Protein AF-I4YEX6-F1 (afdb_monomer_lite)

Secondary structure (DSSP, 8-state):
--------HHHHHHHHHHHHHHHHHHHHHH-HHHHHHHH---EE-TTS-EE---S--HHHHHHHHHHHHHHHHHHHHHHHHHHHHHHS----------HHHHHHHHHHHHHHHHHHHS-HHHHHHHHHHHHHHHHHHHHHHHHHHHH---HHHHHHH-HHHHHHHHHHTT--TTS--TTPPPPEEEE--TT-S-TTSSEEEEEEETTEEEEEEEEEEEEPPBTTB-S-EEEEEEE--TTT-TT--SSSPPHHHHHHHHHHHHHHHHHT-B-GGGGEEETTTEEEEEEEEEEEEE-SS-HHHHHHHHHHHHHHT-EEEEEEEETTTTEEEEEEEEEEE--B---EEEEEEEEETTEEEES--HHHHHH-SEEEEEEEETTS-EEEEEEEES-S-SSHHHHHHHHHHHHHHHHHHHHHHHHHH-

pLDDT: mean 77.18, std 16.85, range [27.73, 95.69]

Structure (mmCIF, N/CA/C/O backbone):
data_AF-I4YEX6-F1
#
_entry.id   AF-I4YEX6-F1
#
loop_
_atom_site.group_PDB
_atom_site.id
_atom_site.type_symbol
_atom_site.label_atom_id
_atom_site.label_alt_id
_atom_site.label_comp_id
_atom_site.label_asym_id
_atom_site.label_entity_id
_atom_site.label_seq_id
_atom_site.pdbx_PDB_ins_code
_atom_site.Cartn_x
_atom_site.Cartn_y
_atom_site.Cartn_z
_atom_site.occupancy
_atom_site.B_iso_or_equiv
_atom_site.auth_seq_id
_atom_site.auth_comp_id
_atom_site.auth_asym_id
_atom_site.auth_atom_id
_atom_site.pdbx_PDB_model_num
ATOM 1 N N . MET A 1 1 ? -0.589 -10.801 -42.942 1.00 29.77 1 MET A N 1
ATOM 2 C CA . MET A 1 1 ? 0.269 -9.849 -43.678 1.00 29.77 1 MET A CA 1
ATOM 3 C C . MET A 1 1 ? 1.442 -9.585 -42.771 1.00 29.77 1 MET A C 1
ATOM 5 O O . MET A 1 1 ? 1.214 -9.269 -41.617 1.00 29.77 1 MET A O 1
ATOM 9 N N . SER A 1 2 ? 2.631 -9.921 -43.256 1.00 27.73 2 SER A N 1
ATOM 10 C CA . SER A 1 2 ? 3.882 -10.053 -42.509 1.00 27.73 2 SER A CA 1
ATOM 11 C C . SER A 1 2 ? 4.182 -8.859 -41.609 1.00 27.73 2 SER A C 1
ATOM 13 O O . SER A 1 2 ? 4.122 -7.726 -42.087 1.00 27.73 2 SER A O 1
ATOM 15 N N . ASP A 1 3 ? 4.561 -9.162 -40.366 1.00 29.62 3 ASP A N 1
ATOM 16 C CA . ASP A 1 3 ? 5.216 -8.272 -39.411 1.00 29.62 3 ASP A CA 1
ATOM 17 C C . ASP A 1 3 ? 6.421 -7.600 -40.074 1.00 29.62 3 ASP A C 1
ATOM 19 O O . ASP A 1 3 ? 7.534 -8.128 -40.109 1.00 29.62 3 ASP A O 1
ATOM 23 N N . VAL A 1 4 ? 6.192 -6.427 -40.655 1.00 32.47 4 VAL A N 1
ATOM 24 C CA . VAL A 1 4 ? 7.270 -5.494 -40.943 1.00 32.47 4 VAL A CA 1
ATOM 25 C C . VAL A 1 4 ? 7.544 -4.838 -39.605 1.00 32.47 4 VAL A C 1
ATOM 27 O O . VAL A 1 4 ? 6.845 -3.906 -39.221 1.00 32.47 4 VAL A O 1
ATOM 30 N N . ALA A 1 5 ? 8.508 -5.383 -38.860 1.00 39.31 5 ALA A N 1
ATOM 31 C CA . ALA A 1 5 ? 9.099 -4.671 -37.741 1.00 39.31 5 ALA A CA 1
ATOM 32 C C . ALA A 1 5 ? 9.457 -3.272 -38.256 1.00 39.31 5 ALA A C 1
ATOM 34 O O . ALA A 1 5 ? 10.274 -3.146 -39.172 1.00 39.31 5 ALA A O 1
ATOM 35 N N . GLU A 1 6 ? 8.782 -2.237 -37.757 1.00 37.62 6 GLU A N 1
ATOM 36 C CA . GLU A 1 6 ? 9.155 -0.858 -38.040 1.00 37.62 6 GLU A CA 1
ATOM 37 C C . GLU A 1 6 ? 10.560 -0.671 -37.468 1.00 37.62 6 GLU A C 1
ATOM 39 O O . GLU A 1 6 ? 10.735 -0.464 -36.268 1.00 37.62 6 GLU A O 1
ATOM 44 N N . LEU A 1 7 ? 11.581 -0.837 -38.318 1.00 42.50 7 LEU A N 1
ATOM 45 C CA . LEU A 1 7 ? 12.952 -0.526 -37.948 1.00 42.50 7 LEU A CA 1
ATOM 46 C C . LEU A 1 7 ? 12.954 0.915 -37.452 1.00 42.50 7 LEU A C 1
ATOM 48 O O . LEU A 1 7 ? 12.459 1.818 -38.136 1.00 42.50 7 LEU A O 1
ATOM 52 N N . SER A 1 8 ? 13.522 1.129 -36.267 1.00 56.34 8 SER A N 1
ATOM 53 C CA . SER A 1 8 ? 13.704 2.482 -35.771 1.00 56.34 8 SER A CA 1
ATOM 54 C C . SER A 1 8 ? 14.519 3.275 -36.801 1.00 56.34 8 SER A C 1
ATOM 56 O O . SER A 1 8 ? 15.338 2.719 -37.543 1.00 56.34 8 SER A O 1
ATOM 58 N N . SER A 1 9 ? 14.316 4.591 -36.875 1.00 51.00 9 SER A N 1
ATOM 59 C CA . SER A 1 9 ? 15.078 5.452 -37.795 1.00 51.00 9 SER A CA 1
ATOM 60 C C . SER A 1 9 ? 16.598 5.293 -37.628 1.00 51.00 9 SER A C 1
ATOM 62 O O . SER A 1 9 ? 17.351 5.464 -38.588 1.00 51.00 9 SER A O 1
ATOM 64 N N . VAL A 1 10 ? 17.034 4.910 -36.423 1.00 54.47 10 VAL A N 1
ATOM 65 C CA . VAL A 1 10 ? 18.423 4.616 -36.064 1.00 54.47 10 VAL A CA 1
ATOM 66 C C . VAL A 1 10 ? 18.919 3.333 -36.736 1.00 54.47 10 VAL A C 1
ATOM 68 O O . VAL A 1 10 ? 20.016 3.339 -37.298 1.00 54.47 10 VAL A O 1
ATOM 71 N N . ASP A 1 11 ? 18.110 2.272 -36.759 1.00 53.75 11 ASP A N 1
ATOM 72 C CA . ASP A 1 11 ? 18.476 0.990 -37.373 1.00 53.75 11 ASP A CA 1
ATOM 73 C C . ASP A 1 11 ? 18.588 1.121 -38.893 1.00 53.75 11 ASP A C 1
ATOM 75 O O . ASP A 1 11 ? 19.589 0.713 -39.483 1.00 53.75 11 ASP A O 1
ATOM 79 N N . TYR A 1 12 ? 17.607 1.762 -39.537 1.00 53.72 12 TYR A N 1
ATOM 80 C CA . TYR A 1 12 ? 17.625 1.980 -40.989 1.00 53.72 12 TYR A CA 1
ATOM 81 C C . TYR A 1 12 ? 18.873 2.758 -41.428 1.00 53.72 12 TYR A C 1
ATOM 83 O O . TYR A 1 12 ? 19.533 2.419 -42.416 1.00 53.72 12 TYR A O 1
ATOM 91 N N . PHE A 1 13 ? 19.241 3.780 -40.652 1.00 57.97 13 PHE A N 1
ATOM 92 C CA . PHE A 1 13 ? 20.437 4.559 -40.918 1.00 57.97 13 PHE A CA 1
ATOM 93 C C . PHE A 1 13 ? 21.719 3.742 -40.686 1.00 57.97 13 PHE A C 1
ATOM 95 O O . PHE A 1 13 ? 22.594 3.752 -41.553 1.00 57.97 13 PHE A O 1
ATOM 102 N N . ALA A 1 14 ? 21.824 2.980 -39.592 1.00 62.06 14 ALA A N 1
ATOM 103 C CA . ALA A 1 14 ? 22.978 2.120 -39.313 1.00 62.06 14 ALA A CA 1
ATOM 104 C C . ALA A 1 14 ? 23.215 1.079 -40.424 1.00 62.06 14 ALA A C 1
ATOM 106 O O . ALA A 1 14 ? 24.342 0.944 -40.908 1.00 62.06 14 ALA A O 1
ATOM 107 N N . TYR A 1 15 ? 22.156 0.420 -40.907 1.00 58.72 15 TYR A N 1
ATOM 108 C CA . TYR A 1 15 ? 22.242 -0.499 -42.047 1.00 58.72 15 TYR A CA 1
ATOM 109 C C . TYR A 1 15 ? 22.675 0.216 -43.329 1.00 58.72 15 TYR A C 1
ATOM 111 O O . TYR A 1 15 ? 23.534 -0.290 -44.056 1.00 58.72 15 TYR A O 1
ATOM 119 N N . SER A 1 16 ? 22.145 1.412 -43.601 1.00 60.62 16 SER A N 1
ATOM 120 C CA . SER A 1 16 ? 22.545 2.184 -44.781 1.00 60.62 16 SER A CA 1
ATOM 121 C C . SER A 1 16 ? 24.024 2.588 -44.738 1.00 60.62 16 SER A C 1
ATOM 123 O O . SER A 1 16 ? 24.733 2.405 -45.726 1.00 60.62 16 SER A O 1
ATOM 125 N N . VAL A 1 17 ? 24.533 3.045 -43.588 1.00 66.62 17 VAL A N 1
ATOM 126 C CA . VAL A 1 17 ? 25.939 3.445 -43.424 1.00 66.62 17 VAL A CA 1
ATOM 127 C C . VAL A 1 17 ? 26.870 2.242 -43.484 1.00 66.62 17 VAL A C 1
ATOM 129 O O . VAL A 1 17 ? 27.908 2.318 -44.137 1.00 66.62 17 VAL A O 1
ATOM 132 N N . ALA A 1 18 ? 26.496 1.111 -42.882 1.00 67.00 18 ALA A N 1
ATOM 133 C CA . ALA A 1 18 ? 27.249 -0.132 -43.024 1.00 67.00 18 ALA A CA 1
ATOM 134 C C . ALA A 1 18 ? 27.307 -0.586 -44.495 1.00 67.00 18 ALA A C 1
ATOM 136 O O . ALA A 1 18 ? 28.361 -1.001 -44.980 1.00 67.00 18 ALA A O 1
ATOM 137 N N . THR A 1 19 ? 26.210 -0.430 -45.241 1.00 64.19 19 THR A N 1
ATOM 138 C CA . THR A 1 19 ? 26.151 -0.749 -46.677 1.00 64.19 19 THR A CA 1
ATOM 139 C C . THR A 1 19 ? 27.045 0.188 -47.496 1.00 64.19 19 THR A C 1
ATOM 141 O O . THR A 1 19 ? 27.831 -0.263 -48.322 1.00 64.19 19 THR A O 1
ATOM 144 N N . TRP A 1 20 ? 27.020 1.494 -47.231 1.00 63.84 20 TRP A N 1
ATOM 145 C CA . TRP A 1 20 ? 27.904 2.449 -47.910 1.00 63.84 20 TRP A CA 1
ATOM 146 C C . TRP A 1 20 ? 29.383 2.251 -47.550 1.00 63.84 20 TRP A C 1
ATOM 148 O O . TRP A 1 20 ? 30.244 2.303 -48.430 1.00 63.84 20 TRP A O 1
ATOM 158 N N . SER A 1 21 ? 29.695 1.970 -46.283 1.00 69.50 21 SER A N 1
ATOM 159 C CA . SER A 1 21 ? 31.057 1.675 -45.815 1.00 69.50 21 SER A CA 1
ATOM 160 C C . SER A 1 21 ? 31.609 0.385 -46.434 1.00 69.50 21 SER A C 1
ATOM 162 O O . SER A 1 21 ? 32.767 0.326 -46.837 1.00 69.50 21 SER A O 1
ATOM 164 N N . THR A 1 22 ? 30.775 -0.647 -46.590 1.00 67.38 22 THR A N 1
ATOM 165 C CA . THR A 1 22 ? 31.179 -1.896 -47.259 1.00 67.38 22 THR A CA 1
ATOM 166 C C . THR A 1 22 ? 31.351 -1.713 -48.764 1.00 67.38 22 THR A C 1
ATOM 168 O O . THR A 1 22 ? 32.362 -2.152 -49.305 1.00 67.38 22 THR A O 1
ATOM 171 N N . VAL A 1 23 ? 30.439 -1.007 -49.442 1.00 66.06 23 VAL A N 1
ATOM 172 C CA . VAL A 1 23 ? 30.564 -0.700 -50.880 1.00 66.06 23 VAL A CA 1
ATOM 173 C C . VAL A 1 23 ? 31.833 0.109 -51.163 1.00 66.06 23 VAL A C 1
ATOM 175 O O . VAL A 1 23 ? 32.575 -0.205 -52.095 1.00 66.06 23 VAL A O 1
ATOM 178 N N . THR A 1 24 ? 32.132 1.111 -50.335 1.00 67.19 24 THR A N 1
ATOM 179 C CA . THR A 1 24 ? 33.351 1.923 -50.478 1.00 67.19 24 THR A CA 1
ATOM 180 C C . THR A 1 24 ? 34.622 1.124 -50.178 1.00 67.19 24 THR A C 1
ATOM 182 O O . THR A 1 24 ? 35.568 1.192 -50.962 1.00 67.19 24 THR A O 1
ATOM 185 N N . ALA A 1 25 ? 34.639 0.302 -49.122 1.00 69.00 25 ALA A N 1
ATOM 186 C CA . ALA A 1 25 ? 35.775 -0.566 -48.801 1.00 69.00 25 ALA A CA 1
ATOM 187 C C . ALA A 1 25 ? 36.062 -1.598 -49.907 1.00 69.00 25 ALA A C 1
ATOM 189 O O . ALA A 1 25 ? 37.217 -1.819 -50.273 1.00 69.00 25 ALA A O 1
ATOM 190 N N . VAL A 1 26 ? 35.019 -2.205 -50.484 1.00 66.56 26 VAL A N 1
ATOM 191 C CA . VAL A 1 26 ? 35.152 -3.170 -51.587 1.00 66.56 26 VAL A CA 1
ATOM 192 C C . VAL A 1 26 ? 35.654 -2.486 -52.861 1.00 66.56 26 VAL A C 1
ATOM 194 O O . VAL A 1 26 ? 36.506 -3.044 -53.552 1.00 66.56 26 VAL A O 1
ATOM 197 N N . GLY A 1 27 ? 35.198 -1.263 -53.152 1.00 65.00 27 GLY A N 1
ATOM 198 C CA . GLY A 1 27 ? 35.708 -0.467 -54.273 1.00 65.00 27 GLY A CA 1
ATOM 199 C C . GLY A 1 27 ? 37.201 -0.140 -54.144 1.00 65.00 27 GLY A C 1
ATOM 200 O O . GLY A 1 27 ? 37.949 -0.286 -55.113 1.00 65.00 27 GLY A O 1
ATOM 201 N N . LEU A 1 28 ? 37.643 0.228 -52.936 1.00 66.75 28 LEU A N 1
ATOM 202 C CA . LEU A 1 28 ? 39.046 0.525 -52.625 1.00 66.75 28 LEU A CA 1
ATOM 203 C C . LEU A 1 28 ? 39.954 -0.720 -52.709 1.00 66.75 28 LEU A C 1
ATOM 205 O O . LEU A 1 28 ? 41.085 -0.616 -53.184 1.00 66.75 28 LEU A O 1
ATOM 209 N N . LEU A 1 29 ? 39.460 -1.898 -52.306 1.00 66.06 29 LEU A N 1
ATOM 210 C CA . LEU A 1 29 ? 40.190 -3.173 -52.389 1.00 66.06 29 LEU A CA 1
ATOM 211 C C . LEU A 1 29 ? 40.227 -3.764 -53.807 1.00 66.06 29 LEU A C 1
ATOM 213 O O . LEU A 1 29 ? 41.258 -4.288 -54.227 1.00 66.06 29 LEU A O 1
ATOM 217 N N . GLY A 1 30 ? 39.105 -3.713 -54.531 1.00 60.69 30 GLY A N 1
ATOM 218 C CA . GLY A 1 30 ? 38.927 -4.412 -55.806 1.00 60.69 30 GLY A CA 1
ATOM 219 C C . GLY A 1 30 ? 39.463 -3.660 -57.023 1.00 60.69 30 GLY A C 1
ATOM 220 O O . GLY A 1 30 ? 39.984 -4.285 -57.947 1.00 60.69 30 GLY A O 1
ATOM 221 N N . PHE A 1 31 ? 39.376 -2.325 -57.031 1.00 63.22 31 PHE A N 1
ATOM 222 C CA . PHE A 1 31 ? 39.721 -1.512 -58.205 1.00 63.22 31 PHE A CA 1
ATOM 223 C C . PHE A 1 31 ? 40.603 -0.296 -57.869 1.00 63.22 31 PHE A C 1
ATOM 225 O O . PHE A 1 31 ? 40.268 0.832 -58.238 1.00 63.22 31 PHE A O 1
ATOM 232 N N . PRO A 1 32 ? 41.788 -0.486 -57.257 1.00 57.69 32 PRO A N 1
ATOM 233 C CA . PRO A 1 32 ? 42.681 0.626 -56.919 1.00 57.69 32 PRO A CA 1
ATOM 234 C C . PRO A 1 32 ? 43.133 1.428 -58.156 1.00 57.69 32 PRO A C 1
ATOM 236 O O . PRO A 1 32 ? 43.393 2.623 -58.062 1.00 57.69 32 PRO A O 1
ATOM 239 N N . ARG A 1 33 ? 43.150 0.799 -59.342 1.00 53.16 33 ARG A N 1
ATOM 240 C CA . ARG A 1 33 ? 43.470 1.439 -60.633 1.00 53.16 33 ARG A CA 1
ATOM 241 C C . ARG A 1 33 ? 42.372 2.360 -61.174 1.00 53.16 33 ARG A C 1
ATOM 243 O O . ARG A 1 33 ? 42.672 3.274 -61.928 1.00 53.16 33 ARG A O 1
ATOM 250 N N . LEU A 1 34 ? 41.110 2.134 -60.809 1.00 57.25 34 LEU A N 1
ATOM 251 C CA . LEU A 1 34 ? 39.998 2.994 -61.236 1.00 57.25 34 LEU A CA 1
ATOM 252 C C . LEU A 1 34 ? 40.041 4.344 -60.496 1.00 57.25 34 LEU A C 1
ATOM 254 O O . LEU A 1 34 ? 39.706 5.392 -61.046 1.00 57.25 34 LEU A O 1
ATOM 258 N N . ILE A 1 35 ? 40.538 4.314 -59.260 1.00 55.81 35 ILE A N 1
ATOM 259 C CA . ILE A 1 35 ? 40.729 5.475 -58.389 1.00 55.81 35 ILE A CA 1
ATOM 260 C C . ILE A 1 35 ? 41.859 6.366 -58.916 1.00 55.81 35 ILE A C 1
ATOM 262 O O . ILE A 1 35 ? 41.669 7.577 -58.998 1.00 55.81 35 ILE A O 1
ATOM 266 N N . THR A 1 36 ? 42.992 5.802 -59.357 1.00 53.12 36 THR A N 1
ATOM 267 C CA . THR A 1 36 ? 44.093 6.595 -59.941 1.00 53.12 36 THR A CA 1
ATOM 268 C C . THR A 1 36 ? 43.655 7.330 -61.207 1.00 53.12 36 THR A C 1
ATOM 270 O O . THR A 1 36 ? 43.937 8.517 -61.344 1.00 53.12 36 THR A O 1
ATOM 273 N N . THR A 1 37 ? 42.874 6.679 -62.077 1.00 53.97 37 THR A N 1
ATOM 274 C CA . THR A 1 37 ? 42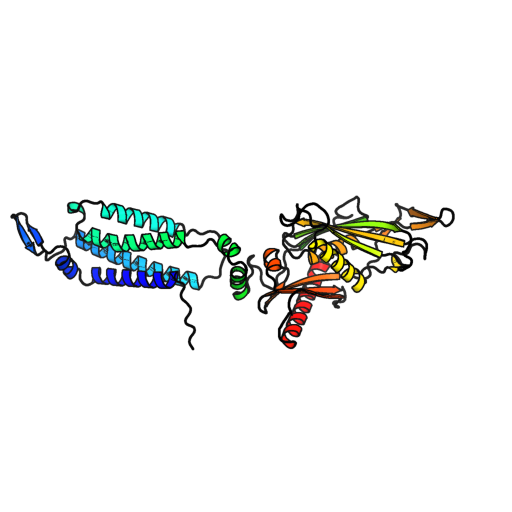.363 7.294 -63.315 1.00 53.97 37 THR A CA 1
ATOM 275 C C . THR A 1 37 ? 41.318 8.388 -63.092 1.00 53.97 37 THR A C 1
ATOM 277 O O . THR A 1 37 ? 41.222 9.300 -63.908 1.00 53.97 37 THR A O 1
ATOM 280 N N . LEU A 1 38 ? 40.536 8.318 -62.009 1.00 56.25 38 LEU A N 1
ATOM 281 C CA . LEU A 1 38 ? 39.484 9.300 -61.708 1.00 56.25 38 LEU A CA 1
ATOM 282 C C . LEU A 1 38 ? 39.984 10.501 -60.895 1.00 56.25 38 LEU A C 1
ATOM 284 O O . LEU A 1 38 ? 39.420 11.585 -61.014 1.00 56.25 38 LEU A O 1
ATOM 288 N N . LEU A 1 39 ? 41.004 10.317 -60.051 1.00 54.75 39 LEU A N 1
ATOM 289 C CA . LEU A 1 39 ? 41.405 11.311 -59.046 1.00 54.75 39 LEU A CA 1
ATOM 290 C C . LEU A 1 39 ? 42.729 12.015 -59.372 1.00 54.75 39 LEU A C 1
ATOM 292 O O . LEU A 1 39 ? 42.875 13.194 -59.063 1.00 54.75 39 LEU A O 1
ATOM 296 N N . LEU A 1 40 ? 43.694 11.342 -60.001 1.00 56.44 40 LEU A N 1
ATOM 297 C CA . LEU A 1 40 ? 44.993 11.937 -60.341 1.00 56.44 40 LEU A CA 1
ATOM 298 C C . LEU A 1 40 ? 45.411 11.498 -61.748 1.00 56.44 40 LEU A C 1
ATOM 300 O O . LEU A 1 40 ? 46.220 10.583 -61.894 1.00 56.44 40 LEU A O 1
ATOM 304 N N . PRO A 1 41 ? 44.875 12.142 -62.800 1.00 57.06 41 PRO A N 1
ATOM 305 C CA . PRO A 1 41 ? 45.111 11.698 -64.165 1.00 57.06 41 PRO A CA 1
ATOM 306 C C . PRO A 1 41 ? 46.557 11.895 -64.633 1.00 57.06 41 PRO A C 1
ATOM 308 O O . PRO A 1 41 ? 46.901 11.291 -65.638 1.00 57.06 41 PRO A O 1
ATOM 311 N N . TYR A 1 42 ? 47.394 12.686 -63.936 1.00 59.06 42 TYR A N 1
ATOM 312 C CA . TYR A 1 42 ? 48.787 12.970 -64.311 1.00 59.06 42 TYR A CA 1
ATOM 313 C C . TYR A 1 42 ? 49.718 13.114 -63.093 1.00 59.06 42 TYR A C 1
ATOM 315 O O . TYR A 1 42 ? 49.334 13.704 -62.084 1.00 59.06 42 TYR A O 1
ATOM 323 N N . GLU A 1 43 ? 50.954 12.623 -63.207 1.00 61.69 43 GLU A N 1
ATOM 324 C CA . GLU A 1 43 ? 52.044 12.772 -62.231 1.00 61.69 43 GLU A CA 1
ATOM 325 C C . GLU A 1 43 ? 53.254 13.441 -62.903 1.00 61.69 43 GLU A C 1
ATOM 327 O O . GLU A 1 43 ? 53.561 13.185 -64.071 1.00 61.69 43 GLU A O 1
ATOM 332 N N . LYS A 1 44 ? 53.920 14.356 -62.187 1.00 56.00 44 LYS A N 1
ATOM 333 C CA . LYS A 1 44 ? 55.052 15.126 -62.716 1.00 56.00 44 LYS A CA 1
ATOM 334 C C . LYS A 1 44 ? 56.346 14.363 -62.444 1.00 56.00 44 LYS A C 1
ATOM 336 O O . LYS A 1 44 ? 56.793 14.294 -61.301 1.00 56.00 44 LYS A O 1
ATOM 341 N N . HIS A 1 45 ? 56.949 13.798 -63.486 1.00 59.47 45 HIS A N 1
ATOM 342 C CA . HIS A 1 45 ? 58.236 13.115 -63.360 1.00 59.47 45 HIS A CA 1
ATOM 343 C C . HIS A 1 45 ? 59.380 14.115 -63.127 1.00 59.47 45 HIS A C 1
ATOM 345 O O . HIS A 1 45 ? 59.272 15.298 -63.452 1.00 59.47 45 HIS A O 1
ATOM 351 N N . SER A 1 46 ? 60.509 13.637 -62.590 1.00 55.72 46 SER A N 1
ATOM 352 C CA . SER A 1 46 ? 61.727 14.432 -62.337 1.00 55.72 46 SER A CA 1
ATOM 353 C C . SER A 1 46 ? 62.292 15.131 -63.584 1.00 55.72 46 SER A C 1
ATOM 355 O O . SER A 1 46 ? 63.083 16.062 -63.464 1.00 55.72 46 SER A O 1
ATOM 357 N N . THR A 1 47 ? 61.856 14.716 -64.774 1.00 57.59 47 THR A N 1
ATOM 358 C CA . THR A 1 47 ? 62.164 15.300 -66.085 1.00 57.59 47 THR A CA 1
ATOM 359 C C . THR A 1 47 ? 61.225 16.442 -66.498 1.00 57.59 47 THR A C 1
ATOM 361 O O . THR A 1 47 ? 61.449 17.068 -67.528 1.00 57.59 47 THR A O 1
ATOM 364 N N . GLY A 1 48 ? 60.190 16.749 -65.708 1.00 58.31 48 GLY A N 1
ATOM 365 C CA . GLY A 1 48 ? 59.229 17.828 -65.965 1.00 58.31 48 GLY A CA 1
ATOM 366 C C . GLY A 1 48 ? 58.037 17.449 -66.852 1.00 58.31 48 GLY A C 1
ATOM 367 O O . GLY A 1 48 ? 57.130 18.267 -67.000 1.00 58.31 48 GLY A O 1
ATOM 368 N N . GLU A 1 49 ? 57.995 16.229 -67.392 1.00 54.50 49 GLU A N 1
ATOM 369 C CA . GLU A 1 49 ? 56.871 15.730 -68.192 1.00 54.50 49 GLU A CA 1
ATOM 370 C C . GLU A 1 49 ? 55.724 15.207 -67.309 1.00 54.50 49 GLU A C 1
ATOM 372 O O . GLU A 1 49 ? 55.943 14.549 -66.287 1.00 54.50 49 GLU A O 1
ATOM 377 N N . LEU A 1 50 ? 54.490 15.530 -67.709 1.00 59.34 50 LEU A N 1
ATOM 378 C CA . LEU A 1 50 ? 53.247 15.094 -67.069 1.00 59.34 50 LEU A CA 1
ATOM 379 C C . LEU A 1 50 ? 52.754 13.821 -67.763 1.00 59.34 50 LEU A C 1
ATOM 381 O O . LEU A 1 50 ? 52.163 13.886 -68.841 1.00 59.34 50 LEU A O 1
ATOM 385 N N . LEU A 1 51 ? 53.000 12.667 -67.147 1.00 60.84 51 LEU A N 1
ATOM 386 C CA . LEU A 1 51 ? 52.547 11.367 -67.648 1.00 60.84 51 LEU A CA 1
ATOM 387 C C . LEU A 1 51 ? 51.355 10.868 -66.829 1.00 60.84 51 LEU A C 1
ATOM 389 O O . LEU A 1 51 ? 51.240 11.218 -65.653 1.00 60.84 51 LEU A O 1
ATOM 393 N N . PRO A 1 52 ? 50.446 10.072 -67.419 1.00 58.97 52 PRO A N 1
ATOM 394 C CA . PRO A 1 52 ? 49.312 9.552 -66.682 1.00 58.97 52 PRO A CA 1
ATOM 395 C C . PRO A 1 52 ? 49.753 8.599 -65.573 1.00 58.97 52 PRO A C 1
ATOM 397 O O . PRO A 1 52 ? 50.547 7.690 -65.812 1.00 58.97 52 PRO A O 1
ATOM 400 N N . LYS A 1 53 ? 49.240 8.803 -64.354 1.00 61.50 53 LYS A N 1
ATOM 401 C CA . LYS A 1 53 ? 49.622 8.005 -63.182 1.00 61.50 53 LYS A CA 1
ATOM 402 C C . LYS A 1 53 ? 49.019 6.601 -63.279 1.00 61.50 53 LYS A C 1
ATOM 404 O O . LYS A 1 53 ? 47.825 6.402 -63.048 1.00 61.50 53 LYS A O 1
ATOM 409 N N . THR A 1 54 ? 49.841 5.617 -63.639 1.00 58.25 54 THR A N 1
ATOM 410 C CA . THR A 1 54 ? 49.402 4.229 -63.873 1.00 58.25 54 THR A CA 1
ATOM 411 C C . THR A 1 54 ? 49.580 3.300 -62.670 1.00 58.25 54 THR A C 1
ATOM 413 O O . THR A 1 54 ? 48.949 2.241 -62.631 1.00 58.25 54 THR A O 1
ATOM 416 N N . GLU A 1 55 ? 50.396 3.674 -61.678 1.00 59.91 55 GLU A N 1
ATOM 417 C CA . GLU A 1 55 ? 50.700 2.847 -60.502 1.00 59.91 55 GLU A CA 1
ATOM 418 C C . GLU A 1 55 ? 50.589 3.647 -59.191 1.00 59.91 55 GLU A C 1
ATOM 420 O O . GLU A 1 55 ? 50.846 4.849 -59.159 1.00 59.91 55 GLU A O 1
ATOM 425 N N . LEU A 1 56 ? 50.167 2.985 -58.105 1.00 61.03 56 LEU A N 1
ATOM 426 C CA . LEU A 1 56 ? 50.153 3.584 -56.765 1.00 61.03 56 LEU A CA 1
ATOM 427 C C . LEU A 1 56 ? 51.523 3.435 -56.105 1.00 61.03 56 LEU A C 1
ATOM 429 O O . LEU A 1 56 ? 52.115 2.353 -56.144 1.00 61.03 56 LEU A O 1
ATOM 433 N N . ASN A 1 57 ? 51.963 4.476 -55.396 1.00 67.00 57 ASN A N 1
ATOM 434 C CA . ASN A 1 57 ? 53.159 4.393 -54.562 1.00 67.00 57 ASN A CA 1
ATOM 435 C C . ASN A 1 57 ? 52.973 3.355 -53.443 1.00 67.00 57 ASN A C 1
ATOM 437 O O . ASN A 1 57 ? 51.863 3.134 -52.953 1.00 67.00 57 ASN A O 1
ATOM 441 N N . GLY A 1 58 ? 54.066 2.734 -52.983 1.00 60.22 58 GLY A N 1
ATOM 442 C CA . GLY A 1 58 ? 54.013 1.699 -51.938 1.00 60.22 58 GLY A CA 1
ATOM 443 C C . GLY A 1 58 ? 53.306 2.162 -50.656 1.00 60.22 58 GLY A C 1
ATOM 444 O O . GLY A 1 58 ? 52.539 1.404 -50.061 1.00 60.22 58 GLY A O 1
ATOM 445 N N . PHE A 1 59 ? 53.487 3.433 -50.289 1.00 59.34 59 PHE A N 1
ATOM 446 C CA . PHE A 1 59 ? 52.799 4.066 -49.164 1.00 59.34 59 PHE A CA 1
ATOM 447 C C . PHE A 1 59 ? 51.298 4.281 -49.423 1.00 59.34 59 PHE A C 1
ATOM 449 O O . PHE A 1 59 ? 50.476 3.960 -48.569 1.00 59.34 59 PHE A O 1
ATOM 456 N N . GLU A 1 60 ? 50.922 4.748 -50.618 1.00 63.19 60 GLU A N 1
ATOM 457 C CA . GLU A 1 60 ? 49.517 4.943 -51.007 1.00 63.19 60 GLU A CA 1
ATOM 458 C C . GLU A 1 60 ? 48.769 3.604 -51.026 1.00 63.19 60 GLU A C 1
ATOM 460 O O . GLU A 1 60 ? 47.672 3.486 -50.482 1.00 63.19 60 GLU A O 1
ATOM 465 N N . ARG A 1 61 ? 49.391 2.557 -51.581 1.00 61.22 61 ARG A N 1
ATOM 466 C CA . ARG A 1 61 ? 48.841 1.198 -51.591 1.00 61.22 61 ARG A CA 1
ATOM 467 C C . ARG A 1 61 ? 48.662 0.650 -50.175 1.00 61.22 61 ARG A C 1
ATOM 469 O O . ARG A 1 61 ? 47.619 0.069 -49.882 1.00 61.22 61 ARG A O 1
ATOM 476 N N . PHE A 1 62 ? 49.642 0.854 -49.296 1.00 65.12 62 PHE A N 1
ATOM 477 C CA . PHE A 1 62 ? 49.541 0.462 -47.891 1.00 65.12 62 PHE A CA 1
ATOM 478 C C . PHE A 1 62 ? 48.384 1.184 -47.186 1.00 65.12 62 PHE A C 1
ATOM 480 O O . PHE A 1 62 ? 47.551 0.533 -46.556 1.00 65.12 62 PHE A O 1
ATOM 487 N N . LEU A 1 63 ? 48.272 2.504 -47.360 1.00 64.19 63 LEU A N 1
ATOM 488 C CA . LEU A 1 63 ? 47.213 3.312 -46.754 1.00 64.19 63 LEU A CA 1
ATOM 489 C C . LEU A 1 63 ? 45.819 2.912 -47.262 1.00 64.19 63 LEU A C 1
ATOM 491 O O . LEU A 1 63 ? 44.880 2.812 -46.474 1.00 64.19 63 LEU A O 1
ATOM 495 N N . THR A 1 64 ? 45.689 2.623 -48.560 1.00 66.31 64 THR A N 1
ATOM 496 C CA . THR A 1 64 ? 44.422 2.202 -49.185 1.00 66.31 64 THR A CA 1
ATOM 497 C C . THR A 1 64 ? 43.957 0.850 -48.637 1.00 66.31 64 THR A C 1
ATOM 499 O O . THR A 1 64 ? 42.783 0.665 -48.325 1.00 66.31 64 THR A O 1
ATOM 502 N N . ILE A 1 65 ? 44.883 -0.096 -48.450 1.00 64.25 65 ILE A N 1
ATOM 503 C CA . ILE A 1 65 ? 44.569 -1.416 -47.887 1.00 64.25 65 ILE A CA 1
ATOM 504 C C . ILE A 1 65 ? 44.166 -1.296 -46.412 1.00 64.25 65 ILE A C 1
ATOM 506 O O . ILE A 1 65 ? 43.140 -1.845 -46.015 1.00 64.25 65 ILE A O 1
ATOM 510 N N . GLN A 1 66 ? 44.928 -0.551 -45.606 1.00 67.25 66 GLN A N 1
ATOM 511 C CA . GLN A 1 66 ? 44.647 -0.407 -44.173 1.00 67.25 66 GLN A CA 1
ATOM 512 C C . GLN A 1 66 ? 43.333 0.339 -43.903 1.00 67.25 66 GLN A C 1
ATOM 514 O O . GLN A 1 66 ? 42.548 -0.086 -43.056 1.00 67.25 66 GLN A O 1
ATOM 519 N N . SER A 1 67 ? 43.044 1.398 -44.663 1.00 68.56 67 SER A N 1
ATOM 520 C CA . SER A 1 67 ? 41.769 2.124 -44.566 1.00 68.56 67 SER A CA 1
ATOM 521 C C . SER A 1 67 ? 40.567 1.272 -44.978 1.00 68.56 67 SER A C 1
ATOM 523 O O . SER A 1 67 ? 39.540 1.294 -44.304 1.00 68.56 67 SER A O 1
ATOM 525 N N . SER A 1 68 ? 40.701 0.462 -46.031 1.00 64.75 68 SER A N 1
ATOM 526 C CA . SER A 1 68 ? 39.631 -0.445 -46.470 1.00 64.75 68 SER A CA 1
ATOM 527 C C . SER A 1 68 ? 39.308 -1.500 -45.414 1.00 64.75 68 SER A C 1
ATOM 529 O O . SER A 1 68 ? 38.141 -1.750 -45.121 1.00 64.75 68 SER A O 1
ATOM 531 N N . ILE A 1 69 ? 40.339 -2.090 -44.801 1.00 68.56 69 ILE A N 1
ATOM 532 C CA . ILE A 1 69 ? 40.175 -3.063 -43.715 1.00 68.56 69 ILE A CA 1
ATOM 533 C C . ILE A 1 69 ? 39.516 -2.398 -42.498 1.00 68.56 69 ILE A C 1
ATOM 535 O O . ILE A 1 69 ? 38.607 -2.980 -41.907 1.00 68.56 69 ILE A O 1
ATOM 539 N N . ALA A 1 70 ? 39.908 -1.166 -42.158 1.00 67.88 70 ALA A N 1
ATOM 540 C CA . ALA A 1 70 ? 39.307 -0.411 -41.060 1.00 67.88 70 ALA A CA 1
ATOM 541 C C . ALA A 1 70 ? 37.823 -0.076 -41.306 1.00 67.88 70 ALA A C 1
ATOM 543 O O . ALA A 1 70 ? 37.007 -0.238 -40.400 1.00 67.88 70 ALA A O 1
ATOM 544 N N . LEU A 1 71 ? 37.447 0.330 -42.525 1.00 71.62 71 LEU A N 1
ATOM 545 C CA . LEU A 1 71 ? 36.052 0.604 -42.903 1.00 71.62 71 LEU A CA 1
ATOM 546 C C .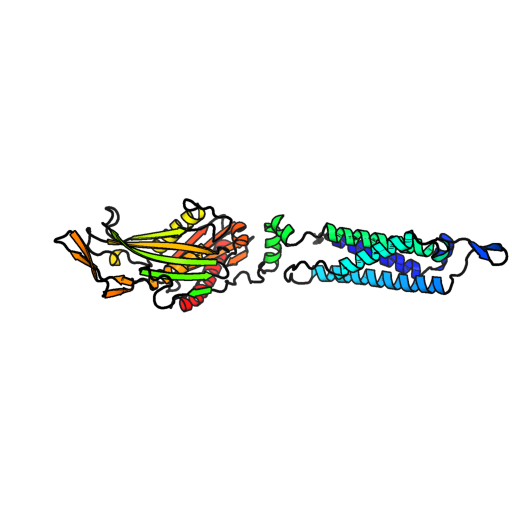 LEU A 1 71 ? 35.175 -0.653 -42.869 1.00 71.62 71 LEU A C 1
ATOM 548 O O . LEU A 1 71 ? 34.013 -0.592 -42.460 1.00 71.62 71 LEU A O 1
ATOM 552 N N . LEU A 1 72 ? 35.733 -1.800 -43.263 1.00 69.62 72 LEU A N 1
ATOM 553 C CA . LEU A 1 72 ? 35.041 -3.088 -43.228 1.00 69.62 72 LEU A CA 1
ATOM 554 C C . LEU A 1 72 ? 34.870 -3.577 -41.780 1.00 69.62 72 LEU A C 1
ATOM 556 O O . LEU A 1 72 ? 33.786 -4.020 -41.402 1.00 69.62 72 LEU A O 1
ATOM 560 N N . ALA A 1 73 ? 35.896 -3.403 -40.942 1.00 67.19 73 ALA A N 1
ATOM 561 C CA . ALA A 1 73 ? 35.821 -3.679 -39.510 1.00 67.19 73 ALA A CA 1
ATOM 562 C C . ALA A 1 73 ? 34.800 -2.772 -38.799 1.00 67.19 73 ALA A C 1
ATOM 564 O O . ALA A 1 73 ? 34.002 -3.261 -38.003 1.00 67.19 73 ALA A O 1
ATOM 565 N N . ALA A 1 74 ? 34.767 -1.475 -39.122 1.00 69.38 74 ALA A N 1
ATOM 566 C CA . ALA A 1 74 ? 33.790 -0.533 -38.578 1.00 69.38 74 ALA A CA 1
ATOM 567 C C . ALA A 1 74 ? 32.353 -0.883 -38.999 1.00 69.38 74 ALA A C 1
ATOM 569 O O . ALA A 1 74 ? 31.454 -0.874 -38.162 1.00 69.38 74 ALA A O 1
ATOM 570 N N . ALA A 1 75 ? 32.136 -1.257 -40.265 1.00 69.12 75 ALA A N 1
ATOM 571 C CA . ALA A 1 75 ? 30.827 -1.698 -40.748 1.00 69.12 75 ALA A CA 1
ATOM 572 C C . ALA A 1 75 ? 30.348 -2.978 -40.046 1.00 69.12 75 ALA A C 1
ATOM 574 O O . ALA A 1 75 ? 29.188 -3.071 -39.650 1.00 69.12 75 ALA A O 1
ATOM 575 N N . PHE A 1 76 ? 31.248 -3.944 -39.841 1.00 69.38 76 PHE A N 1
ATOM 576 C CA . PHE A 1 76 ? 30.940 -5.166 -39.101 1.00 69.38 76 PHE A CA 1
ATOM 577 C C . PHE A 1 76 ? 30.575 -4.874 -37.637 1.00 69.38 76 PHE A C 1
ATOM 579 O O . PHE A 1 76 ? 29.609 -5.430 -37.116 1.00 69.38 76 PHE A O 1
ATOM 586 N N . LEU A 1 77 ? 31.301 -3.962 -36.985 1.00 64.75 77 LEU A N 1
ATOM 587 C CA . LEU A 1 77 ? 31.044 -3.561 -35.600 1.00 64.75 77 LEU A CA 1
ATOM 588 C C . LEU A 1 77 ? 29.694 -2.830 -35.462 1.00 64.75 77 LEU A C 1
ATOM 590 O O . LEU A 1 77 ? 28.943 -3.109 -34.529 1.00 64.75 77 LEU A O 1
ATOM 594 N N . LEU A 1 78 ? 29.343 -1.962 -36.419 1.00 65.81 78 LEU A N 1
ATOM 595 C CA . LEU A 1 78 ? 28.037 -1.289 -36.465 1.00 65.81 78 LEU A CA 1
ATOM 596 C C . LEU A 1 78 ? 26.874 -2.289 -36.554 1.00 65.81 78 LEU A C 1
ATOM 598 O O . LEU A 1 78 ? 25.901 -2.148 -35.817 1.00 65.81 78 LEU A O 1
ATOM 602 N N . LEU A 1 79 ? 27.002 -3.329 -37.384 1.00 65.06 79 LEU A N 1
ATOM 603 C CA . LEU A 1 79 ? 25.985 -4.381 -37.517 1.00 65.06 79 LEU A CA 1
ATOM 604 C C . LEU A 1 79 ? 25.845 -5.236 -36.242 1.00 65.06 79 LEU A C 1
ATOM 606 O O . LEU A 1 79 ? 24.738 -5.608 -35.849 1.00 65.06 79 LEU A O 1
ATOM 610 N N . GLN A 1 80 ? 26.957 -5.526 -35.562 1.00 60.34 80 GLN A N 1
ATOM 611 C CA . GLN A 1 80 ? 26.949 -6.256 -34.287 1.00 60.34 80 GLN A CA 1
ATOM 612 C C . GLN A 1 80 ? 26.288 -5.445 -33.160 1.00 60.34 80 GLN A C 1
ATOM 614 O O . GLN A 1 80 ? 25.505 -5.990 -32.382 1.00 60.34 80 GLN A O 1
ATOM 619 N N . LEU A 1 81 ? 26.542 -4.133 -33.102 1.00 56.75 81 LEU A N 1
ATOM 620 C CA . LEU A 1 81 ? 25.906 -3.232 -32.137 1.00 56.75 81 LEU A CA 1
ATOM 621 C C . LEU A 1 81 ? 24.384 -3.191 -32.322 1.00 56.75 81 LEU A C 1
ATOM 623 O O . LEU A 1 81 ? 23.661 -3.346 -31.338 1.00 56.75 81 LEU A O 1
ATOM 627 N N . THR A 1 82 ? 23.895 -3.088 -33.564 1.00 58.00 82 THR A N 1
ATOM 628 C CA . THR A 1 82 ? 22.450 -3.125 -33.856 1.00 58.00 82 THR A CA 1
ATOM 629 C C . THR A 1 82 ? 21.800 -4.458 -33.475 1.00 58.00 82 THR A C 1
ATOM 631 O O . THR A 1 82 ? 20.698 -4.467 -32.935 1.00 58.00 82 THR A O 1
ATOM 634 N N . GLY A 1 83 ? 22.496 -5.587 -33.670 1.00 45.66 83 GLY A N 1
ATOM 635 C CA . GLY A 1 83 ? 22.000 -6.903 -33.251 1.00 45.66 83 GLY A CA 1
ATOM 636 C C . GLY A 1 83 ? 21.922 -7.061 -31.728 1.00 45.66 83 GLY A C 1
ATOM 637 O O . GLY A 1 83 ? 20.968 -7.636 -31.215 1.00 45.66 83 GLY A O 1
ATOM 638 N N . SER A 1 84 ? 22.882 -6.495 -30.990 1.00 41.56 84 SER A N 1
ATOM 639 C CA . SER A 1 84 ? 22.890 -6.543 -29.519 1.00 41.56 84 SER A CA 1
ATOM 640 C C . SER A 1 84 ? 21.810 -5.667 -28.871 1.00 41.56 84 SER A C 1
ATOM 642 O O . SER A 1 84 ? 21.245 -6.052 -27.850 1.00 41.56 84 SER A O 1
ATOM 644 N N . LEU A 1 85 ? 21.462 -4.535 -29.493 1.00 42.34 85 LEU A N 1
ATOM 645 C CA . LEU A 1 85 ? 20.387 -3.645 -29.041 1.00 42.34 85 LEU A CA 1
ATOM 646 C C . LEU A 1 85 ? 18.997 -4.291 -29.158 1.00 42.34 85 LEU A C 1
ATOM 648 O O . LEU A 1 85 ? 18.104 -3.949 -28.388 1.00 42.34 85 LEU A O 1
ATOM 652 N N . SER A 1 86 ? 18.820 -5.244 -30.081 1.00 38.53 86 SER A N 1
ATOM 653 C CA . SER A 1 86 ? 17.541 -5.930 -30.298 1.00 38.53 86 SER A CA 1
ATOM 654 C C . SER A 1 86 ? 17.323 -7.147 -29.388 1.00 38.53 86 SER A C 1
ATOM 656 O O . SER A 1 86 ? 16.190 -7.618 -29.302 1.00 38.53 86 SER A O 1
ATOM 658 N N . SER A 1 87 ? 18.365 -7.691 -28.743 1.00 31.45 87 SER A N 1
ATOM 659 C CA . SER A 1 87 ? 18.268 -9.001 -28.076 1.00 31.45 87 SER A CA 1
ATOM 660 C C . SER A 1 87 ? 18.797 -9.069 -26.643 1.00 31.45 87 SER A C 1
ATOM 662 O O . SER A 1 87 ? 18.789 -10.153 -26.058 1.00 31.45 87 SER A O 1
ATOM 664 N N . THR A 1 88 ? 19.268 -7.974 -26.043 1.00 32.22 88 THR A N 1
ATOM 665 C CA . THR A 1 88 ? 19.642 -7.999 -24.620 1.00 32.22 88 THR A CA 1
ATOM 666 C C . THR A 1 88 ? 18.472 -7.575 -23.736 1.00 32.22 88 THR A C 1
ATOM 668 O O . THR A 1 88 ? 17.903 -6.509 -23.977 1.00 32.22 88 THR A O 1
ATOM 671 N N . PRO A 1 89 ? 18.130 -8.350 -22.686 1.00 35.75 89 PRO A N 1
ATOM 672 C CA . PRO A 1 89 ? 17.138 -7.924 -21.712 1.00 35.75 89 PRO A CA 1
ATOM 673 C C . PRO A 1 89 ? 17.612 -6.607 -21.105 1.00 35.75 89 PRO A C 1
ATOM 675 O O . PRO A 1 89 ? 18.789 -6.471 -20.763 1.00 35.75 89 PRO A O 1
ATOM 678 N N . ILE A 1 90 ? 16.696 -5.642 -21.016 1.00 40.78 90 ILE A N 1
ATOM 679 C CA . ILE A 1 90 ? 16.925 -4.290 -20.505 1.00 40.78 90 ILE A CA 1
ATOM 680 C C . ILE A 1 90 ? 17.363 -4.399 -19.040 1.00 40.78 90 ILE A C 1
ATOM 682 O O . ILE A 1 90 ? 16.574 -4.286 -18.104 1.00 40.78 90 ILE A O 1
ATOM 686 N N . ARG A 1 91 ? 18.654 -4.646 -18.822 1.00 33.91 91 ARG A N 1
ATOM 687 C CA . ARG A 1 91 ? 19.319 -4.319 -17.572 1.00 33.91 91 ARG A CA 1
ATOM 688 C C . ARG A 1 91 ? 19.304 -2.801 -17.525 1.00 33.91 91 ARG A C 1
ATOM 690 O O . ARG A 1 91 ? 19.681 -2.186 -18.517 1.00 33.91 91 ARG A O 1
ATOM 697 N N . GLN A 1 92 ? 18.780 -2.257 -16.425 1.00 33.38 92 GLN A N 1
ATOM 698 C CA . GLN A 1 92 ? 18.602 -0.829 -16.138 1.00 33.38 92 GLN A CA 1
ATOM 699 C C . GLN A 1 92 ? 19.399 0.085 -17.080 1.00 33.38 92 GLN A C 1
ATOM 701 O O . GLN A 1 92 ? 20.625 -0.057 -17.128 1.00 33.38 92 GLN A O 1
ATOM 706 N N . PRO A 1 93 ? 18.771 1.060 -17.763 1.00 37.47 93 PRO A N 1
ATOM 707 C CA . PRO A 1 93 ? 19.528 2.127 -18.387 1.00 37.47 93 PRO A CA 1
ATOM 708 C C . PRO A 1 93 ? 20.132 2.978 -17.262 1.00 37.47 93 PRO A C 1
ATOM 710 O O . PRO A 1 93 ? 19.622 4.034 -16.901 1.00 37.47 93 PRO A O 1
ATOM 713 N N . SER A 1 94 ? 21.230 2.516 -16.664 1.00 32.50 94 SER A N 1
ATOM 714 C CA . SER A 1 94 ? 22.243 3.454 -16.214 1.00 32.50 94 SER A CA 1
ATOM 715 C C . SER A 1 94 ? 22.659 4.248 -17.449 1.00 32.50 94 SER A C 1
ATOM 717 O O . SER A 1 94 ? 22.702 3.658 -18.532 1.00 32.50 94 SER A O 1
ATOM 719 N N . PRO A 1 95 ? 22.950 5.550 -17.320 1.00 36.97 95 PRO A N 1
ATOM 720 C CA . PRO A 1 95 ? 23.314 6.405 -18.438 1.00 36.97 95 PRO A CA 1
ATOM 721 C C . PRO A 1 95 ? 24.681 5.972 -18.971 1.00 36.97 95 PRO A C 1
ATOM 723 O O . PRO A 1 95 ? 25.703 6.613 -18.740 1.00 36.97 95 PRO A O 1
ATOM 726 N N . TYR A 1 96 ? 24.725 4.857 -19.691 1.00 40.81 96 TYR A N 1
ATOM 727 C CA . TYR A 1 96 ? 25.811 4.545 -20.581 1.00 40.81 96 TYR A CA 1
ATOM 728 C C . TYR A 1 96 ? 25.601 5.461 -21.779 1.00 40.81 96 TYR A C 1
ATOM 730 O O . TYR A 1 96 ? 25.156 5.034 -22.835 1.00 40.81 96 TYR A O 1
ATOM 738 N N . ARG A 1 97 ? 26.017 6.728 -21.637 1.00 42.94 97 ARG A N 1
ATOM 739 C CA . ARG A 1 97 ? 26.771 7.315 -22.744 1.00 42.94 97 ARG A CA 1
ATOM 740 C C . ARG A 1 97 ? 27.837 6.275 -23.020 1.00 42.94 97 ARG A C 1
ATOM 742 O O . ARG A 1 97 ? 28.729 6.158 -22.186 1.00 42.94 97 ARG A O 1
ATOM 749 N N . LEU A 1 98 ? 27.683 5.441 -24.048 1.00 47.69 98 LEU A N 1
ATOM 750 C CA . LEU A 1 98 ? 28.693 4.456 -24.418 1.00 47.69 98 LEU A CA 1
ATOM 751 C C . LEU A 1 98 ? 29.995 5.253 -24.549 1.00 47.69 98 LEU A C 1
ATOM 753 O O . LEU A 1 98 ? 30.127 6.007 -25.517 1.00 47.69 98 LEU A O 1
ATOM 757 N N . PRO A 1 99 ? 30.927 5.195 -23.573 1.00 45.66 99 PRO A N 1
ATOM 758 C CA . PRO A 1 99 ? 32.025 6.156 -23.537 1.00 45.66 99 PRO A CA 1
ATOM 759 C C . PRO A 1 99 ? 32.871 5.991 -24.799 1.00 45.66 99 PRO A C 1
ATOM 761 O O . PRO A 1 99 ? 33.350 6.958 -25.387 1.00 45.66 99 PRO A O 1
ATOM 764 N N . SER A 1 100 ? 32.938 4.751 -25.287 1.00 52.97 100 SER A N 1
ATOM 765 C CA . SER A 1 100 ? 33.506 4.362 -26.570 1.00 52.97 100 SER A CA 1
ATOM 766 C C . SER A 1 100 ? 32.930 5.135 -27.755 1.00 52.97 100 SER A C 1
ATOM 768 O O . SER A 1 100 ? 33.711 5.580 -28.586 1.00 52.97 100 SER A O 1
ATOM 770 N N . VAL A 1 101 ? 31.613 5.354 -27.830 1.00 55.62 101 VAL A N 1
ATOM 771 C CA . VAL A 1 101 ? 30.988 6.131 -28.912 1.00 55.62 101 VAL A CA 1
ATOM 772 C C . VAL A 1 101 ? 31.378 7.603 -28.782 1.00 55.62 101 VAL A C 1
ATOM 774 O O . VAL A 1 101 ? 31.758 8.207 -29.776 1.00 55.62 101 VAL A O 1
ATOM 777 N N . THR A 1 102 ? 31.419 8.166 -27.567 1.00 56.66 102 THR A N 1
ATOM 778 C CA . THR A 1 102 ? 31.913 9.542 -27.353 1.00 56.66 102 THR A CA 1
ATOM 779 C C . THR A 1 102 ? 33.367 9.758 -27.750 1.00 56.66 102 THR A C 1
ATOM 781 O O . THR A 1 102 ? 33.686 10.741 -28.422 1.00 56.66 102 THR A O 1
ATOM 784 N N . PHE A 1 103 ? 34.250 8.827 -27.402 1.00 53.69 103 PHE A N 1
ATOM 785 C CA . PHE A 1 103 ? 35.658 8.907 -27.783 1.00 53.69 103 PHE A CA 1
ATOM 786 C C . PHE A 1 103 ? 35.867 8.624 -29.275 1.00 53.69 103 PHE A C 1
ATOM 788 O O . PHE A 1 103 ? 36.665 9.299 -29.920 1.00 53.69 103 PHE A O 1
ATOM 795 N N . ALA A 1 104 ? 35.124 7.677 -29.852 1.00 58.31 104 ALA A N 1
ATOM 796 C CA . ALA A 1 104 ? 35.238 7.338 -31.266 1.00 58.31 104 ALA A CA 1
ATOM 797 C C . ALA A 1 104 ? 34.751 8.477 -32.170 1.00 58.31 104 ALA A C 1
ATOM 799 O O . ALA A 1 104 ? 35.416 8.809 -33.147 1.00 58.31 104 ALA A O 1
ATOM 800 N N . THR A 1 105 ? 33.626 9.117 -31.851 1.00 62.66 105 THR A N 1
ATOM 801 C CA . THR A 1 105 ? 33.081 10.181 -32.705 1.00 62.66 105 THR A CA 1
ATOM 802 C C . THR A 1 105 ? 33.915 11.447 -32.619 1.00 62.66 105 THR A C 1
ATOM 804 O O . THR A 1 105 ? 34.189 12.043 -33.652 1.00 62.66 105 THR A O 1
ATOM 807 N N . THR A 1 106 ? 34.398 11.826 -31.432 1.00 61.62 106 THR A N 1
ATOM 808 C CA . THR A 1 106 ? 35.307 12.974 -31.266 1.00 61.62 106 THR A CA 1
ATOM 809 C C . THR A 1 106 ? 36.635 12.752 -31.988 1.00 61.62 106 THR A C 1
ATOM 811 O O . THR A 1 106 ? 37.113 13.663 -32.666 1.00 61.62 106 THR A O 1
ATOM 814 N N . ALA A 1 107 ? 37.186 11.534 -31.946 1.00 61.56 107 ALA A N 1
ATOM 815 C CA . ALA A 1 107 ? 38.364 11.163 -32.728 1.00 61.56 107 ALA A CA 1
ATOM 816 C C . ALA A 1 107 ? 38.105 11.219 -34.245 1.00 61.56 107 ALA A C 1
ATOM 818 O O . ALA A 1 107 ? 38.948 11.720 -34.989 1.00 61.56 107 ALA A O 1
ATOM 819 N N . LEU A 1 108 ? 36.934 10.768 -34.711 1.00 64.50 108 LEU A N 1
ATOM 820 C CA . LEU A 1 108 ? 36.542 10.838 -36.125 1.00 64.50 108 LEU A CA 1
ATOM 821 C C . LEU A 1 108 ? 36.299 12.278 -36.599 1.00 64.50 108 LEU A C 1
ATOM 823 O O . LEU A 1 108 ? 36.740 12.628 -37.693 1.00 64.50 108 LEU A O 1
ATOM 827 N N . VAL A 1 109 ? 35.681 13.140 -35.778 1.00 63.59 109 VAL A N 1
ATOM 828 C CA . VAL A 1 109 ? 35.576 14.585 -36.058 1.00 63.59 109 VAL A CA 1
ATOM 829 C C . VAL A 1 109 ? 36.975 15.174 -36.195 1.00 63.59 109 VAL A C 1
ATOM 831 O O . VAL A 1 109 ? 37.278 15.788 -37.215 1.00 63.59 109 VAL A O 1
ATOM 834 N N . PHE A 1 110 ? 37.847 14.952 -35.211 1.00 61.53 110 PHE A N 1
ATOM 835 C CA . PHE A 1 110 ? 39.188 15.528 -35.203 1.00 61.53 110 PHE A CA 1
ATOM 836 C C . PHE A 1 110 ? 40.023 15.050 -36.396 1.00 61.53 110 PHE A C 1
ATOM 838 O O . PHE A 1 110 ? 40.658 15.861 -37.066 1.00 61.53 110 PHE A O 1
ATOM 845 N N . SER A 1 111 ? 39.950 13.756 -36.724 1.00 63.91 111 SER A N 1
ATOM 846 C CA . SER A 1 111 ? 40.595 13.173 -37.903 1.00 63.91 111 SER A CA 1
ATOM 847 C C . SER A 1 111 ? 40.067 13.775 -39.209 1.00 63.91 111 SER A C 1
ATOM 849 O O . SER A 1 111 ? 40.868 14.122 -40.076 1.00 63.91 111 SER A O 1
ATOM 851 N N . SER A 1 112 ? 38.749 13.965 -39.337 1.00 64.38 112 SER A N 1
ATOM 852 C CA . SER A 1 112 ? 38.149 14.584 -40.526 1.00 64.38 112 SER A CA 1
ATOM 853 C C . SER A 1 112 ? 38.561 16.054 -40.691 1.00 64.38 112 SER A C 1
ATOM 855 O O . SER A 1 112 ? 38.928 16.480 -41.784 1.00 64.38 112 SER A O 1
ATOM 857 N N . VAL A 1 113 ? 38.604 16.824 -39.599 1.00 64.25 113 VAL A N 1
ATOM 858 C CA . VAL A 1 113 ? 39.015 18.234 -39.621 1.00 64.25 113 VAL A CA 1
ATOM 859 C C . VAL A 1 113 ? 40.503 18.360 -39.956 1.00 64.25 113 VAL A C 1
ATOM 861 O O . VAL A 1 113 ? 40.859 19.150 -40.828 1.00 64.25 113 VAL A O 1
ATOM 864 N N . LEU A 1 114 ? 41.375 17.551 -39.341 1.00 60.12 114 LEU A N 1
ATOM 865 C CA . LEU A 1 114 ? 42.809 17.570 -39.658 1.00 60.12 114 LEU A CA 1
ATOM 866 C C . LEU A 1 114 ? 43.078 17.202 -41.122 1.00 60.12 114 LEU A C 1
ATOM 868 O O . LEU A 1 114 ? 43.898 17.844 -41.772 1.00 60.12 114 LEU A O 1
ATOM 872 N N . ALA A 1 115 ? 42.377 16.193 -41.646 1.00 60.41 115 ALA A N 1
ATOM 873 C CA . ALA A 1 115 ? 42.516 15.763 -43.035 1.00 60.41 115 ALA A CA 1
ATOM 874 C C . ALA A 1 115 ? 42.021 16.822 -44.037 1.00 60.41 115 ALA A C 1
ATOM 876 O O . ALA A 1 115 ? 42.561 16.918 -45.137 1.00 60.41 115 ALA A O 1
ATOM 877 N N . PHE A 1 116 ? 41.024 17.633 -43.664 1.00 60.81 116 PHE A N 1
ATOM 878 C CA . PHE A 1 116 ? 40.529 18.736 -44.492 1.00 60.81 116 PHE A CA 1
ATOM 879 C C . PHE A 1 116 ? 41.520 19.909 -44.575 1.00 60.81 116 PHE A C 1
ATOM 881 O O . PHE A 1 116 ? 41.674 20.498 -45.645 1.00 60.81 116 PHE A O 1
ATOM 888 N N . TYR A 1 117 ? 42.200 20.229 -43.467 1.00 57.12 117 TYR A N 1
ATOM 889 C CA . TYR A 1 117 ? 43.166 21.335 -43.383 1.00 57.12 117 TYR A CA 1
ATOM 890 C C . TYR A 1 117 ? 44.600 20.963 -43.790 1.00 57.12 117 TYR A C 1
ATOM 892 O O . TYR A 1 117 ? 45.448 21.848 -43.885 1.00 57.12 117 TYR A O 1
ATOM 900 N N . ALA A 1 118 ? 44.891 19.684 -44.027 1.00 56.19 118 ALA A N 1
ATOM 901 C CA . ALA A 1 118 ? 46.214 19.243 -44.449 1.00 56.19 118 ALA A CA 1
ATOM 902 C C . ALA A 1 118 ? 46.535 19.648 -45.899 1.00 56.19 118 ALA A C 1
ATOM 904 O O . ALA A 1 118 ? 45.691 19.577 -46.799 1.00 56.19 118 ALA A O 1
ATOM 905 N N . ASP A 1 119 ? 47.786 20.054 -46.120 1.00 51.53 119 ASP A N 1
ATOM 906 C CA . ASP A 1 119 ? 48.243 20.617 -47.386 1.00 51.53 119 ASP A CA 1
ATOM 907 C C . ASP A 1 119 ? 48.249 19.576 -48.517 1.00 51.53 119 ASP A C 1
ATOM 909 O O . ASP A 1 119 ? 48.653 18.421 -48.325 1.00 51.53 119 ASP A O 1
ATOM 913 N N . SER A 1 120 ? 47.812 19.979 -49.715 1.00 53.16 120 SER A N 1
ATOM 914 C CA . SER A 1 120 ? 47.535 19.048 -50.828 1.00 53.16 120 SER A CA 1
ATOM 915 C C . SER A 1 120 ? 48.755 18.256 -51.314 1.00 53.16 120 SER A C 1
ATOM 917 O O . SER A 1 120 ? 48.595 17.163 -51.859 1.00 53.16 120 SER A O 1
ATOM 919 N N . GLU A 1 121 ? 49.957 18.770 -51.055 1.00 51.09 121 GLU A N 1
ATOM 920 C CA . GLU A 1 121 ? 51.228 18.155 -51.439 1.00 51.09 121 GLU A CA 1
ATOM 921 C C . GLU A 1 121 ? 51.639 16.982 -50.534 1.00 51.09 121 GLU A C 1
ATOM 923 O O . GLU A 1 121 ? 52.406 16.125 -50.963 1.00 51.09 121 GLU A O 1
ATOM 928 N N . THR A 1 122 ? 51.122 16.901 -49.301 1.00 50.97 122 THR A N 1
ATOM 929 C CA . THR A 1 122 ? 51.583 15.909 -48.304 1.00 50.97 122 THR A CA 1
ATOM 930 C C . THR A 1 122 ? 50.693 14.673 -48.191 1.00 50.97 122 THR A C 1
ATOM 932 O O . THR A 1 122 ? 51.191 13.586 -47.907 1.00 50.97 122 THR A O 1
ATOM 935 N N . ILE A 1 123 ? 49.384 14.811 -48.423 1.00 54.41 123 ILE A N 1
ATOM 936 C CA . ILE A 1 123 ? 48.400 13.729 -48.217 1.00 54.41 123 ILE A CA 1
ATOM 937 C C . ILE A 1 123 ? 47.688 13.322 -49.529 1.00 54.41 123 ILE A C 1
ATOM 939 O O . ILE A 1 123 ? 47.122 12.230 -49.626 1.00 54.41 123 ILE A O 1
ATOM 943 N N . GLY A 1 124 ? 47.761 14.152 -50.577 1.00 59.66 124 GLY A N 1
ATOM 944 C CA . GLY A 1 124 ? 47.161 13.879 -51.886 1.00 59.66 124 GLY A CA 1
ATOM 945 C C . GLY A 1 124 ? 45.621 13.876 -51.896 1.00 59.66 124 GLY A C 1
ATOM 946 O O . GLY A 1 124 ? 44.949 13.973 -50.867 1.00 59.66 124 GLY A O 1
ATOM 947 N N . LEU A 1 125 ? 45.024 13.757 -53.092 1.00 56.34 125 LEU A N 1
ATOM 948 C CA . LEU A 1 125 ? 43.560 13.779 -53.277 1.00 56.34 125 LEU A CA 1
ATOM 949 C C . LEU A 1 125 ? 42.856 12.567 -52.629 1.00 56.34 125 LEU A C 1
ATOM 951 O O . LEU A 1 125 ? 41.705 12.663 -52.209 1.00 56.34 125 LEU A O 1
ATOM 955 N N . VAL A 1 126 ? 43.569 11.445 -52.488 1.00 55.41 126 VAL A N 1
ATOM 956 C CA . VAL A 1 126 ? 43.068 10.201 -51.879 1.00 55.41 126 VAL A CA 1
ATOM 957 C C . VAL A 1 126 ? 42.730 10.390 -50.394 1.00 55.41 126 VAL A C 1
ATOM 959 O O . VAL A 1 126 ? 41.694 9.902 -49.939 1.00 55.41 126 VAL A O 1
ATOM 962 N N . GLY A 1 127 ? 43.520 11.166 -49.641 1.00 58.28 127 GLY A N 1
ATOM 963 C CA . GLY A 1 127 ? 43.198 11.461 -48.239 1.00 58.28 127 GLY A CA 1
ATOM 964 C C . GLY A 1 127 ? 41.969 12.358 -48.066 1.00 58.28 127 GLY A C 1
ATOM 965 O O . GLY A 1 127 ? 41.228 12.197 -47.096 1.00 58.28 127 GLY A O 1
ATOM 966 N N . LYS A 1 128 ? 41.670 13.230 -49.042 1.00 59.19 128 LYS A N 1
ATOM 967 C CA . LYS A 1 128 ? 40.428 14.026 -49.046 1.00 59.19 128 LYS A CA 1
ATOM 968 C C . LYS A 1 128 ? 39.188 13.161 -49.287 1.00 59.19 128 LYS A C 1
ATOM 970 O O . LYS A 1 128 ? 38.163 13.390 -48.653 1.00 59.19 128 LYS A O 1
ATOM 975 N N . VAL A 1 129 ? 39.280 12.131 -50.132 1.00 62.09 129 VAL A N 1
ATOM 976 C CA . VAL A 1 129 ? 38.181 11.166 -50.352 1.00 62.09 129 VAL A CA 1
ATOM 977 C C . VAL A 1 129 ? 37.917 10.328 -49.096 1.00 62.09 129 VAL A C 1
ATOM 979 O O . VAL A 1 129 ? 36.763 10.099 -48.739 1.00 62.09 129 VAL A O 1
ATOM 982 N N . HIS A 1 130 ? 38.970 9.950 -48.365 1.00 60.62 130 HIS A N 1
ATOM 983 C CA . HIS A 1 130 ? 38.855 9.230 -47.091 1.00 60.62 130 HIS A CA 1
ATOM 984 C C . HIS A 1 130 ? 38.182 10.059 -45.974 1.00 60.62 130 HIS A C 1
ATOM 986 O O . HIS A 1 130 ? 37.629 9.507 -45.023 1.00 60.62 130 HIS A O 1
ATOM 992 N N . CYS A 1 131 ? 38.182 11.390 -46.082 1.00 63.56 131 CYS A N 1
ATOM 993 C CA . CYS A 1 131 ? 37.547 12.274 -45.104 1.00 63.56 131 CYS A CA 1
ATOM 994 C C . CYS A 1 131 ? 36.007 12.223 -45.152 1.00 63.56 131 CYS A C 1
ATOM 996 O O . CYS A 1 131 ? 35.355 12.469 -44.137 1.00 63.56 131 CYS A O 1
ATOM 998 N N . ILE A 1 132 ? 35.414 11.894 -46.304 1.00 66.56 132 ILE A N 1
ATOM 999 C CA . ILE A 1 132 ? 33.956 11.951 -46.505 1.00 66.56 132 ILE A CA 1
ATOM 1000 C C . ILE A 1 132 ? 33.220 10.899 -45.646 1.00 66.56 132 ILE A C 1
ATOM 1002 O O . ILE A 1 132 ? 32.298 11.278 -44.920 1.00 66.56 132 ILE A O 1
ATOM 1006 N N . PRO A 1 133 ? 33.628 9.611 -45.621 1.00 64.81 133 PRO A N 1
ATOM 1007 C CA . PRO A 1 133 ? 33.013 8.614 -44.738 1.00 64.81 133 PRO A CA 1
ATOM 1008 C C . PRO A 1 133 ? 33.228 8.910 -43.249 1.00 64.81 133 PRO A C 1
ATOM 1010 O O . PRO A 1 133 ? 32.314 8.723 -42.447 1.00 64.81 133 PRO A O 1
ATOM 1013 N N . ALA A 1 134 ? 34.412 9.409 -42.872 1.00 65.12 134 ALA A N 1
ATOM 1014 C CA . ALA A 1 134 ? 34.723 9.769 -41.487 1.00 65.12 134 ALA A CA 1
ATOM 1015 C C . ALA A 1 134 ? 33.850 10.932 -40.984 1.00 65.12 134 ALA A C 1
ATOM 1017 O O . ALA A 1 134 ? 33.363 10.893 -39.855 1.00 65.12 134 ALA A O 1
ATOM 1018 N N . ALA A 1 135 ? 33.596 11.929 -41.837 1.00 65.69 135 ALA A N 1
ATOM 1019 C CA . ALA A 1 135 ? 32.678 13.027 -41.546 1.00 65.69 135 ALA A CA 1
ATOM 1020 C C . ALA A 1 135 ? 31.214 12.556 -41.451 1.00 65.69 135 ALA A C 1
ATOM 1022 O O . ALA A 1 135 ? 30.480 12.991 -40.570 1.00 65.69 135 ALA A O 1
ATOM 1023 N N . ALA A 1 136 ? 30.780 11.627 -42.307 1.00 69.56 136 ALA A N 1
ATOM 1024 C CA . ALA A 1 136 ? 29.425 11.077 -42.234 1.00 69.56 136 ALA A CA 1
ATOM 1025 C C . ALA A 1 136 ? 29.190 10.272 -40.939 1.00 69.56 136 ALA A C 1
ATOM 1027 O O . ALA A 1 136 ? 28.172 10.447 -40.268 1.00 69.56 136 ALA A O 1
ATOM 1028 N N . LEU A 1 137 ? 30.158 9.434 -40.548 1.00 66.62 137 LEU A N 1
ATOM 1029 C CA . LEU A 1 137 ? 30.120 8.670 -39.295 1.00 66.62 137 LEU A CA 1
ATOM 1030 C C . LEU A 1 137 ? 30.161 9.574 -38.059 1.00 66.62 137 LEU A C 1
ATOM 1032 O O . LEU A 1 137 ? 29.498 9.290 -37.060 1.00 66.62 137 LEU A O 1
ATOM 1036 N N . SER A 1 138 ? 30.916 10.672 -38.118 1.00 66.31 138 SER A N 1
ATOM 1037 C CA . SER A 1 138 ? 30.991 11.618 -37.009 1.00 66.31 138 SER A CA 1
ATOM 1038 C C . SER A 1 138 ? 29.686 12.398 -36.829 1.00 66.31 138 SER A C 1
ATOM 1040 O O . SER A 1 138 ? 29.206 12.511 -35.703 1.00 66.31 138 SER A O 1
ATOM 1042 N N . VAL A 1 139 ? 29.046 12.834 -37.921 1.00 69.56 139 VAL A N 1
ATOM 1043 C CA . VAL A 1 139 ? 27.713 13.461 -37.892 1.00 69.56 139 VAL A CA 1
ATOM 1044 C C . VAL A 1 139 ? 26.658 12.500 -37.342 1.00 69.56 139 VAL A C 1
ATOM 1046 O O . VAL A 1 139 ? 25.832 12.915 -36.532 1.00 69.56 139 VAL A O 1
ATOM 1049 N N . TRP A 1 140 ? 26.704 11.215 -37.705 1.00 67.62 140 TRP A N 1
ATOM 1050 C CA . TRP A 1 140 ? 25.811 10.203 -37.132 1.00 67.62 140 TRP A CA 1
ATOM 1051 C C . TRP A 1 140 ? 26.017 10.017 -35.634 1.00 67.62 140 TRP A C 1
ATOM 1053 O O . TRP A 1 140 ? 25.060 10.027 -34.867 1.00 67.62 140 TRP A O 1
ATOM 1063 N N . GLY A 1 141 ? 27.265 9.893 -35.196 1.00 62.16 141 GLY A N 1
ATOM 1064 C CA . GLY A 1 141 ? 27.553 9.732 -33.781 1.00 62.16 141 GLY A CA 1
ATOM 1065 C C . GLY A 1 141 ? 27.196 10.963 -32.945 1.00 62.16 141 GLY A C 1
ATOM 1066 O O . GLY A 1 141 ? 26.739 10.822 -31.815 1.00 62.16 141 GLY A O 1
ATOM 1067 N N . ILE A 1 142 ? 27.325 12.165 -33.515 1.00 63.59 142 ILE A N 1
ATOM 1068 C CA . ILE A 1 142 ? 26.797 13.403 -32.925 1.00 63.59 142 ILE A CA 1
ATOM 1069 C C . ILE A 1 142 ? 25.262 13.376 -32.906 1.00 63.59 142 ILE A C 1
ATOM 1071 O O . ILE A 1 142 ? 24.660 13.760 -31.909 1.00 63.59 142 ILE A O 1
ATOM 1075 N N . SER A 1 143 ? 24.619 12.891 -33.970 1.00 61.62 143 SER A N 1
ATOM 1076 C CA . SER A 1 143 ? 23.163 12.747 -34.049 1.00 61.62 143 SER A CA 1
ATOM 1077 C C . SER A 1 143 ? 22.636 11.798 -32.971 1.00 61.62 143 SER A C 1
ATOM 1079 O O . SER A 1 143 ? 21.720 12.174 -32.251 1.00 61.62 143 SER A O 1
ATOM 1081 N N . ILE A 1 144 ? 23.267 10.639 -32.760 1.00 60.06 144 ILE A N 1
ATOM 1082 C CA . ILE A 1 144 ? 22.931 9.745 -31.645 1.00 60.06 144 ILE A CA 1
ATOM 1083 C C . ILE A 1 144 ? 23.095 10.472 -30.318 1.00 60.06 144 ILE A C 1
ATOM 1085 O O . ILE A 1 144 ? 22.163 10.493 -29.536 1.00 60.06 144 ILE A O 1
ATOM 1089 N N . MET A 1 145 ? 24.205 11.166 -30.075 1.00 57.44 145 MET A N 1
ATOM 1090 C CA . MET A 1 145 ? 24.370 11.888 -28.806 1.00 57.44 145 MET A CA 1
ATOM 1091 C C . MET A 1 145 ? 23.341 12.992 -28.566 1.00 57.44 145 MET A C 1
ATOM 1093 O O . MET A 1 145 ? 23.040 13.296 -27.415 1.00 57.44 145 MET A O 1
ATOM 1097 N N . ILE A 1 146 ? 22.850 13.627 -29.631 1.00 59.09 146 ILE A N 1
ATOM 1098 C CA . ILE A 1 146 ? 21.850 14.695 -29.544 1.00 59.09 146 ILE A CA 1
ATOM 1099 C C . ILE A 1 146 ? 20.436 14.115 -29.390 1.00 59.09 146 ILE A C 1
ATOM 1101 O O . ILE A 1 146 ? 19.628 14.684 -28.657 1.00 59.09 146 ILE A O 1
ATOM 1105 N N . PHE A 1 147 ? 20.125 13.011 -30.075 1.00 55.72 147 PHE A N 1
ATOM 1106 C CA . PHE A 1 147 ? 18.778 12.432 -30.145 1.00 55.72 147 PHE A CA 1
ATOM 1107 C C . PHE A 1 147 ? 18.564 11.207 -29.248 1.00 55.72 147 PHE A C 1
ATOM 1109 O O . PHE A 1 147 ? 17.429 10.748 -29.123 1.00 55.72 147 PHE A O 1
ATOM 1116 N N . GLU A 1 148 ? 19.602 10.683 -28.600 1.00 58.16 148 GLU A N 1
ATOM 1117 C CA . GLU A 1 148 ? 19.486 9.647 -27.578 1.00 58.16 148 GLU A CA 1
ATOM 1118 C C . GLU A 1 148 ? 18.864 10.275 -26.329 1.00 58.16 148 GLU A C 1
ATOM 1120 O O . GLU A 1 148 ? 19.510 10.910 -25.493 1.00 58.16 148 GLU A O 1
ATOM 1125 N N . ILE A 1 149 ? 17.539 10.163 -26.258 1.00 57.81 149 ILE A N 1
ATOM 1126 C CA . ILE A 1 149 ? 16.762 10.629 -25.120 1.00 57.81 149 ILE A CA 1
ATOM 1127 C C . ILE A 1 149 ? 17.118 9.735 -23.937 1.00 57.81 149 ILE A C 1
ATOM 1129 O O . ILE A 1 149 ? 16.823 8.541 -23.940 1.00 57.81 149 ILE A O 1
ATOM 1133 N N . ASP A 1 150 ? 17.712 10.340 -22.911 1.00 69.06 150 ASP A N 1
ATOM 1134 C CA . ASP A 1 150 ? 17.981 9.676 -21.640 1.00 69.06 150 ASP A CA 1
ATOM 1135 C C . ASP A 1 150 ? 16.719 8.970 -21.118 1.00 69.06 150 ASP A C 1
ATOM 1137 O O . ASP A 1 150 ? 15.612 9.513 -21.192 1.00 69.06 150 ASP A O 1
ATOM 1141 N N . ALA A 1 151 ? 16.869 7.771 -20.556 1.00 69.88 151 ALA A N 1
ATOM 1142 C CA . ALA A 1 151 ? 15.742 6.965 -20.095 1.00 69.88 151 ALA A CA 1
ATOM 1143 C C . ALA A 1 151 ? 14.892 7.707 -19.051 1.00 69.88 151 ALA A C 1
ATOM 1145 O O . ALA A 1 151 ? 13.664 7.590 -19.047 1.00 69.88 151 ALA A O 1
ATOM 1146 N N . ALA A 1 152 ? 15.519 8.538 -18.211 1.00 72.88 152 ALA A N 1
ATOM 1147 C CA . ALA A 1 152 ? 14.806 9.393 -17.266 1.00 72.88 152 ALA A CA 1
ATOM 1148 C C . ALA A 1 152 ? 13.955 10.466 -17.970 1.00 72.88 152 ALA A C 1
ATOM 1150 O O . ALA A 1 152 ? 12.837 10.757 -17.534 1.00 72.88 152 ALA A O 1
ATOM 1151 N N . THR A 1 153 ? 14.447 11.028 -19.075 1.00 77.44 153 THR A N 1
ATOM 1152 C CA . THR A 1 153 ? 13.698 11.980 -19.904 1.00 77.44 153 THR A CA 1
ATOM 1153 C C . THR A 1 153 ? 12.566 11.279 -20.649 1.00 77.44 153 THR A C 1
ATOM 1155 O O . THR A 1 153 ? 11.435 11.762 -20.619 1.00 77.44 153 THR A O 1
ATOM 1158 N N . TYR A 1 154 ? 12.817 10.109 -21.242 1.00 79.81 154 TYR A N 1
ATOM 1159 C CA . TYR A 1 154 ? 11.782 9.337 -21.933 1.00 79.81 154 TYR A CA 1
ATOM 1160 C C . TYR A 1 154 ? 10.664 8.910 -20.970 1.00 79.81 154 TYR A C 1
ATOM 1162 O O . TYR A 1 154 ? 9.489 9.090 -21.284 1.00 79.81 154 TYR A O 1
ATOM 1170 N N . ARG A 1 155 ? 11.008 8.485 -19.744 1.00 81.81 155 ARG A N 1
ATOM 1171 C CA . ARG A 1 155 ? 10.040 8.194 -18.672 1.00 81.81 155 ARG A CA 1
ATOM 1172 C C . ARG A 1 155 ? 9.141 9.388 -18.344 1.00 81.81 155 ARG A C 1
ATOM 1174 O O . ARG A 1 155 ? 7.965 9.194 -18.052 1.00 81.81 155 ARG A O 1
ATOM 1181 N N . ARG A 1 156 ? 9.672 10.614 -18.365 1.00 83.88 156 ARG A N 1
ATOM 1182 C CA . ARG A 1 156 ? 8.884 11.834 -18.106 1.00 83.88 156 ARG A CA 1
ATOM 1183 C C . ARG A 1 156 ? 8.012 12.227 -19.296 1.00 83.88 156 ARG A C 1
ATOM 1185 O O . ARG A 1 156 ? 6.888 12.666 -19.089 1.00 83.88 156 ARG A O 1
ATOM 1192 N N . LEU A 1 157 ? 8.523 12.076 -20.518 1.00 86.44 157 LEU A N 1
ATOM 1193 C CA . LEU A 1 157 ? 7.810 12.447 -21.743 1.00 86.44 157 LEU A CA 1
ATOM 1194 C C . LEU A 1 157 ? 6.684 11.464 -22.080 1.00 86.44 157 LEU A C 1
ATOM 1196 O O . LEU A 1 157 ? 5.594 11.890 -22.456 1.00 86.44 157 LEU A O 1
ATOM 1200 N N . ARG A 1 158 ? 6.941 10.157 -21.954 1.00 85.88 158 ARG A N 1
ATOM 1201 C CA . ARG A 1 158 ? 5.995 9.082 -22.287 1.00 85.88 158 ARG A CA 1
ATOM 1202 C C . ARG A 1 158 ? 5.972 8.000 -21.200 1.00 85.88 158 ARG A C 1
ATOM 1204 O O . ARG A 1 158 ? 6.444 6.885 -21.415 1.00 85.88 158 ARG A O 1
ATOM 1211 N N . PRO A 1 159 ? 5.388 8.303 -20.025 1.00 88.81 159 PRO A N 1
ATOM 1212 C CA . PRO A 1 159 ? 5.423 7.405 -18.871 1.00 88.81 159 PRO A CA 1
ATOM 1213 C C . PRO A 1 159 ? 4.704 6.069 -19.102 1.00 88.81 159 PRO A C 1
ATOM 1215 O O . PRO A 1 159 ? 5.182 5.040 -18.633 1.00 88.81 159 PRO A O 1
ATOM 1218 N N . ARG A 1 160 ? 3.587 6.069 -19.847 1.00 88.19 160 ARG A N 1
ATOM 1219 C CA . ARG A 1 160 ? 2.825 4.846 -20.161 1.00 88.19 160 ARG A CA 1
ATOM 1220 C C . ARG A 1 160 ? 3.596 3.900 -21.073 1.00 88.19 160 ARG A C 1
ATOM 1222 O O . ARG A 1 160 ? 3.778 2.745 -20.723 1.00 88.19 160 ARG A O 1
ATOM 1229 N N . GLU A 1 161 ? 4.098 4.404 -22.199 1.00 87.25 161 GLU A N 1
ATOM 1230 C CA . GLU A 1 161 ? 4.906 3.598 -23.125 1.00 87.25 161 GLU A CA 1
ATOM 1231 C C . GLU A 1 161 ? 6.165 3.062 -22.445 1.00 87.25 161 GLU A C 1
ATOM 1233 O O . GLU A 1 161 ? 6.532 1.908 -22.644 1.00 87.25 161 GLU A O 1
ATOM 1238 N N . TYR A 1 162 ? 6.803 3.882 -21.601 1.00 86.00 162 TYR A N 1
ATOM 1239 C CA . TYR A 1 162 ? 7.953 3.445 -20.821 1.00 86.00 162 TYR A CA 1
ATOM 1240 C C . TYR A 1 162 ? 7.614 2.252 -19.924 1.00 86.00 162 TYR A C 1
ATOM 1242 O O . TYR A 1 162 ? 8.349 1.272 -19.948 1.00 86.00 162 TYR A O 1
ATOM 1250 N N . LEU A 1 163 ? 6.507 2.305 -19.172 1.00 88.31 163 LEU A N 1
ATOM 1251 C CA . LEU A 1 163 ? 6.077 1.195 -18.318 1.00 88.31 163 LEU A CA 1
ATOM 1252 C C . LEU A 1 163 ? 5.694 -0.046 -19.138 1.00 88.31 163 LEU A C 1
ATOM 1254 O O . LEU A 1 163 ? 6.123 -1.148 -18.802 1.00 88.31 163 LEU A O 1
ATOM 1258 N N . ASN A 1 164 ? 4.946 0.134 -20.229 1.00 87.81 164 ASN A N 1
ATOM 1259 C CA . ASN A 1 164 ? 4.471 -0.967 -21.065 1.00 87.81 164 ASN A CA 1
ATOM 1260 C C . ASN A 1 164 ? 5.625 -1.788 -21.655 1.00 87.81 164 ASN A C 1
ATOM 1262 O O . ASN A 1 164 ? 5.553 -3.010 -21.628 1.00 87.81 164 ASN A O 1
ATOM 1266 N N . ARG A 1 165 ? 6.740 -1.156 -22.047 1.00 86.94 165 ARG A N 1
ATOM 1267 C CA . ARG A 1 165 ? 7.946 -1.875 -22.509 1.00 86.94 165 ARG A CA 1
ATOM 1268 C C . ARG A 1 165 ? 8.513 -2.854 -21.473 1.00 86.94 165 ARG A C 1
ATOM 1270 O O . ARG A 1 165 ? 9.056 -3.895 -21.840 1.00 86.94 165 ARG A O 1
ATOM 1277 N N . PHE A 1 166 ? 8.419 -2.537 -20.179 1.00 87.00 166 PHE A N 1
ATOM 1278 C CA . PHE A 1 166 ? 8.833 -3.471 -19.124 1.00 87.00 166 PHE A CA 1
ATOM 1279 C C . PHE A 1 166 ? 7.790 -4.569 -18.932 1.00 87.00 166 PHE A C 1
ATOM 1281 O O . PHE A 1 166 ? 8.143 -5.748 -18.889 1.00 87.00 166 PHE A O 1
ATOM 1288 N N . LEU A 1 167 ? 6.511 -4.187 -18.893 1.00 87.31 167 LEU A N 1
ATOM 1289 C CA . LEU A 1 167 ? 5.409 -5.123 -18.701 1.00 87.31 167 LEU A CA 1
ATOM 1290 C C . LEU A 1 167 ? 5.294 -6.136 -19.841 1.00 87.31 167 LEU A C 1
ATOM 1292 O O . LEU A 1 167 ? 4.953 -7.282 -19.575 1.00 87.31 167 LEU A O 1
ATOM 1296 N N . GLU A 1 168 ? 5.606 -5.771 -21.086 1.00 88.00 168 GLU A N 1
ATOM 1297 C CA . GLU A 1 168 ? 5.681 -6.687 -22.235 1.00 88.00 168 GLU A CA 1
ATOM 1298 C C . GLU A 1 168 ? 6.666 -7.838 -21.991 1.00 88.00 168 GLU A C 1
ATOM 1300 O O . GLU A 1 168 ? 6.370 -8.974 -22.348 1.00 88.00 168 GLU A O 1
ATOM 1305 N N . ASN A 1 169 ? 7.770 -7.561 -21.293 1.00 85.81 169 ASN A N 1
ATOM 1306 C CA . ASN A 1 169 ? 8.803 -8.533 -20.933 1.00 85.81 169 ASN A CA 1
ATOM 1307 C C . ASN A 1 169 ? 8.567 -9.200 -19.561 1.00 85.81 169 ASN A C 1
ATOM 1309 O O . ASN A 1 169 ? 9.489 -9.802 -19.013 1.00 85.81 169 ASN A O 1
ATOM 1313 N N . ASP A 1 170 ? 7.369 -9.056 -18.980 1.00 86.50 170 ASP A N 1
ATOM 1314 C CA . ASP A 1 170 ? 6.996 -9.534 -17.636 1.00 86.50 170 ASP A CA 1
ATOM 1315 C C . ASP A 1 170 ? 7.952 -9.071 -16.519 1.00 86.50 170 ASP A C 1
ATOM 1317 O O . ASP A 1 170 ? 8.107 -9.713 -15.476 1.00 86.50 170 ASP A O 1
ATOM 1321 N N . LEU A 1 171 ? 8.576 -7.913 -16.734 1.00 88.00 171 LEU A N 1
ATOM 1322 C CA . LEU A 1 171 ? 9.487 -7.269 -15.803 1.00 88.00 171 LEU A CA 1
ATOM 1323 C C . LEU A 1 171 ? 8.895 -5.946 -15.328 1.00 88.00 171 LEU A C 1
ATOM 1325 O O . LEU A 1 171 ? 8.092 -5.300 -16.000 1.00 88.00 171 LEU A O 1
ATOM 1329 N N . ARG A 1 172 ? 9.320 -5.516 -14.145 1.00 88.25 172 ARG A N 1
ATOM 1330 C CA . ARG A 1 172 ? 9.022 -4.184 -13.610 1.00 88.25 172 ARG A CA 1
ATOM 1331 C C . ARG A 1 172 ? 10.250 -3.293 -13.698 1.00 88.25 172 ARG A C 1
ATOM 1333 O O . ARG A 1 172 ? 11.373 -3.771 -13.848 1.00 88.25 172 ARG A O 1
ATOM 1340 N N . MET A 1 173 ? 10.051 -1.988 -13.526 1.00 84.38 173 MET A N 1
ATOM 1341 C CA . MET A 1 173 ? 11.146 -1.006 -13.543 1.00 84.38 173 MET A CA 1
ATOM 1342 C C . MET A 1 173 ? 12.228 -1.293 -12.486 1.00 84.38 173 MET A C 1
ATOM 1344 O O . MET A 1 173 ? 13.400 -0.996 -12.706 1.00 84.38 173 MET A O 1
ATOM 1348 N N . ASP A 1 174 ? 11.838 -1.887 -11.354 1.00 83.06 174 ASP A N 1
ATOM 1349 C CA . ASP A 1 174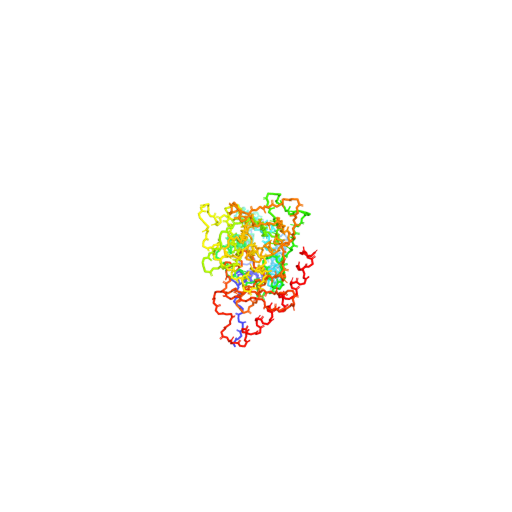 ? 12.751 -2.256 -10.264 1.00 83.06 174 ASP A CA 1
ATOM 1350 C C . ASP A 1 174 ? 13.459 -3.604 -10.504 1.00 83.06 174 ASP A C 1
ATOM 1352 O O . ASP A 1 174 ? 14.292 -4.011 -9.699 1.00 83.06 174 ASP A O 1
ATOM 1356 N N . GLY A 1 175 ? 13.103 -4.328 -11.571 1.00 84.44 175 GLY A N 1
ATOM 1357 C CA . GLY A 1 175 ? 13.573 -5.689 -11.852 1.00 84.44 175 GLY A CA 1
ATOM 1358 C C . GLY A 1 175 ? 12.768 -6.808 -11.179 1.00 84.44 175 GLY A C 1
ATOM 1359 O O . GLY A 1 175 ? 13.080 -7.975 -11.390 1.00 84.44 175 GLY A O 1
ATOM 1360 N N . ARG A 1 176 ? 11.731 -6.470 -10.401 1.00 88.81 176 ARG A N 1
ATOM 1361 C CA . ARG A 1 176 ? 10.798 -7.437 -9.794 1.00 88.81 176 ARG A CA 1
ATOM 1362 C C . ARG A 1 176 ? 9.872 -8.073 -10.829 1.00 88.81 176 ARG A C 1
ATOM 1364 O O . ARG A 1 176 ? 9.564 -7.452 -11.851 1.00 88.81 176 ARG A O 1
ATOM 1371 N N . ARG A 1 177 ? 9.368 -9.270 -10.523 1.00 91.38 177 ARG A N 1
ATOM 1372 C CA . ARG A 1 177 ? 8.279 -9.908 -11.285 1.00 91.38 177 ARG A CA 1
ATOM 1373 C C . ARG A 1 177 ? 6.926 -9.249 -10.988 1.00 91.38 177 ARG A C 1
ATOM 1375 O O . ARG A 1 177 ? 6.786 -8.472 -10.041 1.00 91.38 177 ARG A O 1
ATOM 1382 N N . LEU A 1 178 ? 5.916 -9.555 -11.803 1.00 90.81 178 LEU A N 1
ATOM 1383 C CA . LEU A 1 178 ? 4.567 -8.980 -11.676 1.00 90.81 178 LEU A CA 1
ATOM 1384 C C . LEU A 1 178 ? 3.852 -9.388 -10.376 1.00 90.81 178 LEU A C 1
ATOM 1386 O O . LEU A 1 178 ? 3.050 -8.613 -9.865 1.00 90.81 178 LEU A O 1
ATOM 1390 N N . ASP A 1 179 ? 4.159 -10.576 -9.857 1.00 90.12 179 ASP A N 1
ATOM 1391 C CA . ASP A 1 179 ? 3.598 -11.213 -8.659 1.00 90.12 179 ASP A CA 1
ATOM 1392 C C . ASP A 1 179 ? 4.461 -11.031 -7.394 1.00 90.12 179 ASP A C 1
ATOM 1394 O O . ASP A 1 179 ? 4.119 -11.513 -6.314 1.00 90.12 179 ASP A O 1
ATOM 1398 N N . GLU A 1 180 ? 5.592 -10.334 -7.515 1.00 90.88 180 GLU A N 1
ATOM 1399 C CA . GLU A 1 180 ? 6.577 -10.199 -6.448 1.00 90.88 180 GLU A CA 1
ATOM 1400 C C . GLU A 1 180 ? 6.352 -8.945 -5.586 1.00 90.88 180 GLU A C 1
ATOM 1402 O O . GLU A 1 180 ? 6.311 -7.800 -6.062 1.00 90.88 180 GLU A O 1
ATOM 1407 N N . PHE A 1 181 ? 6.270 -9.164 -4.273 1.00 90.94 181 PHE A N 1
ATOM 1408 C CA . PHE A 1 181 ? 6.090 -8.122 -3.262 1.00 90.94 181 PHE A CA 1
ATOM 1409 C C . PHE A 1 181 ? 7.413 -7.485 -2.830 1.00 90.94 181 PHE A C 1
ATOM 1411 O O . PHE A 1 181 ? 8.460 -8.131 -2.830 1.00 90.94 181 PHE A O 1
ATOM 1418 N N . ARG A 1 182 ? 7.367 -6.224 -2.378 1.00 92.06 182 ARG A N 1
ATOM 1419 C CA . ARG A 1 182 ? 8.516 -5.606 -1.694 1.00 92.06 182 ARG A CA 1
ATOM 1420 C C . ARG A 1 182 ? 8.810 -6.302 -0.368 1.00 92.06 182 ARG A C 1
ATOM 1422 O O . ARG A 1 182 ? 7.935 -6.926 0.240 1.00 92.06 182 ARG A O 1
ATOM 1429 N N . SER A 1 183 ? 10.047 -6.139 0.099 1.00 90.62 183 SER A N 1
ATOM 1430 C CA . SER A 1 183 ? 10.442 -6.551 1.443 1.00 90.62 183 SER A CA 1
ATOM 1431 C C . SER A 1 183 ? 9.568 -5.856 2.485 1.00 90.62 183 SER A C 1
ATOM 1433 O O . SER A 1 183 ? 9.310 -4.654 2.406 1.00 90.62 183 SER A O 1
ATOM 1435 N N . THR A 1 184 ? 9.093 -6.627 3.457 1.00 91.81 184 THR A N 1
ATOM 1436 C CA . THR A 1 184 ? 8.217 -6.124 4.513 1.00 91.81 184 THR A CA 1
ATOM 1437 C C . THR A 1 184 ? 8.832 -6.341 5.863 1.00 91.81 184 THR A C 1
ATOM 1439 O O . THR A 1 184 ? 9.135 -7.475 6.224 1.00 91.81 184 THR A O 1
ATOM 1442 N N . SER A 1 185 ? 8.977 -5.256 6.609 1.00 91.25 185 SER A N 1
ATOM 1443 C CA . SER A 1 185 ? 9.384 -5.292 8.005 1.00 91.25 185 SER A CA 1
ATOM 1444 C C . SER A 1 185 ? 8.316 -4.617 8.847 1.00 91.25 185 SER A C 1
ATOM 1446 O O . SER A 1 185 ? 7.887 -3.500 8.541 1.00 91.25 185 SER A O 1
ATOM 1448 N N . ILE A 1 186 ? 7.904 -5.304 9.901 1.00 89.81 186 ILE A N 1
ATOM 1449 C CA . ILE A 1 186 ? 6.969 -4.806 10.897 1.00 89.81 186 ILE A CA 1
ATOM 1450 C C . ILE A 1 186 ? 7.767 -4.738 12.190 1.00 89.81 186 ILE A C 1
ATOM 1452 O O . ILE A 1 186 ? 8.226 -5.761 12.686 1.00 89.81 186 ILE A O 1
ATOM 1456 N N . ASN A 1 187 ? 7.969 -3.531 12.703 1.00 83.75 187 ASN A N 1
ATOM 1457 C CA . ASN A 1 187 ? 8.654 -3.338 13.970 1.00 83.75 187 ASN A CA 1
ATOM 1458 C C . ASN A 1 187 ? 7.589 -3.216 15.058 1.00 83.75 187 ASN A C 1
ATOM 1460 O O . ASN A 1 187 ? 6.843 -2.235 15.108 1.00 83.75 187 ASN A O 1
ATOM 1464 N N . GLN A 1 188 ? 7.523 -4.243 15.900 1.00 67.94 188 GLN A N 1
ATOM 1465 C CA . GLN A 1 188 ? 6.631 -4.340 17.055 1.00 67.94 188 GLN A CA 1
ATOM 1466 C C . GLN A 1 188 ? 7.435 -4.426 18.362 1.00 67.94 188 GLN A C 1
ATOM 1468 O O . GLN A 1 188 ? 7.073 -5.195 19.244 1.00 67.94 188 GLN A O 1
ATOM 1473 N N . GLU A 1 189 ? 8.566 -3.721 18.485 1.00 56.03 189 GLU A N 1
ATOM 1474 C CA . GLU A 1 189 ? 9.425 -3.863 19.671 1.00 56.03 189 GLU A CA 1
ATOM 1475 C C . GLU A 1 189 ? 8.635 -3.615 20.975 1.00 56.03 189 GLU A C 1
ATOM 1477 O O . GLU A 1 189 ? 8.094 -2.531 21.173 1.00 56.03 189 GLU A O 1
ATOM 1482 N N . ASN A 1 190 ? 8.538 -4.692 21.772 1.00 49.56 190 ASN A N 1
ATOM 1483 C CA . ASN A 1 190 ? 8.051 -4.972 23.137 1.00 49.56 190 ASN A CA 1
ATOM 1484 C C . ASN A 1 190 ? 7.030 -4.097 23.890 1.00 49.56 190 ASN A C 1
ATOM 1486 O O . ASN A 1 190 ? 6.514 -4.581 24.890 1.00 49.56 190 ASN A O 1
ATOM 1490 N N . GLU A 1 191 ? 6.658 -2.908 23.438 1.00 55.44 191 GLU A N 1
ATOM 1491 C CA . GLU A 1 191 ? 5.567 -2.090 24.000 1.00 55.44 191 GLU A CA 1
ATOM 1492 C C . GLU A 1 191 ? 4.965 -1.121 22.957 1.00 55.44 191 GLU A C 1
ATOM 1494 O O . GLU A 1 191 ? 4.108 -0.295 23.267 1.00 55.44 191 GLU A O 1
ATOM 1499 N N . GLY A 1 192 ? 5.343 -1.284 21.682 1.00 59.12 192 GLY A N 1
ATOM 1500 C CA . GLY A 1 192 ? 5.009 -0.365 20.601 1.00 59.12 192 GLY A CA 1
ATOM 1501 C C . GLY A 1 192 ? 6.121 0.663 20.386 1.00 59.12 192 GLY A C 1
ATOM 1502 O O . GLY A 1 192 ? 6.905 0.966 21.273 1.00 59.12 192 GLY A O 1
ATOM 1503 N N . SER A 1 193 ? 6.222 1.206 19.174 1.00 67.19 193 SER A N 1
ATOM 1504 C CA . SER A 1 193 ? 7.262 2.188 18.827 1.00 67.19 193 SER A CA 1
ATOM 1505 C C . SER A 1 193 ? 7.044 3.582 19.438 1.00 67.19 193 SER A C 1
ATOM 1507 O O . SER A 1 193 ? 7.890 4.458 19.266 1.00 67.19 193 SER A O 1
ATOM 1509 N N . ILE A 1 194 ? 5.895 3.817 20.078 1.00 79.62 194 ILE A N 1
ATOM 1510 C CA . ILE A 1 194 ? 5.492 5.092 20.678 1.00 79.62 194 ILE A CA 1
ATOM 1511 C C . ILE A 1 194 ? 4.966 4.852 22.098 1.00 79.62 194 ILE A C 1
ATOM 1513 O O . ILE A 1 194 ? 3.832 4.405 22.261 1.00 79.62 194 ILE A O 1
ATOM 1517 N N . ASP A 1 195 ? 5.728 5.287 23.102 1.00 78.00 195 ASP A N 1
ATOM 1518 C CA . ASP A 1 195 ? 5.394 5.132 24.532 1.00 78.00 195 ASP A CA 1
ATOM 1519 C C . ASP A 1 195 ? 4.132 5.897 24.965 1.00 78.00 195 ASP A C 1
ATOM 1521 O O . ASP A 1 195 ? 3.485 5.577 25.957 1.00 78.00 195 ASP A O 1
ATOM 1525 N N . THR A 1 196 ? 3.775 6.959 24.239 1.00 83.44 196 THR A N 1
ATOM 1526 C CA . THR A 1 196 ? 2.612 7.803 24.572 1.00 83.44 196 THR A CA 1
ATOM 1527 C C . THR A 1 196 ? 1.280 7.243 24.068 1.00 83.44 196 THR A C 1
ATOM 1529 O O . THR A 1 196 ? 0.222 7.757 24.442 1.00 83.44 196 THR A O 1
ATOM 1532 N N . ALA A 1 197 ? 1.313 6.226 23.203 1.00 85.31 197 ALA A N 1
ATOM 1533 C CA . ALA A 1 197 ? 0.128 5.600 22.629 1.00 85.31 197 ALA A CA 1
ATOM 1534 C C . ALA A 1 197 ? -0.230 4.316 23.392 1.00 85.31 197 ALA A C 1
ATOM 1536 O O . ALA A 1 197 ? 0.639 3.638 23.925 1.00 85.31 197 ALA A O 1
ATOM 1537 N N . ASN A 1 198 ? -1.515 3.947 23.414 1.00 88.06 198 ASN A N 1
ATOM 1538 C CA . ASN A 1 198 ? -1.956 2.691 24.040 1.00 88.06 198 ASN A CA 1
ATOM 1539 C C . ASN A 1 198 ? -1.505 1.454 23.251 1.00 88.06 198 ASN A C 1
ATOM 1541 O O . ASN A 1 198 ? -1.443 0.360 23.805 1.00 88.06 198 ASN A O 1
ATOM 1545 N N . GLY A 1 199 ? -1.239 1.636 21.958 1.00 89.44 199 GLY A N 1
ATOM 1546 C CA . GLY A 1 199 ? -0.624 0.664 21.071 1.00 89.44 199 GLY A CA 1
ATOM 1547 C C . GLY A 1 199 ? -0.043 1.379 19.860 1.00 89.44 199 GLY A C 1
ATOM 1548 O O . GLY A 1 199 ? -0.554 2.414 19.428 1.00 89.44 199 GLY A O 1
ATOM 1549 N N . SER A 1 200 ? 1.049 0.859 19.317 1.00 91.94 200 SER A N 1
ATOM 1550 C CA . SER A 1 200 ? 1.667 1.425 18.122 1.00 91.94 200 SER A CA 1
ATOM 1551 C C . SER A 1 200 ? 2.438 0.373 17.337 1.00 91.94 200 SER A C 1
ATOM 1553 O O . SER A 1 200 ? 2.835 -0.666 17.872 1.00 91.94 200 SER A O 1
ATOM 1555 N N . ALA A 1 201 ? 2.624 0.640 16.048 1.00 92.31 201 ALA A N 1
ATOM 1556 C CA . ALA A 1 201 ? 3.423 -0.192 15.161 1.00 92.31 201 ALA A CA 1
ATOM 1557 C C . ALA A 1 201 ? 4.005 0.637 14.015 1.00 92.31 201 ALA A C 1
ATOM 1559 O O . ALA A 1 201 ? 3.367 1.567 13.512 1.00 92.31 201 ALA A O 1
ATOM 1560 N N . VAL A 1 202 ? 5.203 0.257 13.571 1.00 93.25 202 VAL A N 1
ATOM 1561 C CA . VAL A 1 202 ? 5.844 0.825 12.382 1.00 93.25 202 VAL A CA 1
ATOM 1562 C C . VAL A 1 202 ? 5.944 -0.260 11.324 1.00 93.25 202 VAL A C 1
ATOM 1564 O O . VAL A 1 202 ? 6.525 -1.320 11.555 1.00 93.25 202 VAL A O 1
ATOM 1567 N N . VAL A 1 203 ? 5.393 0.013 10.145 1.00 93.69 203 VAL A N 1
ATOM 1568 C CA . VAL A 1 203 ? 5.427 -0.899 9.002 1.00 93.69 203 VAL A CA 1
ATOM 1569 C C . VAL A 1 203 ? 6.177 -0.247 7.866 1.00 93.69 203 VAL A C 1
ATOM 1571 O O . VAL A 1 203 ? 5.906 0.892 7.484 1.00 93.69 203 VAL A O 1
ATOM 1574 N N . ARG A 1 204 ? 7.097 -1.010 7.289 1.00 93.94 204 ARG A N 1
ATOM 1575 C CA . ARG A 1 204 ? 7.828 -0.626 6.094 1.00 93.94 204 ARG A CA 1
ATOM 1576 C C . ARG A 1 204 ? 7.595 -1.664 5.004 1.00 93.94 204 ARG A C 1
ATOM 1578 O O . ARG A 1 204 ? 8.004 -2.815 5.139 1.00 93.94 204 ARG A O 1
ATOM 1585 N N . LEU A 1 205 ? 6.933 -1.237 3.931 1.00 92.69 205 LEU A N 1
ATOM 1586 C CA . LEU A 1 205 ? 6.767 -1.974 2.679 1.00 92.69 205 LEU A CA 1
ATOM 1587 C C . LEU A 1 205 ? 7.759 -1.404 1.653 1.00 92.69 205 LEU A C 1
ATOM 1589 O O . LEU A 1 205 ? 7.483 -0.413 0.975 1.00 92.69 205 LEU A O 1
ATOM 1593 N N . GLY A 1 206 ? 8.953 -1.991 1.573 1.00 92.12 206 GLY A N 1
ATOM 1594 C CA . GLY A 1 206 ? 10.063 -1.475 0.772 1.00 92.12 206 GLY A CA 1
ATOM 1595 C C . GLY A 1 206 ? 10.480 -0.069 1.206 1.00 92.12 206 GLY A C 1
ATOM 1596 O O . GLY A 1 206 ? 11.137 0.103 2.236 1.00 92.12 206 GLY A O 1
ATOM 1597 N N . ASN A 1 207 ? 10.108 0.943 0.420 1.00 92.19 207 ASN A N 1
ATOM 1598 C CA . ASN A 1 207 ? 10.354 2.347 0.755 1.00 92.19 207 ASN A CA 1
ATOM 1599 C C . ASN A 1 207 ? 9.155 3.017 1.433 1.00 92.19 207 ASN A C 1
ATOM 1601 O O . ASN A 1 207 ? 9.358 4.017 2.117 1.00 92.19 207 ASN A O 1
ATOM 1605 N N . THR A 1 208 ? 7.939 2.485 1.284 1.00 94.81 208 THR A N 1
ATOM 1606 C CA . THR A 1 208 ? 6.755 3.052 1.934 1.00 94.81 208 THR A CA 1
ATOM 1607 C C . THR A 1 208 ? 6.797 2.734 3.423 1.00 94.81 208 THR A C 1
ATOM 1609 O O . THR A 1 208 ? 6.775 1.565 3.803 1.00 94.81 208 THR A O 1
ATOM 1612 N N . THR A 1 209 ? 6.832 3.764 4.266 1.00 94.69 209 THR A N 1
ATOM 1613 C CA . THR A 1 209 ? 6.887 3.623 5.727 1.00 94.69 209 THR A CA 1
ATOM 1614 C C . THR A 1 209 ? 5.695 4.329 6.354 1.00 94.69 209 THR A C 1
ATOM 1616 O O . THR A 1 209 ? 5.496 5.528 6.140 1.00 94.69 209 THR A O 1
ATOM 1619 N N . MET A 1 210 ? 4.928 3.585 7.146 1.00 94.56 210 MET A N 1
ATOM 1620 C CA . MET A 1 210 ? 3.745 4.049 7.865 1.00 94.56 210 MET A CA 1
ATOM 1621 C C . MET A 1 210 ? 3.903 3.763 9.354 1.00 94.56 210 MET A C 1
ATOM 1623 O O . MET A 1 210 ? 4.370 2.690 9.740 1.00 94.56 210 MET A O 1
ATOM 1627 N N . ILE A 1 211 ? 3.478 4.709 10.183 1.00 94.25 211 ILE A N 1
ATOM 1628 C CA . ILE A 1 211 ? 3.372 4.533 11.630 1.00 94.25 211 ILE A CA 1
ATOM 1629 C C . ILE A 1 211 ? 1.902 4.580 11.996 1.00 94.25 211 ILE A C 1
ATOM 1631 O O . ILE A 1 211 ? 1.232 5.543 11.643 1.00 94.25 211 ILE A O 1
ATOM 1635 N N . ALA A 1 212 ? 1.415 3.578 12.719 1.00 94.62 212 ALA A N 1
ATOM 1636 C CA . ALA A 1 212 ? 0.086 3.596 13.311 1.00 94.62 212 ALA A CA 1
ATOM 1637 C C . ALA A 1 212 ? 0.195 3.762 14.828 1.00 94.62 212 ALA A C 1
ATOM 1639 O O . ALA A 1 212 ? 0.982 3.071 15.480 1.00 94.62 212 ALA A O 1
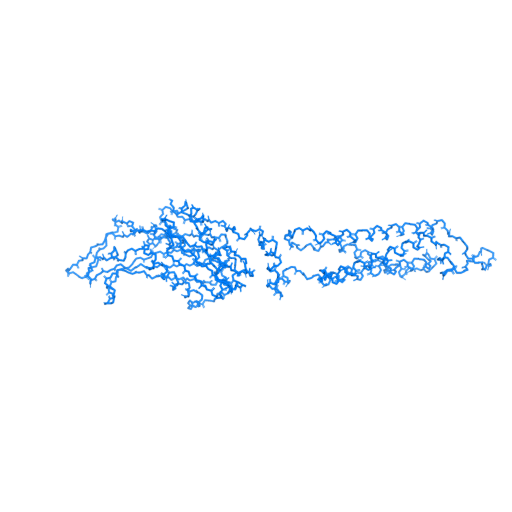ATOM 1640 N N . GLY A 1 213 ? -0.609 4.665 15.380 1.00 93.50 213 GLY A N 1
ATOM 1641 C CA . GLY A 1 213 ? -0.797 4.866 16.809 1.00 93.50 213 GLY A CA 1
ATOM 1642 C C . GLY A 1 213 ? -2.268 4.712 17.175 1.00 93.50 213 GLY A C 1
ATOM 1643 O O . GLY A 1 213 ? -3.149 5.239 16.500 1.00 93.50 213 GLY A O 1
ATOM 1644 N N . VAL A 1 214 ? -2.532 3.982 18.252 1.00 93.56 214 VAL A N 1
ATOM 1645 C CA . VAL A 1 214 ? -3.872 3.751 18.784 1.00 93.56 214 VAL A CA 1
ATOM 1646 C C . VAL A 1 214 ? -4.012 4.500 20.099 1.00 93.56 214 VAL A C 1
ATOM 1648 O O . VAL A 1 214 ? -3.200 4.347 21.016 1.00 93.56 214 VAL A O 1
ATOM 1651 N N . LYS A 1 215 ? -5.064 5.309 20.197 1.00 92.44 215 LYS A N 1
ATOM 1652 C CA . LYS A 1 215 ? -5.402 6.072 21.393 1.00 92.44 215 LYS A CA 1
ATOM 1653 C C . LYS A 1 215 ? -6.825 5.777 21.828 1.00 92.44 215 LYS A C 1
ATOM 1655 O O . LYS A 1 215 ? -7.773 5.895 21.053 1.00 92.44 215 LYS A O 1
ATOM 1660 N N . LEU A 1 216 ? -6.968 5.439 23.099 1.00 90.38 216 LEU A N 1
ATOM 1661 C CA . LEU A 1 216 ? -8.247 5.083 23.693 1.00 90.38 216 LEU A CA 1
ATOM 1662 C C . LEU A 1 216 ? -8.830 6.284 24.436 1.00 90.38 216 LEU A C 1
ATOM 1664 O O . LEU A 1 216 ? -8.133 6.969 25.189 1.00 90.38 216 LEU A O 1
ATOM 1668 N N . LYS A 1 217 ? -10.119 6.551 24.228 1.00 90.88 217 LYS A N 1
ATOM 1669 C CA . LYS A 1 217 ? -10.880 7.538 25.003 1.00 90.88 217 LYS A CA 1
ATOM 1670 C C . LYS A 1 217 ? -12.235 6.972 25.385 1.00 90.88 217 LYS A C 1
ATOM 1672 O O . LYS A 1 217 ? -12.809 6.185 24.642 1.00 90.88 217 LYS A O 1
ATOM 1677 N N . THR A 1 218 ? -12.759 7.407 26.518 1.00 90.81 218 THR A N 1
ATOM 1678 C CA . THR A 1 218 ? -14.132 7.114 26.921 1.00 90.81 218 THR A CA 1
ATOM 1679 C C . THR A 1 218 ? -15.057 8.215 26.415 1.00 90.81 218 THR A C 1
ATOM 1681 O O . THR A 1 218 ? -14.698 9.396 26.423 1.00 90.81 218 THR A O 1
ATOM 1684 N N . ALA A 1 219 ? -16.236 7.834 25.937 1.00 90.12 219 ALA A N 1
ATOM 1685 C CA . ALA A 1 219 ? -17.268 8.767 25.502 1.00 90.12 219 ALA A CA 1
ATOM 1686 C C . ALA A 1 219 ? -18.660 8.244 25.869 1.00 90.12 219 ALA A C 1
ATOM 1688 O O . ALA A 1 219 ? -18.841 7.057 26.153 1.00 90.12 219 ALA A O 1
ATOM 1689 N N . LEU A 1 220 ? -19.643 9.145 25.849 1.00 89.00 220 LEU A N 1
ATOM 1690 C CA . LEU A 1 220 ? -21.050 8.763 25.871 1.00 89.00 220 LEU A CA 1
ATOM 1691 C C . LEU A 1 220 ? -21.380 8.067 24.536 1.00 89.00 220 LEU A C 1
ATOM 1693 O O . LEU A 1 220 ? -20.950 8.574 23.493 1.00 89.00 220 LEU A O 1
ATOM 1697 N N . PRO A 1 221 ? -22.110 6.937 24.538 1.00 86.81 221 PRO A N 1
ATOM 1698 C CA . PRO A 1 221 ? -22.571 6.328 23.297 1.00 86.81 221 PRO A CA 1
ATOM 1699 C C . PRO A 1 221 ? -23.452 7.302 22.507 1.00 86.81 221 PRO A C 1
ATOM 1701 O O . PRO A 1 221 ? -24.229 8.074 23.072 1.00 86.81 221 PRO A O 1
ATOM 1704 N N . ASP A 1 222 ? -23.317 7.260 21.185 1.00 84.44 222 ASP A N 1
ATOM 1705 C CA . ASP A 1 222 ? -24.195 7.994 20.277 1.00 84.44 222 ASP A CA 1
ATOM 1706 C C . ASP A 1 222 ? -25.597 7.355 20.349 1.00 84.44 222 ASP A C 1
ATOM 1708 O O . ASP A 1 222 ? -25.686 6.125 20.380 1.00 84.44 222 ASP A O 1
ATOM 1712 N N . PRO A 1 223 ? -26.707 8.117 20.352 1.00 77.62 223 PRO A N 1
ATOM 1713 C CA . PRO A 1 223 ? -28.056 7.546 20.283 1.00 77.62 223 PRO A CA 1
ATOM 1714 C C . PRO A 1 223 ? -28.260 6.548 19.130 1.00 77.62 223 PRO A C 1
ATOM 1716 O O . PRO A 1 223 ? -29.109 5.668 19.232 1.00 77.62 223 PRO A O 1
ATOM 1719 N N . ASN A 1 224 ? -27.483 6.650 18.046 1.00 81.81 224 ASN A N 1
ATOM 1720 C CA . ASN A 1 224 ? -27.537 5.695 16.934 1.00 81.81 224 ASN A CA 1
ATOM 1721 C C . ASN A 1 224 ? -26.635 4.462 17.121 1.00 81.81 224 ASN A C 1
ATOM 1723 O O . ASN A 1 224 ? -26.744 3.501 16.357 1.00 81.81 224 ASN A O 1
ATOM 1727 N N . ARG A 1 225 ? -25.694 4.498 18.072 1.00 77.50 225 ARG A N 1
ATOM 1728 C CA . ARG A 1 225 ? -24.690 3.452 18.307 1.00 77.50 225 ARG A CA 1
ATOM 1729 C C . ARG A 1 225 ? -24.504 3.231 19.807 1.00 77.50 225 ARG A C 1
ATOM 1731 O O . ARG A 1 225 ? -23.725 3.917 20.460 1.00 77.50 225 ARG A O 1
ATOM 1738 N N . GLU A 1 226 ? -25.161 2.199 20.326 1.00 80.06 226 GLU A N 1
ATOM 1739 C CA . GLU A 1 226 ? -25.057 1.790 21.737 1.00 80.06 226 GLU A CA 1
ATOM 1740 C C . GLU A 1 226 ? -23.709 1.124 22.093 1.00 80.06 226 GLU A C 1
ATOM 1742 O O . GLU A 1 226 ? -23.433 0.854 23.264 1.00 80.06 226 GLU A O 1
ATOM 1747 N N . ALA A 1 227 ? -22.866 0.849 21.092 1.00 86.31 227 ALA A N 1
ATOM 1748 C CA . ALA A 1 227 ? -21.593 0.151 21.230 1.00 86.31 227 ALA A CA 1
ATOM 1749 C C . ALA A 1 227 ? -20.386 1.063 20.954 1.00 86.31 227 ALA A C 1
ATOM 1751 O O . ALA A 1 227 ? -20.512 2.119 20.326 1.00 86.31 227 ALA A O 1
ATOM 1752 N N . GLY A 1 228 ? -19.202 0.640 21.406 1.00 86.75 228 GLY A N 1
ATOM 1753 C CA . GLY A 1 228 ? -17.955 1.345 21.111 1.00 86.75 228 GLY A CA 1
ATOM 1754 C C . GLY A 1 228 ? -17.640 1.364 19.615 1.00 86.75 228 GLY A C 1
ATOM 1755 O O . GLY A 1 228 ? -18.061 0.488 18.857 1.00 86.75 228 GLY A O 1
ATOM 1756 N N . TYR A 1 229 ? -16.902 2.378 19.168 1.00 89.62 229 TYR A N 1
ATOM 1757 C CA . TYR A 1 229 ? -16.596 2.567 17.750 1.00 89.62 229 TYR A CA 1
ATOM 1758 C C . TYR A 1 229 ? -15.141 2.965 17.519 1.00 89.62 229 TYR A C 1
ATOM 1760 O O . TYR A 1 229 ? -14.426 3.417 18.416 1.00 89.62 229 TYR A O 1
ATOM 1768 N N . VAL A 1 230 ? -14.711 2.773 16.277 1.00 91.44 230 VAL A N 1
ATOM 1769 C CA . VAL A 1 230 ? -13.348 3.027 15.819 1.00 91.44 230 VAL A CA 1
ATOM 1770 C C . VAL A 1 230 ? -13.373 4.205 14.857 1.00 91.44 230 VAL A C 1
ATOM 1772 O O . VAL A 1 230 ? -14.294 4.325 14.049 1.00 91.44 230 VAL A O 1
ATOM 1775 N N . VAL A 1 231 ? -12.371 5.074 14.946 1.00 93.38 231 VAL A N 1
ATOM 1776 C CA . VAL A 1 231 ? -12.193 6.208 14.036 1.00 93.38 231 VAL A CA 1
ATOM 1777 C C . VAL A 1 231 ? -10.772 6.156 13.480 1.00 93.38 231 VAL A C 1
ATOM 1779 O O . VAL A 1 231 ? -9.845 6.609 14.156 1.00 93.38 231 VAL A O 1
ATOM 1782 N N . PRO A 1 232 ? -10.571 5.572 12.285 1.00 95.31 232 PRO A N 1
ATOM 1783 C CA . PRO A 1 232 ? -9.282 5.600 11.619 1.00 95.31 232 PRO A CA 1
ATOM 1784 C C . PRO A 1 232 ? -9.091 6.918 10.869 1.00 95.31 232 PRO A C 1
ATOM 1786 O O . PRO A 1 232 ? -9.977 7.381 10.149 1.00 95.31 232 PRO A O 1
ATOM 1789 N N . ASN A 1 233 ? -7.908 7.495 11.010 1.00 95.38 233 ASN A N 1
ATOM 1790 C CA . ASN A 1 233 ? -7.480 8.694 10.317 1.00 95.38 233 ASN A CA 1
ATOM 1791 C C . ASN A 1 233 ? -6.075 8.471 9.755 1.00 95.38 233 ASN A C 1
ATOM 1793 O O . ASN A 1 233 ? -5.181 8.002 10.458 1.00 95.38 233 ASN A O 1
ATOM 1797 N N . ILE A 1 234 ? -5.882 8.797 8.482 1.00 95.19 234 ILE A N 1
ATOM 1798 C CA . ILE A 1 234 ? -4.582 8.729 7.816 1.00 95.19 234 ILE A CA 1
ATOM 1799 C C . ILE A 1 234 ? -4.117 10.142 7.506 1.00 95.19 234 ILE A C 1
ATOM 1801 O O . ILE A 1 234 ? -4.851 10.922 6.904 1.00 95.19 234 ILE A O 1
ATOM 1805 N N . ASP A 1 235 ? -2.871 10.435 7.850 1.00 93.25 235 ASP A N 1
ATOM 1806 C CA . ASP A 1 235 ? -2.194 11.672 7.504 1.00 93.25 235 ASP A CA 1
ATOM 1807 C C . ASP A 1 235 ? -1.086 11.421 6.470 1.00 93.25 235 ASP A C 1
ATOM 1809 O O . ASP A 1 235 ? -0.118 10.682 6.696 1.00 93.25 235 ASP A O 1
ATOM 1813 N N . LEU A 1 236 ? -1.249 12.059 5.311 1.00 93.44 236 LEU A N 1
ATOM 1814 C CA . LEU A 1 236 ? -0.277 12.092 4.224 1.00 93.44 236 LEU A CA 1
ATOM 1815 C C . LEU A 1 236 ? 0.414 13.454 4.256 1.00 93.44 236 LEU A C 1
ATOM 1817 O O . LEU A 1 236 ? -0.048 14.428 3.661 1.00 93.44 236 LEU A O 1
ATOM 1821 N N . ASN A 1 237 ? 1.521 13.519 4.990 1.00 90.12 237 ASN A N 1
ATOM 1822 C CA . ASN A 1 237 ? 2.237 14.764 5.232 1.00 90.12 237 ASN A CA 1
ATOM 1823 C C . ASN A 1 237 ? 3.218 15.114 4.084 1.00 90.12 237 ASN A C 1
ATOM 1825 O O . ASN A 1 237 ? 3.616 14.241 3.306 1.00 90.12 237 ASN A O 1
ATOM 1829 N N . PRO A 1 238 ? 3.688 16.373 3.992 1.00 91.69 238 PRO A N 1
ATOM 1830 C CA . PRO A 1 238 ? 4.695 16.784 3.003 1.00 91.69 238 PRO A CA 1
ATOM 1831 C C . PRO A 1 238 ? 6.065 16.108 3.159 1.00 91.69 238 PRO A C 1
ATOM 1833 O O . PRO A 1 238 ? 6.864 16.128 2.226 1.00 91.69 238 PRO A O 1
ATOM 1836 N N . ILE A 1 239 ? 6.353 15.533 4.334 1.00 91.19 239 ILE A N 1
ATOM 1837 C CA . ILE A 1 239 ? 7.593 14.782 4.587 1.00 91.19 239 ILE A CA 1
ATOM 1838 C C . ILE A 1 239 ? 7.583 13.479 3.776 1.00 91.19 239 ILE A C 1
ATOM 1840 O O . ILE A 1 239 ? 8.616 13.082 3.244 1.00 91.19 239 ILE A O 1
ATOM 1844 N N . SER A 1 240 ? 6.410 12.860 3.627 1.00 90.94 240 SER A N 1
ATOM 1845 C CA . SER A 1 240 ? 6.242 11.586 2.933 1.00 90.94 240 SER A CA 1
ATOM 1846 C C . SER A 1 240 ? 6.410 11.665 1.424 1.00 90.94 240 SER A C 1
ATOM 1848 O O . SER A 1 240 ? 6.962 10.747 0.819 1.00 90.94 240 SER A O 1
ATOM 1850 N N . ASN A 1 241 ? 5.934 12.746 0.807 1.00 92.12 241 ASN A N 1
ATOM 1851 C CA . ASN A 1 241 ? 6.096 13.006 -0.614 1.00 92.12 241 ASN A CA 1
ATOM 1852 C C . ASN A 1 241 ? 5.865 14.491 -0.900 1.00 92.12 241 ASN A C 1
ATOM 1854 O O . ASN A 1 241 ? 4.932 15.096 -0.372 1.00 92.12 241 ASN A O 1
ATOM 1858 N N . SER A 1 242 ? 6.630 15.052 -1.839 1.00 90.31 242 SER A N 1
ATOM 1859 C CA . SER A 1 242 ? 6.461 16.435 -2.305 1.00 90.31 242 SER A CA 1
ATOM 1860 C C . SER A 1 242 ? 5.093 16.725 -2.940 1.00 90.31 242 SER A C 1
ATOM 1862 O O . SER A 1 242 ? 4.766 17.885 -3.179 1.00 90.31 242 SER A O 1
ATOM 1864 N N . LYS A 1 243 ? 4.302 15.689 -3.257 1.00 88.69 243 LYS A N 1
ATOM 1865 C CA . LYS A 1 243 ? 2.919 15.822 -3.742 1.00 88.69 243 LYS A CA 1
ATOM 1866 C C . LYS A 1 243 ? 1.969 16.383 -2.681 1.00 88.69 243 LYS A C 1
ATOM 1868 O O . LYS A 1 243 ? 0.992 17.040 -3.039 1.00 88.69 243 LYS A O 1
ATOM 1873 N N . TYR A 1 244 ? 2.241 16.132 -1.402 1.00 91.06 244 TYR A N 1
ATOM 1874 C CA . TYR A 1 244 ? 1.347 16.513 -0.316 1.00 91.06 244 TYR A CA 1
ATOM 1875 C C . TYR A 1 244 ? 1.695 17.895 0.231 1.00 91.06 244 TYR A C 1
ATOM 1877 O O . TYR A 1 244 ? 2.860 18.274 0.350 1.00 91.06 244 TYR A O 1
ATOM 1885 N N . LYS A 1 245 ? 0.657 18.671 0.549 1.00 89.75 245 LYS A N 1
ATOM 1886 C CA . LYS A 1 245 ? 0.773 20.031 1.085 1.00 89.75 245 LYS A CA 1
ATOM 1887 C C . LYS A 1 245 ? 0.344 20.049 2.550 1.00 89.75 245 LYS A C 1
ATOM 1889 O O . LYS A 1 245 ? -0.549 19.289 2.912 1.00 89.75 245 LYS A O 1
ATOM 1894 N N . PRO A 1 246 ? 0.945 20.914 3.384 1.00 89.00 246 PRO A N 1
ATOM 1895 C CA . PRO A 1 246 ? 0.502 21.074 4.760 1.00 89.00 246 PRO A CA 1
ATOM 1896 C C . PRO A 1 246 ? -0.890 21.710 4.781 1.00 89.00 246 PRO A C 1
ATOM 1898 O O . PRO A 1 246 ? -1.165 22.637 4.014 1.00 89.00 246 PRO A O 1
ATOM 1901 N N . GLY A 1 247 ? -1.760 21.228 5.664 1.00 88.88 247 GLY A N 1
ATOM 1902 C CA . GLY A 1 247 ? -3.125 21.724 5.784 1.00 88.88 247 GLY A CA 1
ATOM 1903 C C . GLY A 1 247 ? -4.108 20.619 6.169 1.00 88.88 247 GLY A C 1
ATOM 1904 O O . GLY A 1 247 ? -3.692 19.629 6.770 1.00 88.88 247 GLY A O 1
ATOM 1905 N N . PRO A 1 248 ? -5.407 20.785 5.860 1.00 88.81 248 PRO A N 1
ATOM 1906 C CA . PRO A 1 248 ? 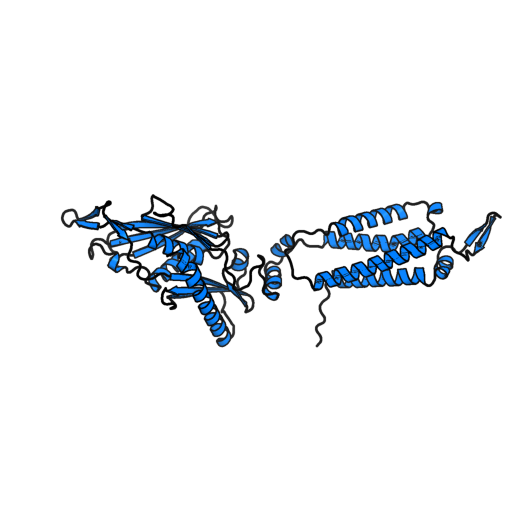-6.385 19.721 6.058 1.00 88.81 248 PRO A CA 1
ATOM 1907 C C . PRO A 1 248 ? -6.015 18.471 5.238 1.00 88.81 248 PRO A C 1
ATOM 1909 O O . PRO A 1 248 ? -5.320 18.594 4.223 1.00 88.81 248 PRO A O 1
ATOM 1912 N N . PRO A 1 249 ? -6.489 17.279 5.646 1.00 89.00 249 PRO A N 1
ATOM 1913 C CA . PRO A 1 249 ? -6.150 16.028 4.979 1.00 89.00 249 PRO A CA 1
ATOM 1914 C C . PRO A 1 249 ? -6.534 16.080 3.500 1.00 89.00 249 PRO A C 1
ATOM 1916 O O . PRO A 1 249 ? -7.626 16.536 3.146 1.00 89.00 249 PRO A O 1
ATOM 1919 N N . SER A 1 250 ? -5.626 15.604 2.647 1.00 91.69 250 SER A N 1
ATOM 1920 C CA . SER A 1 250 ? -5.839 15.523 1.203 1.00 91.69 250 SER A CA 1
ATOM 1921 C C . SER A 1 250 ? -7.010 14.595 0.863 1.00 91.69 250 SER A C 1
ATOM 1923 O O . SER A 1 250 ? -7.393 13.735 1.654 1.00 91.69 250 SER A O 1
ATOM 1925 N N . GLU A 1 251 ? -7.567 14.736 -0.340 1.00 92.50 251 GLU A N 1
ATOM 1926 C CA . GLU A 1 251 ? -8.638 13.854 -0.822 1.00 92.50 251 GLU A CA 1
ATOM 1927 C C . GLU A 1 251 ? -8.220 12.375 -0.773 1.00 92.50 251 GLU A C 1
ATOM 1929 O O . GLU A 1 251 ? -8.981 11.528 -0.315 1.00 92.50 251 GLU A O 1
ATOM 1934 N N . GLU A 1 252 ? -6.974 12.067 -1.146 1.00 91.38 252 GLU A N 1
ATOM 1935 C CA . GLU A 1 252 ? -6.436 10.707 -1.062 1.00 91.38 252 GLU A CA 1
ATOM 1936 C C . GLU A 1 252 ? -6.414 10.189 0.383 1.00 91.38 252 GLU A C 1
ATOM 1938 O O . GLU A 1 252 ? -6.861 9.072 0.640 1.00 91.38 252 GLU A O 1
ATOM 1943 N N . ALA A 1 253 ? -5.973 11.008 1.341 1.00 93.50 253 ALA A N 1
ATOM 1944 C CA . ALA A 1 253 ? -5.970 10.646 2.757 1.00 93.50 253 ALA A CA 1
ATOM 1945 C C . ALA A 1 253 ? -7.392 10.393 3.292 1.00 93.50 253 ALA A C 1
ATOM 1947 O O . ALA A 1 253 ? -7.623 9.420 4.016 1.00 93.50 253 ALA A O 1
ATOM 1948 N N . GLN A 1 254 ? -8.365 11.217 2.888 1.00 93.88 254 GLN A N 1
ATOM 1949 C CA . GLN A 1 254 ? -9.773 11.059 3.268 1.00 93.88 254 GLN A CA 1
ATOM 1950 C C . GLN A 1 254 ? -10.380 9.777 2.682 1.00 93.88 254 GLN A C 1
ATOM 1952 O O . GLN A 1 254 ? -11.017 9.009 3.406 1.00 93.88 254 GLN A O 1
ATOM 1957 N N . VAL A 1 255 ? -10.133 9.498 1.397 1.00 93.94 255 VAL A N 1
ATOM 1958 C CA . VAL A 1 255 ? -10.592 8.268 0.732 1.00 93.94 255 VAL A CA 1
ATOM 1959 C C . VAL A 1 255 ? -9.978 7.037 1.391 1.00 93.94 255 VAL A C 1
ATOM 1961 O O . VAL A 1 255 ? -10.684 6.061 1.642 1.00 93.94 255 VAL A O 1
ATOM 1964 N N . LEU A 1 256 ? -8.680 7.060 1.701 1.00 94.31 256 LEU A N 1
ATOM 1965 C CA . LEU A 1 256 ? -8.033 5.942 2.385 1.00 94.31 256 LEU A CA 1
ATOM 1966 C C . LEU A 1 256 ? -8.601 5.738 3.795 1.00 94.31 256 LEU A C 1
ATOM 1968 O O . LEU A 1 256 ? -8.890 4.600 4.157 1.00 94.31 256 LEU A O 1
ATOM 1972 N N . SER A 1 257 ? -8.824 6.814 4.554 1.00 95.62 257 SER A N 1
ATOM 1973 C CA . SER A 1 257 ? -9.401 6.745 5.905 1.00 95.62 257 SER A CA 1
ATOM 1974 C C . SER A 1 257 ? -10.810 6.146 5.885 1.00 95.62 257 SER A C 1
ATOM 1976 O O . SER A 1 257 ? -11.094 5.214 6.638 1.00 95.62 257 SER A O 1
ATOM 1978 N N . SER A 1 258 ? -11.665 6.597 4.959 1.00 94.50 258 SER A N 1
ATOM 1979 C CA . SER A 1 258 ? -13.010 6.035 4.774 1.00 94.50 258 SER A CA 1
ATOM 1980 C C . SER A 1 258 ? -12.959 4.557 4.397 1.00 94.50 258 SER A C 1
ATOM 1982 O O . SER A 1 258 ? -13.667 3.744 4.982 1.00 94.50 258 SER A O 1
ATOM 1984 N N . ARG A 1 259 ? -12.081 4.176 3.462 1.00 94.50 259 ARG A N 1
ATOM 1985 C CA . ARG A 1 259 ? -11.960 2.776 3.031 1.00 94.50 259 ARG A CA 1
ATOM 1986 C C . ARG A 1 259 ? -11.460 1.869 4.142 1.00 94.50 259 ARG A C 1
ATOM 1988 O O . ARG A 1 259 ? -11.949 0.755 4.275 1.00 94.50 259 ARG A O 1
ATOM 1995 N N . ILE A 1 260 ? -10.487 2.316 4.931 1.00 95.12 260 ILE A N 1
ATOM 1996 C CA . ILE A 1 260 ? -10.010 1.545 6.081 1.00 95.12 260 ILE A CA 1
ATOM 1997 C C . ILE A 1 260 ? -11.133 1.377 7.100 1.00 95.12 260 ILE A C 1
ATOM 1999 O O . ILE A 1 260 ? -11.315 0.271 7.599 1.00 95.12 260 ILE A O 1
ATOM 2003 N N . ASN A 1 261 ? -11.917 2.425 7.366 1.00 94.25 261 ASN A N 1
ATOM 2004 C CA . ASN A 1 261 ? -13.087 2.319 8.232 1.00 94.25 261 ASN A CA 1
ATOM 2005 C C . ASN A 1 261 ? -14.073 1.252 7.727 1.00 94.25 261 ASN A C 1
ATOM 2007 O O . ASN A 1 261 ? -14.474 0.378 8.492 1.00 94.25 261 ASN A O 1
ATOM 2011 N N . ASP A 1 262 ? -14.389 1.256 6.431 1.00 93.31 262 ASP A N 1
ATOM 2012 C CA . ASP A 1 262 ? -15.283 0.262 5.827 1.00 93.31 262 ASP A CA 1
ATOM 2013 C C . ASP A 1 262 ? -14.716 -1.161 5.929 1.00 93.31 262 ASP A C 1
ATOM 2015 O O . ASP A 1 262 ? -15.449 -2.110 6.221 1.00 93.31 262 ASP A O 1
ATOM 2019 N N . VAL A 1 263 ? -13.403 -1.332 5.739 1.00 94.00 263 VAL A N 1
ATOM 2020 C CA . VAL A 1 263 ? -12.743 -2.635 5.902 1.00 94.00 263 VAL A CA 1
ATOM 2021 C C . VAL A 1 263 ? -12.776 -3.094 7.355 1.00 94.00 263 VAL A C 1
ATOM 2023 O O . VAL A 1 263 ? -13.129 -4.243 7.600 1.00 94.00 263 VAL A O 1
ATOM 2026 N N . LEU A 1 264 ? -12.467 -2.233 8.325 1.00 92.31 264 LEU A N 1
ATOM 2027 C CA . LEU A 1 264 ? -12.495 -2.588 9.749 1.00 92.31 264 LEU A CA 1
ATOM 2028 C C . LEU A 1 264 ? -13.909 -2.968 10.216 1.00 92.31 264 LEU A C 1
ATOM 2030 O O . LEU A 1 264 ? -14.065 -3.922 10.978 1.00 92.31 264 LEU A O 1
ATOM 2034 N N . LEU A 1 265 ? -14.936 -2.272 9.718 1.00 89.75 265 LEU A N 1
ATOM 2035 C CA . LEU A 1 265 ? -16.335 -2.570 10.026 1.00 89.75 265 LEU A CA 1
ATOM 2036 C C . LEU A 1 265 ? -16.823 -3.860 9.351 1.00 89.75 265 LEU A C 1
ATOM 2038 O O . LEU A 1 265 ? -17.469 -4.676 10.002 1.00 89.75 265 LEU A O 1
ATOM 2042 N N . SER A 1 266 ? -16.510 -4.065 8.066 1.00 89.94 266 SER A N 1
ATOM 2043 C CA . SER A 1 266 ? -16.954 -5.252 7.314 1.00 89.94 266 SER A CA 1
ATOM 2044 C C . SER A 1 266 ? -16.232 -6.538 7.720 1.00 89.94 266 SER A C 1
ATOM 2046 O O . SER A 1 266 ? -16.841 -7.605 7.731 1.00 89.94 266 SER A O 1
ATOM 2048 N N . SER A 1 267 ? -14.954 -6.445 8.088 1.00 87.50 267 SER A N 1
ATOM 2049 C CA . SER A 1 267 ? -14.156 -7.596 8.531 1.00 87.50 267 SER A CA 1
ATOM 2050 C C . SER A 1 267 ? -14.477 -8.055 9.955 1.00 87.50 267 SER A C 1
ATOM 2052 O O . SER A 1 267 ? -14.224 -9.213 10.289 1.00 87.50 267 SER A O 1
ATOM 2054 N N . GLY A 1 268 ? -15.023 -7.171 10.797 1.00 85.44 268 GLY A N 1
ATOM 2055 C CA . GLY A 1 268 ? -15.311 -7.487 12.195 1.00 85.44 268 GLY A CA 1
ATOM 2056 C C . GLY A 1 268 ? -14.054 -7.788 13.017 1.00 85.44 268 GLY A C 1
ATOM 2057 O O . GLY A 1 268 ? -14.103 -8.624 13.914 1.00 85.44 268 GLY A O 1
ATOM 2058 N N . VAL A 1 269 ? -12.925 -7.135 12.706 1.00 86.88 269 VAL A N 1
ATOM 2059 C CA . VAL A 1 269 ? -11.649 -7.294 13.440 1.00 86.88 269 VAL A CA 1
ATOM 2060 C C . VAL A 1 269 ? -11.814 -6.978 14.929 1.00 86.88 269 VAL A C 1
ATOM 2062 O O . VAL A 1 269 ? -11.263 -7.678 15.780 1.00 86.88 269 VAL A O 1
ATOM 2065 N N . LEU A 1 270 ? -12.601 -5.940 15.230 1.00 86.75 270 LEU A N 1
ATOM 2066 C CA . LEU A 1 270 ? -12.957 -5.519 16.580 1.00 86.75 270 LEU A CA 1
ATOM 2067 C C . LEU A 1 270 ? -14.452 -5.710 16.804 1.00 86.75 270 LEU A C 1
ATOM 2069 O O . LEU A 1 270 ? -15.282 -5.139 16.090 1.00 86.75 270 LEU A O 1
ATOM 2073 N N . ASN A 1 271 ? -14.797 -6.469 17.835 1.00 86.31 271 ASN A N 1
ATOM 2074 C CA . ASN A 1 271 ? -16.173 -6.592 18.272 1.00 86.31 271 ASN A CA 1
ATOM 2075 C C . ASN A 1 271 ? -16.564 -5.347 19.084 1.00 86.31 271 ASN A C 1
ATOM 2077 O O . ASN A 1 271 ? -16.065 -5.103 20.180 1.00 86.31 271 ASN A O 1
ATOM 2081 N N . GLN A 1 272 ? -17.483 -4.550 18.542 1.00 84.81 272 GLN A N 1
ATOM 2082 C CA . GLN A 1 272 ? -17.913 -3.276 19.132 1.00 84.81 272 GLN A CA 1
ATOM 2083 C C . GLN A 1 272 ? -18.533 -3.437 20.527 1.00 84.81 272 GLN A C 1
ATOM 2085 O O . GLN A 1 272 ? -18.478 -2.515 21.339 1.00 84.81 272 GLN A O 1
ATOM 2090 N N . LYS A 1 273 ? -19.107 -4.610 20.820 1.00 85.56 273 LYS A N 1
ATOM 2091 C CA . LYS A 1 273 ? -19.709 -4.912 22.125 1.00 85.56 273 LYS A CA 1
ATOM 2092 C C . LYS A 1 273 ? -18.669 -5.017 23.236 1.00 85.56 273 LYS A C 1
ATOM 2094 O O . LYS A 1 273 ? -18.949 -4.607 24.355 1.00 85.56 273 LYS A O 1
ATOM 2099 N N . ASP A 1 274 ? -17.473 -5.497 22.910 1.00 86.00 274 ASP A N 1
ATOM 2100 C CA . ASP A 1 274 ? -16.381 -5.662 23.877 1.00 86.00 274 ASP A CA 1
ATOM 2101 C C . ASP A 1 274 ? -15.757 -4.306 24.254 1.00 86.00 274 ASP A C 1
ATOM 2103 O O . ASP A 1 274 ? -15.034 -4.187 25.239 1.00 86.00 274 ASP A O 1
ATOM 2107 N N . LEU A 1 275 ? -16.071 -3.260 23.483 1.00 87.12 275 LEU A N 1
ATOM 2108 C CA . LEU A 1 275 ? -15.686 -1.875 23.741 1.00 87.12 275 LEU A CA 1
ATOM 2109 C C . LEU A 1 275 ? -16.723 -1.118 24.592 1.00 87.12 275 LEU A C 1
ATOM 2111 O O . LEU A 1 275 ? -16.505 0.048 24.922 1.00 87.12 275 LEU A O 1
ATOM 2115 N N . THR A 1 276 ? -17.847 -1.730 24.963 1.00 88.56 276 THR A N 1
ATOM 2116 C CA . THR A 1 276 ? -18.837 -1.099 25.847 1.00 88.56 276 THR A CA 1
ATOM 2117 C C . THR A 1 276 ? -18.434 -1.290 27.307 1.00 88.56 276 THR A C 1
ATOM 2119 O O . THR A 1 276 ? -18.234 -2.414 27.752 1.00 88.56 276 THR A O 1
ATOM 2122 N N . ILE A 1 277 ? -18.338 -0.191 28.062 1.00 88.12 277 ILE A N 1
ATOM 2123 C CA . ILE A 1 277 ? -18.036 -0.231 29.502 1.00 88.12 277 ILE A CA 1
ATOM 2124 C C . ILE A 1 277 ? -19.337 -0.422 30.277 1.00 88.12 277 ILE A C 1
ATOM 2126 O O . ILE A 1 277 ? -19.466 -1.356 31.056 1.00 88.12 277 ILE A O 1
ATOM 2130 N N . GLU A 1 278 ? -20.305 0.462 30.030 1.00 89.12 278 GLU A N 1
ATOM 2131 C CA . GLU A 1 278 ? -21.635 0.430 30.633 1.00 89.12 278 GLU A CA 1
ATOM 2132 C C . GLU A 1 278 ? -22.665 0.842 29.579 1.00 89.12 278 GLU A C 1
ATOM 2134 O O . GLU A 1 278 ? -22.528 1.889 28.932 1.00 89.12 278 GLU A O 1
ATOM 2139 N N . GLN A 1 279 ? -23.699 0.020 29.394 1.00 87.31 279 GLN A N 1
ATOM 2140 C CA . GLN A 1 279 ? -24.693 0.225 28.340 1.00 87.31 279 GLN A CA 1
ATOM 2141 C C . GLN A 1 279 ? -25.401 1.575 28.505 1.00 87.31 279 GLN A C 1
ATOM 2143 O O . GLN A 1 279 ? -25.890 1.919 29.578 1.00 87.31 279 GLN A O 1
ATOM 2148 N N . GLY A 1 280 ? -25.423 2.370 27.433 1.00 85.56 280 GLY A N 1
ATOM 2149 C CA . GLY A 1 280 ? -26.069 3.686 27.414 1.00 85.56 280 GLY A CA 1
ATOM 2150 C C . GLY A 1 280 ? -25.344 4.796 28.190 1.00 85.56 280 GLY A C 1
ATOM 2151 O O . GLY A 1 280 ? -25.745 5.952 28.076 1.00 85.56 280 GLY A O 1
ATOM 2152 N N . LYS A 1 281 ? -24.274 4.490 28.939 1.00 88.12 281 LYS A N 1
ATOM 2153 C CA . LYS A 1 281 ? -23.554 5.477 29.761 1.00 88.12 281 LYS A CA 1
ATOM 2154 C C . LYS A 1 281 ? -22.112 5.716 29.330 1.00 88.12 281 LYS A C 1
ATOM 2156 O O . LYS A 1 281 ? -21.676 6.863 29.289 1.00 88.12 281 LYS A O 1
ATOM 2161 N N . ALA A 1 282 ? -21.355 4.664 29.029 1.00 89.62 282 ALA A N 1
ATOM 2162 C CA . ALA A 1 282 ? -19.945 4.810 28.687 1.00 89.62 282 ALA A CA 1
ATOM 2163 C C . ALA A 1 282 ? -19.473 3.730 27.716 1.00 89.62 282 ALA A C 1
ATOM 2165 O O . ALA A 1 282 ? -19.632 2.531 27.954 1.00 89.62 282 ALA A O 1
ATOM 2166 N N . VAL A 1 283 ? -18.820 4.170 26.644 1.00 91.69 283 VAL A N 1
ATOM 2167 C CA . VAL A 1 283 ? -18.195 3.306 25.641 1.00 91.69 283 VAL A CA 1
ATOM 2168 C C . VAL A 1 283 ? -16.760 3.741 25.372 1.00 91.69 283 VAL A C 1
ATOM 2170 O O . VAL A 1 283 ? -16.398 4.911 25.538 1.00 91.69 283 VAL A O 1
ATOM 2173 N N . TRP A 1 284 ? -15.935 2.794 24.941 1.00 90.94 284 TRP A N 1
ATOM 2174 C CA . TRP A 1 284 ? -14.614 3.070 24.405 1.00 90.94 284 TRP A CA 1
ATOM 2175 C C . TRP A 1 284 ? -14.704 3.545 22.958 1.00 90.94 284 TRP A C 1
ATOM 2177 O O . TRP A 1 284 ? -15.381 2.954 22.115 1.00 90.94 284 TRP A O 1
ATOM 2187 N N . VAL A 1 285 ? -13.955 4.603 22.672 1.00 92.00 285 VAL A N 1
ATOM 2188 C CA . VAL A 1 285 ? -13.699 5.110 21.330 1.00 92.00 285 VAL A CA 1
ATOM 2189 C C . VAL A 1 285 ? -12.226 4.898 21.024 1.00 92.00 285 VAL A C 1
ATOM 2191 O O . VAL A 1 285 ? -11.349 5.424 21.719 1.00 92.00 285 VAL A O 1
ATOM 2194 N N . VAL A 1 286 ? -11.967 4.110 19.984 1.00 92.50 286 VAL A N 1
ATOM 2195 C CA . VAL A 1 286 ? -10.617 3.768 19.534 1.00 92.50 286 VAL A CA 1
ATOM 2196 C C . VAL A 1 286 ? -10.241 4.707 18.395 1.00 92.50 286 VAL A C 1
ATOM 2198 O O . VAL A 1 286 ? -10.725 4.564 17.272 1.00 92.50 286 VAL A O 1
ATOM 2201 N N . TYR A 1 287 ? -9.390 5.686 18.685 1.00 94.62 287 TYR A N 1
ATOM 2202 C CA . TYR A 1 287 ? -8.812 6.559 17.669 1.00 94.62 287 TYR A CA 1
ATOM 2203 C C . TYR A 1 287 ? -7.560 5.899 17.112 1.00 94.62 287 TYR A C 1
ATOM 2205 O O . TYR A 1 287 ? -6.676 5.506 17.874 1.00 94.62 287 TYR A O 1
ATOM 2213 N N . ILE A 1 288 ? -7.502 5.759 15.794 1.00 95.25 288 ILE A N 1
ATOM 2214 C CA . ILE A 1 288 ? -6.371 5.149 15.106 1.00 95.25 288 ILE A CA 1
ATOM 2215 C C . ILE A 1 288 ? -5.794 6.201 14.174 1.00 95.25 288 ILE A C 1
ATOM 2217 O O . ILE A 1 288 ? -6.398 6.517 13.154 1.00 95.25 288 ILE A O 1
ATOM 2221 N N . ASP A 1 289 ? -4.630 6.726 14.526 1.00 95.00 289 ASP A N 1
ATOM 2222 C CA . ASP A 1 289 ? -3.927 7.724 13.734 1.00 95.00 289 ASP A CA 1
ATOM 2223 C C . ASP A 1 289 ? -2.768 7.051 13.002 1.00 95.00 289 ASP A C 1
ATOM 2225 O O . ASP A 1 289 ? -1.866 6.480 13.619 1.00 95.00 289 ASP A O 1
ATOM 2229 N N . VAL A 1 290 ? -2.792 7.104 11.673 1.00 95.19 290 VAL A N 1
ATOM 2230 C CA . VAL A 1 290 ? -1.725 6.581 10.820 1.00 95.19 290 VAL A CA 1
ATOM 2231 C C . VAL A 1 290 ? -1.014 7.737 10.146 1.00 95.19 290 VAL A C 1
ATOM 2233 O O . VAL A 1 290 ? -1.628 8.498 9.408 1.00 95.19 290 VAL A O 1
ATOM 2236 N N . VAL A 1 291 ? 0.292 7.844 10.345 1.00 94.44 291 VAL A N 1
ATOM 2237 C CA . VAL A 1 291 ? 1.124 8.879 9.731 1.00 94.44 291 VAL A CA 1
ATOM 2238 C C . VAL A 1 291 ? 2.069 8.236 8.728 1.00 94.44 291 VAL A C 1
ATOM 2240 O O . VAL A 1 291 ? 2.824 7.315 9.056 1.00 94.44 291 VAL A O 1
ATOM 2243 N N . CYS A 1 292 ? 2.057 8.741 7.497 1.00 94.62 292 CYS A N 1
ATOM 2244 C CA . CYS A 1 292 ? 3.032 8.347 6.489 1.00 94.62 292 CYS A CA 1
ATOM 2245 C C . CYS A 1 292 ? 4.356 9.090 6.697 1.00 94.62 292 CYS A C 1
ATOM 2247 O O . CYS A 1 292 ? 4.373 10.317 6.764 1.00 94.62 292 CYS A O 1
ATOM 2249 N N . ILE A 1 293 ? 5.473 8.361 6.782 1.00 94.12 293 ILE A N 1
ATOM 2250 C CA . ILE A 1 293 ? 6.819 8.965 6.811 1.00 94.12 293 ILE A CA 1
ATOM 2251 C C . ILE A 1 293 ? 7.410 9.042 5.412 1.00 94.12 293 ILE A C 1
ATOM 2253 O O . ILE A 1 293 ? 8.076 10.015 5.081 1.00 94.12 293 ILE A O 1
ATOM 2257 N N . ASN A 1 294 ? 7.211 7.998 4.611 1.00 95.00 294 ASN A N 1
ATOM 2258 C CA . ASN A 1 294 ? 7.716 7.920 3.249 1.00 95.00 294 ASN A CA 1
ATOM 2259 C C . ASN A 1 294 ? 6.675 7.227 2.379 1.00 95.00 294 ASN A C 1
ATOM 2261 O O . ASN A 1 294 ? 6.194 6.153 2.745 1.00 95.00 294 ASN A O 1
ATOM 2265 N N . PHE A 1 295 ? 6.334 7.833 1.247 1.00 94.44 295 PHE A N 1
ATOM 2266 C CA . PHE A 1 295 ? 5.302 7.337 0.346 1.00 94.44 295 PHE A CA 1
ATOM 2267 C C . PHE A 1 295 ? 5.919 6.946 -0.999 1.00 94.44 295 PHE A C 1
ATOM 2269 O O . PHE A 1 295 ? 6.285 7.808 -1.799 1.00 94.44 295 PHE A O 1
ATOM 2276 N N . ASP A 1 296 ? 5.973 5.640 -1.262 1.00 93.00 296 ASP A N 1
ATOM 2277 C CA . ASP A 1 296 ? 6.416 5.043 -2.528 1.00 93.00 296 ASP A CA 1
ATOM 2278 C C . ASP A 1 296 ? 5.328 4.111 -3.103 1.00 93.00 296 ASP A C 1
ATOM 2280 O O . ASP A 1 296 ? 5.594 3.034 -3.632 1.00 93.00 296 ASP A O 1
ATOM 2284 N N . GLY A 1 297 ? 4.059 4.502 -2.968 1.00 91.44 297 GLY A N 1
ATOM 2285 C CA . GLY A 1 297 ? 2.904 3.728 -3.430 1.00 91.44 297 GLY A CA 1
ATOM 2286 C C . GLY A 1 297 ? 2.431 2.648 -2.454 1.00 91.44 297 GLY A C 1
ATOM 2287 O O . GLY A 1 297 ? 3.073 2.348 -1.445 1.00 91.44 297 GLY A O 1
ATOM 2288 N N . ASN A 1 298 ? 1.262 2.086 -2.761 1.00 93.06 298 ASN A N 1
ATOM 2289 C CA . ASN A 1 298 ? 0.551 1.082 -1.964 1.00 93.06 298 ASN A CA 1
ATOM 2290 C C . ASN A 1 298 ? 0.324 1.464 -0.482 1.00 93.06 298 ASN A C 1
ATOM 2292 O O . ASN A 1 298 ? 0.465 0.654 0.435 1.00 93.06 298 ASN A O 1
ATOM 2296 N N . ALA A 1 299 ? -0.057 2.721 -0.241 1.00 93.50 299 ALA A N 1
ATOM 2297 C CA . ALA A 1 299 ? -0.304 3.233 1.108 1.00 93.50 299 ALA A CA 1
ATOM 2298 C C . ALA A 1 299 ? -1.445 2.523 1.847 1.00 93.50 299 ALA A C 1
ATOM 2300 O O . ALA A 1 299 ? -1.386 2.405 3.066 1.00 93.50 299 ALA A O 1
ATOM 2301 N N . PHE A 1 300 ? -2.460 2.037 1.125 1.00 94.75 300 PHE A N 1
ATOM 2302 C CA . PHE A 1 300 ? -3.592 1.331 1.725 1.00 94.75 300 PHE A CA 1
ATOM 2303 C C . PHE A 1 300 ? -3.144 0.057 2.450 1.00 94.75 300 PHE A C 1
ATOM 2305 O O . PHE A 1 300 ? -3.492 -0.140 3.614 1.00 94.75 300 PHE A O 1
ATOM 2312 N N . ASP A 1 301 ? -2.337 -0.774 1.784 1.00 94.75 301 ASP A N 1
ATOM 2313 C CA . ASP A 1 301 ? -1.871 -2.027 2.369 1.00 94.75 301 ASP A CA 1
ATOM 2314 C C . ASP A 1 301 ? -0.945 -1.754 3.559 1.00 94.75 301 ASP A C 1
ATOM 2316 O O . ASP A 1 301 ? -1.120 -2.339 4.626 1.00 94.75 301 ASP A O 1
ATOM 2320 N N . ALA A 1 302 ? -0.006 -0.810 3.404 1.00 95.06 302 ALA A N 1
ATOM 2321 C CA . ALA A 1 302 ? 0.912 -0.416 4.473 1.00 95.06 302 ALA A CA 1
ATOM 2322 C C . ALA A 1 302 ? 0.164 0.095 5.711 1.00 95.06 302 ALA A C 1
ATOM 2324 O O . ALA A 1 302 ? 0.484 -0.304 6.831 1.00 95.06 302 ALA A O 1
ATOM 2325 N N . ALA A 1 303 ? -0.837 0.955 5.508 1.00 95.69 303 ALA A N 1
ATOM 2326 C CA . ALA A 1 303 ? -1.629 1.528 6.584 1.00 95.69 303 ALA A CA 1
ATOM 2327 C C . ALA A 1 303 ? -2.441 0.455 7.310 1.00 95.69 303 ALA A C 1
ATOM 2329 O O . ALA A 1 303 ? -2.370 0.373 8.530 1.00 95.69 303 ALA A O 1
ATOM 2330 N N . LEU A 1 304 ? -3.166 -0.410 6.595 1.00 95.00 304 LEU A N 1
ATOM 2331 C CA . LEU A 1 304 ? -3.997 -1.418 7.253 1.00 95.00 304 LEU A CA 1
ATOM 2332 C C . LEU A 1 304 ? -3.151 -2.479 7.982 1.00 95.00 304 LEU A C 1
ATOM 2334 O O . LEU A 1 304 ? -3.511 -2.859 9.092 1.00 95.00 304 LEU A O 1
ATOM 2338 N N . ILE A 1 305 ? -2.000 -2.891 7.433 1.00 94.25 305 ILE A N 1
ATOM 2339 C CA . ILE A 1 305 ? -1.054 -3.771 8.148 1.00 94.25 305 ILE A CA 1
ATOM 2340 C C . ILE A 1 305 ? -0.551 -3.084 9.426 1.00 94.25 305 ILE A C 1
ATOM 2342 O O . ILE A 1 305 ? -0.506 -3.716 10.481 1.00 94.25 305 ILE A O 1
ATOM 2346 N N . ALA A 1 306 ? -0.217 -1.788 9.361 1.00 93.81 306 ALA A N 1
ATOM 2347 C CA . ALA A 1 306 ? 0.220 -1.028 10.532 1.00 93.81 306 ALA A CA 1
ATOM 2348 C C . ALA A 1 306 ? -0.880 -0.924 11.592 1.00 93.81 306 ALA A C 1
ATOM 2350 O O . ALA A 1 306 ? -0.604 -1.097 12.774 1.00 93.81 306 ALA A O 1
ATOM 2351 N N . ILE A 1 307 ? -2.128 -0.709 11.177 1.00 94.25 307 ILE A N 1
ATOM 2352 C CA . ILE A 1 307 ? -3.281 -0.653 12.078 1.00 94.25 307 ILE A CA 1
ATOM 2353 C C . ILE A 1 307 ? -3.501 -1.995 12.770 1.00 94.25 307 ILE A C 1
ATOM 2355 O O . ILE A 1 307 ? -3.639 -2.028 13.987 1.00 94.25 307 ILE A O 1
ATOM 2359 N N . VAL A 1 308 ? -3.510 -3.100 12.022 1.00 92.75 308 VAL A N 1
ATOM 2360 C CA . VAL A 1 308 ? -3.711 -4.442 12.589 1.00 92.75 308 VAL A CA 1
ATOM 2361 C C . VAL A 1 308 ? -2.587 -4.788 13.569 1.00 92.75 308 VAL A C 1
ATOM 2363 O O . VAL A 1 308 ? -2.857 -5.265 14.670 1.00 92.75 308 VAL A O 1
ATOM 2366 N N . ALA A 1 309 ? -1.338 -4.467 13.221 1.00 91.44 309 ALA A N 1
ATOM 2367 C CA . ALA A 1 309 ? -0.195 -4.616 14.118 1.00 91.44 309 ALA A CA 1
ATOM 2368 C C . ALA A 1 309 ? -0.322 -3.744 15.385 1.00 91.44 309 ALA A C 1
ATOM 2370 O O . ALA A 1 309 ? -0.103 -4.229 16.492 1.00 91.44 309 ALA A O 1
ATOM 2371 N N . ALA A 1 310 ? -0.717 -2.475 15.248 1.00 91.62 310 ALA A N 1
ATOM 2372 C CA . ALA A 1 310 ? -0.860 -1.557 16.377 1.00 91.62 310 ALA A CA 1
ATOM 2373 C C . ALA A 1 310 ? -2.022 -1.948 17.301 1.00 91.62 310 ALA A C 1
ATOM 2375 O O . ALA A 1 310 ? -1.888 -1.886 18.523 1.00 91.62 310 ALA A O 1
ATOM 2376 N N . LEU A 1 311 ? -3.144 -2.398 16.733 1.00 90.62 311 LEU A N 1
ATOM 2377 C CA . LEU A 1 311 ? -4.289 -2.898 17.488 1.00 90.62 311 LEU A CA 1
ATOM 2378 C C . LEU A 1 311 ? -3.929 -4.141 18.305 1.00 90.62 311 LEU A C 1
ATOM 2380 O O . LEU A 1 311 ? -4.365 -4.254 19.447 1.00 90.62 311 LEU A O 1
ATOM 2384 N N . ARG A 1 312 ? -3.084 -5.030 17.770 1.00 88.56 312 ARG A N 1
ATOM 2385 C CA . ARG A 1 312 ? -2.617 -6.222 18.495 1.00 88.56 312 ARG A CA 1
ATOM 2386 C C . ARG A 1 312 ? -1.760 -5.867 19.705 1.00 88.56 312 ARG A C 1
ATOM 2388 O O . ARG A 1 312 ? -1.880 -6.494 20.753 1.00 88.56 312 ARG A O 1
ATOM 2395 N N . ASN A 1 313 ? -0.959 -4.815 19.575 1.00 87.25 313 ASN A N 1
ATOM 2396 C CA . ASN A 1 313 ? -0.148 -4.279 20.665 1.00 87.25 313 ASN A CA 1
ATOM 2397 C C . ASN A 1 313 ? -0.943 -3.401 21.639 1.00 87.25 313 ASN A C 1
ATOM 2399 O O . ASN A 1 313 ? -0.408 -2.997 22.669 1.00 87.25 313 ASN A O 1
ATOM 2403 N N . THR A 1 314 ? -2.202 -3.075 21.333 1.00 88.56 314 THR A N 1
ATOM 2404 C CA . THR A 1 314 ? -2.977 -2.143 22.149 1.00 88.56 314 THR A CA 1
ATOM 2405 C C . THR A 1 314 ? -3.388 -2.789 23.467 1.00 88.56 314 THR A C 1
ATOM 2407 O O . THR A 1 314 ? -3.984 -3.870 23.498 1.00 88.56 314 THR A O 1
ATOM 2410 N N . ARG A 1 315 ? -3.114 -2.085 24.568 1.00 85.19 315 ARG A N 1
ATOM 2411 C CA . ARG A 1 315 ? -3.565 -2.461 25.910 1.00 85.19 315 ARG A CA 1
ATOM 2412 C C . ARG A 1 315 ? -4.666 -1.518 26.396 1.00 85.19 315 ARG A C 1
ATOM 2414 O O . ARG A 1 315 ? -4.489 -0.300 26.437 1.00 85.19 315 ARG A O 1
ATOM 2421 N N . LEU A 1 316 ? -5.803 -2.096 26.768 1.00 85.12 316 LEU A N 1
ATOM 2422 C CA . LEU A 1 316 ? -6.932 -1.425 27.408 1.00 85.12 316 LEU A CA 1
ATOM 2423 C C . LEU A 1 316 ? -6.736 -1.441 28.928 1.00 85.12 316 LEU A C 1
ATOM 2425 O O . LEU A 1 316 ? -6.605 -2.526 29.496 1.00 85.12 316 LEU A O 1
ATOM 2429 N N . PRO A 1 317 ? -6.753 -0.290 29.616 1.00 85.88 317 PRO A N 1
ATOM 2430 C CA . PRO A 1 317 ? -6.834 -0.284 31.071 1.00 85.88 317 PRO A CA 1
ATOM 2431 C C . PRO A 1 317 ? -8.194 -0.833 31.513 1.00 85.88 317 PRO A C 1
ATOM 2433 O O . PRO A 1 317 ? -9.220 -0.547 30.887 1.00 85.88 317 PRO A O 1
ATOM 2436 N N . VAL A 1 318 ? -8.214 -1.599 32.602 1.00 85.12 318 VAL A N 1
ATOM 2437 C CA . VAL A 1 318 ? -9.465 -2.094 33.182 1.00 85.12 318 VAL A CA 1
ATOM 2438 C C . VAL A 1 318 ? -10.249 -0.899 33.719 1.00 85.12 318 VAL A C 1
ATOM 2440 O O . VAL A 1 318 ? -9.775 -0.148 34.578 1.00 85.12 318 VAL A O 1
ATOM 2443 N N . THR A 1 319 ? -11.448 -0.695 33.178 1.00 85.75 319 THR A N 1
ATOM 2444 C CA . THR A 1 319 ? -12.333 0.406 33.553 1.00 85.75 319 THR A CA 1
ATOM 2445 C C . THR A 1 319 ? -13.602 -0.085 34.219 1.00 85.75 319 THR A C 1
ATOM 2447 O O . THR A 1 319 ? -14.178 -1.104 33.847 1.00 85.75 319 THR A O 1
ATOM 2450 N N . ARG A 1 320 ? -14.066 0.690 35.200 1.00 86.12 320 ARG A N 1
ATOM 2451 C CA . ARG A 1 320 ? -15.366 0.517 35.844 1.00 86.12 320 ARG A CA 1
ATOM 2452 C C . ARG A 1 320 ? -16.134 1.830 35.787 1.00 86.12 320 ARG A C 1
ATOM 2454 O O . ARG A 1 320 ? -15.560 2.904 35.974 1.00 86.12 320 ARG A O 1
ATOM 2461 N N . TYR A 1 321 ? -17.437 1.737 35.550 1.00 88.38 321 TYR A N 1
ATOM 2462 C CA . TYR A 1 321 ? -18.323 2.884 35.663 1.00 88.38 321 TYR A CA 1
ATOM 2463 C C . TYR A 1 321 ? -18.675 3.146 37.132 1.00 88.38 321 TYR A C 1
ATOM 2465 O O . TYR A 1 321 ? -19.115 2.243 37.850 1.00 88.38 321 TYR A O 1
ATOM 2473 N N . ASP A 1 322 ? -18.449 4.374 37.585 1.00 89.62 322 ASP A N 1
ATOM 2474 C CA . ASP A 1 322 ? -18.891 4.854 38.886 1.00 89.62 322 ASP A CA 1
ATOM 2475 C C . ASP A 1 322 ? -20.252 5.542 38.735 1.00 89.62 322 ASP A C 1
ATOM 2477 O O . ASP A 1 322 ? -20.361 6.603 38.115 1.00 89.62 322 ASP A O 1
ATOM 2481 N N . PHE A 1 323 ? -21.287 4.912 39.293 1.00 87.81 323 PHE A N 1
ATOM 2482 C CA . PHE A 1 323 ? -22.665 5.398 39.236 1.00 87.81 323 PHE A CA 1
ATOM 2483 C C . PHE A 1 323 ? -22.907 6.616 40.130 1.00 87.81 323 PHE A C 1
ATOM 2485 O O . PHE A 1 323 ? -23.840 7.364 39.855 1.00 87.81 323 PHE A O 1
ATOM 2492 N N . ASP A 1 324 ? -22.085 6.835 41.160 1.00 88.44 324 ASP A N 1
ATOM 2493 C CA . ASP A 1 324 ? -22.300 7.927 42.116 1.00 88.44 324 ASP A CA 1
ATOM 2494 C C . ASP A 1 324 ? -21.807 9.269 41.559 1.00 88.44 324 ASP A C 1
ATOM 2496 O O . ASP A 1 324 ? -22.401 10.318 41.804 1.00 88.44 324 ASP A O 1
ATOM 2500 N N . ASN A 1 325 ? -20.723 9.233 40.779 1.00 86.06 325 ASN A N 1
ATOM 2501 C CA . ASN A 1 325 ? -20.094 10.418 40.193 1.00 86.06 325 ASN A CA 1
ATOM 2502 C C . ASN A 1 325 ? -20.319 10.547 38.674 1.00 86.06 325 ASN A C 1
ATOM 2504 O O . ASN A 1 325 ? -19.777 11.478 38.074 1.00 86.06 325 ASN A O 1
ATOM 2508 N N . ASP A 1 326 ? -21.059 9.611 38.063 1.00 85.38 326 ASP A N 1
ATOM 2509 C CA . ASP A 1 326 ? -21.256 9.450 36.611 1.00 85.38 326 ASP A CA 1
ATOM 2510 C C . ASP A 1 326 ? -19.933 9.576 35.818 1.00 85.38 326 ASP A C 1
ATOM 2512 O O . ASP A 1 326 ? -19.815 10.298 34.822 1.00 85.38 326 ASP A O 1
ATOM 2516 N N . ARG A 1 327 ? -18.886 8.880 36.284 1.00 87.06 327 ARG A N 1
ATOM 2517 C CA . ARG A 1 327 ? -17.531 8.919 35.703 1.00 87.06 327 ARG A CA 1
ATOM 2518 C C . ARG A 1 327 ? -16.971 7.522 35.489 1.00 87.06 327 ARG A C 1
ATOM 2520 O O . ARG A 1 327 ? -17.282 6.586 36.215 1.00 87.06 327 ARG A O 1
ATOM 2527 N N . VAL A 1 328 ? -16.085 7.395 34.505 1.00 86.94 328 VAL A N 1
ATOM 2528 C CA . VAL A 1 328 ? -15.319 6.163 34.296 1.00 86.94 328 VAL A CA 1
ATOM 2529 C C . VAL A 1 328 ? -14.041 6.225 35.122 1.00 86.94 328 VAL A C 1
ATOM 2531 O O . VAL A 1 328 ? -13.233 7.138 34.949 1.00 86.94 328 VAL A O 1
ATOM 2534 N N . LEU A 1 329 ? -13.850 5.240 35.996 1.00 86.06 329 LEU A N 1
ATOM 2535 C CA . LEU A 1 329 ? -12.610 5.032 36.732 1.00 86.06 329 LEU A CA 1
ATOM 2536 C C . LEU A 1 329 ? -11.764 4.012 35.970 1.00 86.06 329 LEU A C 1
ATOM 2538 O O . LEU A 1 329 ? -12.224 2.904 35.697 1.00 86.06 329 LEU A O 1
ATOM 2542 N N . ALA A 1 330 ? -10.542 4.399 35.608 1.00 83.56 330 ALA A N 1
ATOM 2543 C CA . ALA A 1 330 ? -9.571 3.528 34.955 1.00 83.56 330 ALA A CA 1
ATOM 2544 C C . ALA A 1 330 ? -8.478 3.148 35.950 1.00 83.56 330 ALA A C 1
ATOM 2546 O O . ALA A 1 330 ? -7.900 4.035 36.580 1.00 83.56 330 ALA A O 1
ATOM 2547 N N . ASN A 1 331 ? -8.187 1.854 36.068 1.00 82.31 331 ASN A N 1
ATOM 2548 C CA . ASN A 1 331 ? -7.020 1.389 36.800 1.00 82.31 331 ASN A CA 1
ATOM 2549 C C . ASN A 1 331 ? -5.836 1.266 35.822 1.00 82.31 331 ASN A C 1
ATOM 2551 O O . ASN A 1 331 ? -5.898 0.435 34.917 1.00 82.31 331 ASN A O 1
ATOM 2555 N N . PRO A 1 332 ? -4.780 2.093 35.936 1.00 73.62 332 PRO A N 1
ATOM 2556 C CA . PRO A 1 332 ? -3.645 2.035 35.016 1.00 73.62 332 PRO A CA 1
ATOM 2557 C C . PRO A 1 332 ? -2.732 0.821 35.251 1.00 73.62 332 PRO A C 1
ATOM 2559 O O . PRO A 1 332 ? -1.997 0.447 34.343 1.00 73.62 332 PRO A O 1
ATOM 2562 N N . GLU A 1 333 ? -2.767 0.207 36.439 1.00 77.62 333 GLU A N 1
ATOM 2563 C CA . GLU A 1 333 ? -1.906 -0.938 36.780 1.00 77.62 333 GLU A CA 1
ATOM 2564 C C . GLU A 1 333 ? -2.417 -2.258 36.187 1.00 77.62 333 GLU A C 1
ATOM 2566 O O . GLU A 1 333 ? -1.636 -3.160 35.886 1.00 77.62 333 GLU A O 1
ATOM 2571 N N . GLU A 1 334 ? -3.727 -2.357 35.959 1.00 80.25 334 GLU A N 1
ATOM 2572 C CA . GLU A 1 334 ? -4.364 -3.516 35.342 1.00 80.25 334 GLU A CA 1
ATOM 2573 C C . GLU A 1 334 ? -4.739 -3.183 33.900 1.00 80.25 334 GLU A C 1
ATOM 2575 O O . GLU A 1 334 ? -5.641 -2.387 33.634 1.00 80.25 334 GLU A O 1
ATOM 2580 N N . SER A 1 335 ? -4.050 -3.809 32.948 1.00 79.62 335 SER A N 1
ATOM 2581 C CA . SER A 1 335 ? -4.343 -3.655 31.525 1.00 79.62 335 SER A CA 1
ATOM 2582 C C . SER A 1 335 ? -4.565 -5.007 30.857 1.00 79.62 335 SER A C 1
ATOM 2584 O O . SER A 1 335 ? -3.846 -5.973 31.103 1.00 79.62 335 SER A O 1
ATOM 2586 N N . THR A 1 336 ? -5.589 -5.072 30.014 1.00 81.00 336 THR A N 1
ATOM 2587 C CA . THR A 1 336 ? -5.945 -6.244 29.210 1.00 81.00 336 THR A CA 1
ATOM 2588 C C . THR A 1 336 ? -5.672 -5.930 27.744 1.00 81.00 336 THR A C 1
ATOM 2590 O O . THR A 1 336 ? -5.877 -4.804 27.297 1.00 81.00 336 THR A O 1
ATOM 2593 N N . SER A 1 337 ? -5.187 -6.901 26.973 1.00 80.38 337 SER A N 1
ATOM 2594 C CA . SER A 1 337 ? -5.045 -6.719 25.524 1.00 80.38 337 SER A CA 1
ATOM 2595 C C . SER A 1 337 ? -6.420 -6.537 24.872 1.00 80.38 337 SER A C 1
ATOM 2597 O O . SER A 1 337 ? -7.410 -7.112 25.331 1.00 80.38 337 SER A O 1
ATOM 2599 N N . VAL A 1 338 ? -6.494 -5.726 23.815 1.00 78.69 338 VAL A N 1
ATOM 2600 C CA . VAL A 1 338 ? -7.723 -5.588 23.024 1.00 78.69 338 VAL A CA 1
ATOM 2601 C C . VAL A 1 338 ? -8.112 -6.955 22.448 1.00 78.69 338 VAL A C 1
ATOM 2603 O O . VAL A 1 338 ? -7.286 -7.570 21.771 1.00 78.69 338 VAL A O 1
ATOM 2606 N N . PRO A 1 339 ? -9.350 -7.441 22.672 1.00 73.12 339 PRO A N 1
ATOM 2607 C CA . PRO A 1 339 ? -9.797 -8.712 22.119 1.00 73.12 339 PRO A CA 1
ATOM 2608 C C . PRO A 1 339 ? -9.985 -8.576 20.604 1.00 73.12 339 PRO A C 1
ATOM 2610 O O . PRO A 1 339 ? -11.056 -8.229 20.104 1.00 73.12 339 PRO A O 1
ATOM 2613 N N . LEU A 1 340 ? -8.917 -8.831 19.852 1.00 80.56 340 LEU A N 1
ATOM 2614 C CA . LEU A 1 340 ? -8.993 -8.958 18.405 1.00 80.56 340 LEU A CA 1
ATOM 2615 C C . LEU A 1 340 ? -9.639 -10.291 18.059 1.00 80.56 340 LEU A C 1
ATOM 2617 O O . LEU A 1 340 ? -9.142 -11.349 18.436 1.00 80.56 340 LEU A O 1
ATOM 2621 N N . THR A 1 341 ? -10.753 -10.233 17.332 1.00 79.69 341 THR A N 1
ATOM 2622 C CA . THR A 1 341 ? -11.469 -11.447 16.921 1.00 79.69 341 THR A CA 1
ATOM 2623 C C . THR A 1 341 ? -10.761 -12.128 15.754 1.00 79.69 341 THR A C 1
ATOM 2625 O O . THR A 1 341 ? -10.760 -13.353 15.673 1.00 79.69 341 THR A O 1
ATOM 2628 N N . LYS A 1 342 ? -10.189 -11.340 14.831 1.00 85.69 342 LYS A N 1
ATOM 2629 C CA . LYS A 1 342 ? -9.556 -11.829 13.598 1.00 85.69 342 LYS A CA 1
ATOM 2630 C C . LYS A 1 342 ? -8.400 -10.938 13.174 1.00 85.69 342 LYS A C 1
ATOM 2632 O O . LYS A 1 342 ? -8.482 -9.716 13.290 1.00 85.69 342 LYS A O 1
ATOM 2637 N N . THR A 1 343 ? -7.375 -11.550 12.590 1.00 88.31 343 THR A N 1
ATOM 2638 C CA . THR A 1 343 ? -6.311 -10.832 11.879 1.00 88.31 343 THR A CA 1
ATOM 2639 C C . THR A 1 343 ? -6.661 -10.740 10.395 1.00 88.31 343 THR A C 1
ATOM 2641 O O . THR A 1 343 ? -7.045 -11.737 9.780 1.00 88.31 343 THR A O 1
ATOM 2644 N N . ILE A 1 344 ? -6.531 -9.5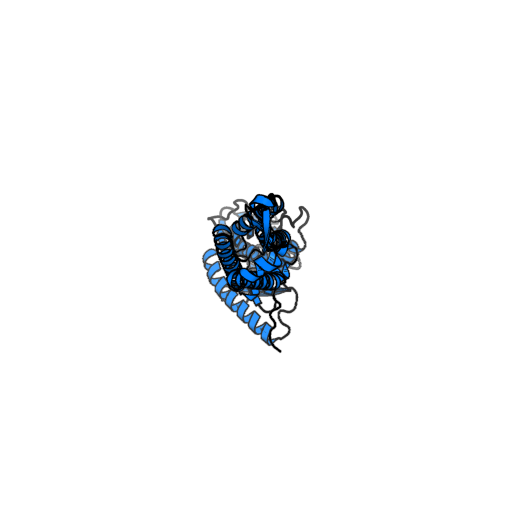43 9.816 1.00 92.69 344 ILE A N 1
ATOM 2645 C CA . ILE A 1 344 ? -6.746 -9.308 8.384 1.00 92.69 344 ILE A CA 1
ATOM 2646 C C . ILE A 1 344 ? -5.487 -8.780 7.720 1.00 92.69 344 ILE A C 1
ATOM 2648 O O . ILE A 1 344 ? -4.764 -7.969 8.298 1.00 92.69 344 ILE A O 1
ATOM 2652 N N . ILE A 1 345 ? -5.245 -9.213 6.484 1.00 93.94 345 ILE A N 1
ATOM 2653 C CA . ILE A 1 345 ? -4.123 -8.728 5.680 1.00 93.94 345 ILE A CA 1
ATOM 2654 C C . ILE A 1 345 ? -4.657 -8.291 4.308 1.00 93.94 345 ILE A C 1
ATOM 2656 O O . ILE A 1 345 ? -5.327 -9.075 3.627 1.00 93.94 345 ILE A O 1
ATOM 2660 N N . PRO A 1 346 ? -4.405 -7.036 3.894 1.00 94.81 346 PRO A N 1
ATOM 2661 C CA . PRO A 1 346 ? -4.761 -6.544 2.571 1.00 94.81 346 PRO A CA 1
ATOM 2662 C C . PRO A 1 346 ? -3.731 -6.961 1.523 1.00 94.81 346 PRO A C 1
ATOM 2664 O O . PRO A 1 346 ? -2.546 -7.149 1.799 1.00 94.81 346 PRO A O 1
ATOM 2667 N N . THR A 1 347 ? -4.177 -7.049 0.280 1.00 95.31 347 THR A N 1
ATOM 2668 C CA . THR A 1 347 ? -3.319 -7.158 -0.893 1.00 95.31 347 THR A CA 1
ATOM 2669 C C . THR A 1 347 ? -3.939 -6.356 -2.027 1.00 95.31 347 THR A C 1
ATOM 2671 O O . THR A 1 347 ? -5.046 -6.649 -2.487 1.00 95.31 347 THR A O 1
ATOM 2674 N N . SER A 1 348 ? -3.226 -5.325 -2.468 1.00 94.56 348 SER A N 1
ATOM 2675 C CA . SER A 1 348 ? -3.616 -4.467 -3.578 1.00 94.56 348 SER A CA 1
ATOM 2676 C C . SER A 1 348 ? -2.900 -4.852 -4.872 1.00 94.56 348 SER A C 1
ATOM 2678 O O . SER A 1 348 ? -1.690 -5.089 -4.919 1.00 94.56 348 SER A O 1
ATOM 2680 N N . PHE A 1 349 ? -3.674 -4.842 -5.947 1.00 94.19 349 PHE A N 1
ATOM 2681 C CA . PHE A 1 349 ? -3.276 -5.161 -7.306 1.00 94.19 349 PHE A CA 1
ATOM 2682 C C . PHE A 1 349 ? -3.604 -3.985 -8.226 1.00 94.19 349 PHE A C 1
ATOM 2684 O O . PHE A 1 349 ? -4.612 -3.303 -8.032 1.00 94.19 349 PHE A O 1
ATOM 2691 N N . GLY A 1 350 ? -2.776 -3.759 -9.240 1.00 92.88 350 GLY A N 1
ATOM 2692 C CA . GLY A 1 350 ? -3.064 -2.879 -10.367 1.00 92.88 350 GLY A CA 1
ATOM 2693 C C . GLY A 1 350 ? -3.205 -3.672 -11.651 1.00 92.88 350 GLY A C 1
ATOM 2694 O O . GLY A 1 350 ? -2.516 -4.672 -11.845 1.00 92.88 350 GLY A O 1
ATOM 2695 N N . LEU A 1 351 ? -4.089 -3.215 -12.525 1.00 90.69 351 LEU A N 1
ATOM 2696 C CA . LEU A 1 351 ? -4.260 -3.785 -13.851 1.00 90.69 351 LEU A CA 1
ATOM 2697 C C . LEU A 1 351 ? -3.643 -2.871 -14.913 1.00 90.69 351 LEU A C 1
ATOM 2699 O O . LEU A 1 351 ? -3.958 -1.677 -14.980 1.00 90.69 351 LEU A O 1
ATOM 2703 N N . PHE A 1 352 ? -2.824 -3.471 -15.773 1.00 89.25 352 PHE A N 1
ATOM 2704 C CA . PHE A 1 352 ? -2.225 -2.834 -16.943 1.00 89.25 352 PHE A CA 1
ATOM 2705 C C . PHE A 1 352 ? -2.424 -3.734 -18.157 1.00 89.25 352 PHE A C 1
ATOM 2707 O O . PHE A 1 352 ? -1.877 -4.831 -18.181 1.00 89.25 352 PHE A O 1
ATOM 2714 N N . ASP A 1 353 ? -3.223 -3.300 -19.135 1.00 82.81 353 ASP A N 1
ATOM 2715 C CA . ASP A 1 353 ? -3.428 -3.995 -20.418 1.00 82.81 353 ASP A CA 1
ATOM 2716 C C . ASP A 1 353 ? -3.635 -5.525 -20.282 1.00 82.81 353 ASP A C 1
ATOM 2718 O O . ASP A 1 353 ? -3.016 -6.330 -20.974 1.00 82.81 353 ASP A O 1
ATOM 2722 N N . GLY A 1 354 ? -4.485 -5.941 -19.331 1.00 81.31 354 GLY A N 1
ATOM 2723 C CA . GLY A 1 354 ? -4.804 -7.352 -19.054 1.00 81.31 354 GLY A CA 1
ATOM 2724 C C . GLY A 1 354 ? -3.820 -8.090 -18.131 1.00 81.31 354 GLY A C 1
ATOM 2725 O O . GLY A 1 354 ? -4.079 -9.229 -17.743 1.00 81.31 354 GLY A O 1
ATOM 2726 N N . LYS A 1 355 ? -2.717 -7.453 -17.723 1.00 87.69 355 LYS A N 1
ATOM 2727 C CA . LYS A 1 355 ? -1.741 -7.996 -16.767 1.00 87.69 355 LYS A CA 1
ATOM 2728 C C . LYS A 1 355 ? -2.005 -7.480 -15.353 1.00 87.69 355 LYS A C 1
ATOM 2730 O O . LYS A 1 355 ? -2.134 -6.277 -15.121 1.00 87.69 355 LYS A O 1
ATOM 2735 N N . LEU A 1 356 ? -2.059 -8.408 -14.400 1.00 90.56 356 LEU A N 1
ATOM 2736 C CA . LEU A 1 356 ? -2.212 -8.117 -12.976 1.00 90.56 356 LEU A CA 1
ATOM 2737 C C . LEU A 1 356 ? -0.832 -7.913 -12.339 1.00 90.56 356 LEU A C 1
ATOM 2739 O O . LEU A 1 356 ? 0.017 -8.797 -12.422 1.00 90.56 356 LEU A O 1
ATOM 2743 N N . VAL A 1 357 ? -0.631 -6.771 -11.685 1.00 93.06 357 VAL A N 1
ATOM 2744 C CA . VAL A 1 357 ? 0.615 -6.416 -10.992 1.00 93.06 357 VAL A CA 1
ATOM 2745 C C . VAL A 1 357 ? 0.338 -6.216 -9.510 1.00 93.06 357 VAL A C 1
ATOM 2747 O O . VAL A 1 357 ? -0.549 -5.450 -9.134 1.00 93.06 357 VAL A O 1
ATOM 2750 N N . THR A 1 358 ? 1.097 -6.888 -8.653 1.00 93.12 358 THR A N 1
ATOM 2751 C CA . THR A 1 358 ? 0.993 -6.777 -7.193 1.00 93.12 358 THR A CA 1
ATOM 2752 C C . THR A 1 358 ? 1.841 -5.637 -6.646 1.00 93.12 358 THR A C 1
ATOM 2754 O O . THR A 1 358 ? 2.950 -5.398 -7.131 1.00 93.12 358 THR A O 1
ATOM 2757 N N . ASP A 1 359 ? 1.374 -5.006 -5.563 1.00 92.62 359 ASP A N 1
ATOM 2758 C CA . ASP A 1 359 ? 2.158 -4.051 -4.766 1.00 92.62 359 ASP A CA 1
ATOM 2759 C C . ASP A 1 359 ? 2.809 -2.946 -5.615 1.00 92.62 359 ASP A C 1
ATOM 2761 O O . ASP A 1 359 ? 4.022 -2.924 -5.854 1.00 92.62 359 ASP A O 1
ATOM 2765 N N . LEU A 1 360 ? 1.954 -2.053 -6.116 1.00 92.88 360 LEU A N 1
ATOM 2766 C CA . LEU A 1 360 ? 2.323 -0.971 -7.026 1.00 92.88 360 LEU A CA 1
ATOM 2767 C C . LEU A 1 360 ? 3.233 0.062 -6.354 1.00 92.88 360 LEU A C 1
ATOM 2769 O O . LEU A 1 360 ? 2.974 0.506 -5.232 1.00 92.88 360 LEU A O 1
ATOM 2773 N N . ASN A 1 361 ? 4.237 0.521 -7.097 1.00 92.19 361 ASN A N 1
ATOM 2774 C CA . ASN A 1 361 ? 4.996 1.717 -6.730 1.00 92.19 361 ASN A CA 1
ATOM 2775 C C . ASN A 1 361 ? 4.195 2.992 -7.033 1.00 92.19 361 ASN A C 1
ATOM 2777 O O . ASN A 1 361 ? 3.256 2.955 -7.824 1.00 92.19 361 ASN A O 1
ATOM 2781 N N . ASP A 1 362 ? 4.606 4.146 -6.496 1.00 92.31 362 ASP A N 1
ATOM 2782 C CA . ASP A 1 362 ? 3.925 5.437 -6.727 1.00 92.31 362 ASP A CA 1
ATOM 2783 C C . ASP A 1 362 ? 3.741 5.758 -8.226 1.00 92.31 362 ASP A C 1
ATOM 2785 O O . ASP A 1 362 ? 2.671 6.172 -8.676 1.00 92.31 362 ASP A O 1
ATOM 2789 N N . PHE A 1 363 ? 4.773 5.489 -9.030 1.00 90.94 363 PHE A N 1
ATOM 2790 C CA . PHE A 1 363 ? 4.715 5.694 -10.477 1.00 90.94 363 PHE A CA 1
ATOM 2791 C C . PHE A 1 363 ? 3.721 4.752 -11.167 1.00 90.94 363 PHE A C 1
ATOM 2793 O O . PHE A 1 363 ? 2.908 5.208 -11.966 1.00 90.94 363 PHE A O 1
ATOM 2800 N N . GLU A 1 364 ? 3.756 3.458 -10.845 1.00 92.31 364 GLU A N 1
ATOM 2801 C CA . GLU A 1 364 ? 2.834 2.463 -11.408 1.00 92.31 364 GLU A CA 1
ATOM 2802 C C . GLU A 1 364 ? 1.393 2.775 -10.978 1.00 92.31 364 GLU A C 1
ATOM 2804 O O . GLU A 1 364 ? 0.485 2.806 -11.804 1.00 92.31 364 GLU A O 1
ATOM 2809 N N . GLN A 1 365 ? 1.190 3.115 -9.704 1.00 91.38 365 GLN A N 1
ATOM 2810 C CA . GLN A 1 365 ? -0.105 3.487 -9.140 1.00 91.38 365 GLN A CA 1
ATOM 2811 C C . GLN A 1 365 ? -0.726 4.690 -9.862 1.00 91.38 365 GLN A C 1
ATOM 2813 O O . GLN A 1 365 ? -1.931 4.689 -10.097 1.00 91.38 365 GLN A O 1
ATOM 2818 N N . SER A 1 366 ? 0.080 5.680 -10.264 1.00 90.25 366 SER A N 1
ATOM 2819 C CA . SER A 1 366 ? -0.400 6.845 -11.024 1.00 90.25 366 SER A CA 1
ATOM 2820 C C . SER A 1 366 ? -0.852 6.522 -12.457 1.00 90.25 366 SER A C 1
ATOM 2822 O O . SER A 1 366 ? -1.588 7.302 -13.062 1.00 90.25 366 SER A O 1
ATOM 2824 N N . LEU A 1 367 ? -0.416 5.384 -13.006 1.00 91.19 367 LEU A N 1
ATOM 2825 C CA . LEU A 1 367 ? -0.695 4.961 -14.380 1.00 91.19 367 LEU A CA 1
ATOM 2826 C C . LEU A 1 367 ? -1.726 3.829 -14.472 1.00 91.19 367 LEU A C 1
ATOM 2828 O O . LEU A 1 367 ? -2.217 3.570 -15.570 1.00 91.19 367 LEU A O 1
ATOM 2832 N N . ALA A 1 368 ? -2.047 3.170 -13.356 1.00 89.62 368 ALA A N 1
ATOM 2833 C CA . ALA A 1 368 ? -2.950 2.025 -13.313 1.00 89.62 368 ALA A CA 1
ATOM 2834 C C . ALA A 1 368 ? -4.368 2.385 -13.792 1.00 89.62 368 ALA A C 1
ATOM 2836 O O . ALA A 1 368 ? -4.948 3.388 -13.374 1.00 89.62 368 ALA A O 1
ATOM 2837 N N . HIS A 1 369 ? -4.949 1.537 -14.648 1.00 87.62 369 HIS A N 1
ATOM 2838 C CA . HIS A 1 369 ? -6.317 1.721 -15.153 1.00 87.62 369 HIS A CA 1
ATOM 2839 C C . HIS A 1 369 ? -7.374 1.348 -14.120 1.00 87.62 369 HIS A C 1
ATOM 2841 O O . HIS A 1 369 ? -8.417 2.001 -14.000 1.00 87.62 369 HIS A O 1
ATOM 2847 N N . SER A 1 370 ? -7.094 0.279 -13.389 1.00 89.62 370 SER A N 1
ATOM 2848 C CA . SER A 1 370 ? -7.918 -0.200 -12.301 1.00 89.62 370 SER A CA 1
ATOM 2849 C C . SER A 1 370 ? -7.044 -0.784 -11.204 1.00 89.62 370 SER A C 1
ATOM 2851 O O . SER A 1 370 ? -5.892 -1.178 -11.411 1.00 89.62 370 SER A O 1
ATOM 2853 N N . ARG A 1 371 ? -7.600 -0.778 -10.001 1.00 91.56 371 ARG A N 1
ATOM 2854 C CA . ARG A 1 371 ? -6.986 -1.289 -8.788 1.00 91.56 371 ARG A CA 1
ATOM 2855 C C . ARG A 1 371 ? -7.967 -2.231 -8.124 1.00 91.56 371 ARG A C 1
ATOM 2857 O O . ARG A 1 371 ? -9.127 -1.881 -7.929 1.00 91.56 371 ARG A O 1
ATOM 2864 N N . LEU A 1 372 ? -7.493 -3.403 -7.743 1.00 92.56 372 LEU A N 1
ATOM 2865 C CA . LEU A 1 372 ? -8.259 -4.374 -6.980 1.00 92.56 372 LEU A CA 1
ATOM 2866 C C . LEU A 1 372 ? -7.588 -4.534 -5.625 1.00 92.56 372 LEU A C 1
ATOM 2868 O O . LEU A 1 372 ? -6.395 -4.793 -5.560 1.00 92.56 372 LEU A O 1
ATOM 2872 N N . THR A 1 373 ? -8.340 -4.392 -4.545 1.00 93.88 373 THR A N 1
ATOM 2873 C CA . THR A 1 373 ? -7.856 -4.667 -3.196 1.00 93.88 373 THR A CA 1
ATOM 2874 C C . THR A 1 373 ? -8.632 -5.850 -2.642 1.00 93.88 373 THR A C 1
ATOM 2876 O O . THR A 1 373 ? -9.862 -5.812 -2.569 1.00 93.88 373 THR A O 1
ATOM 2879 N N . VAL A 1 374 ? -7.906 -6.889 -2.245 1.00 95.00 374 VAL A N 1
ATOM 2880 C CA . VAL A 1 374 ? -8.435 -8.114 -1.642 1.00 95.00 374 VAL A CA 1
ATOM 2881 C C . VAL A 1 374 ? -7.936 -8.178 -0.205 1.00 95.00 374 VAL A C 1
ATOM 2883 O O . VAL A 1 374 ? -6.742 -8.040 0.037 1.00 95.00 374 VAL A O 1
ATOM 2886 N N . VAL A 1 375 ? -8.836 -8.372 0.751 1.00 95.00 375 VAL A N 1
ATOM 2887 C CA . VAL A 1 375 ? -8.502 -8.507 2.172 1.00 95.00 375 VAL A CA 1
ATOM 2888 C C . VAL A 1 375 ? -8.868 -9.914 2.617 1.00 95.00 375 VAL A C 1
ATOM 2890 O O . VAL A 1 375 ? -10.019 -10.332 2.471 1.00 95.00 375 VAL A O 1
ATOM 2893 N N . ILE A 1 376 ? -7.887 -10.641 3.144 1.00 94.56 376 ILE A N 1
ATOM 2894 C CA . ILE A 1 376 ? -8.030 -12.032 3.585 1.00 94.56 376 ILE A CA 1
ATOM 2895 C C . ILE A 1 376 ? -7.975 -12.092 5.115 1.00 94.56 376 ILE A C 1
ATOM 2897 O O . ILE A 1 376 ? -7.175 -11.392 5.738 1.00 94.56 376 ILE A O 1
ATOM 2901 N N . ASN A 1 377 ? -8.851 -12.914 5.697 1.00 91.75 377 ASN A N 1
ATOM 2902 C CA . ASN A 1 377 ? -8.878 -13.246 7.123 1.00 91.75 377 ASN A CA 1
ATOM 2903 C C . ASN A 1 377 ? -7.932 -14.412 7.449 1.00 91.75 377 ASN A C 1
ATOM 2905 O O . ASN A 1 377 ? -7.568 -15.188 6.567 1.00 91.75 377 ASN A O 1
ATOM 2909 N N . GLU A 1 378 ? -7.680 -14.623 8.739 1.00 87.06 378 GLU A N 1
ATOM 2910 C CA . GLU A 1 378 ? -6.950 -15.778 9.287 1.00 87.06 378 GLU A CA 1
ATOM 2911 C C . GLU A 1 378 ? -7.449 -17.150 8.823 1.00 87.06 378 GLU A C 1
ATOM 2913 O O . GLU A 1 378 ? -6.643 -18.033 8.545 1.00 87.06 378 GLU A O 1
ATOM 2918 N N . ASP A 1 379 ? -8.755 -17.302 8.609 1.00 85.50 379 ASP A N 1
ATOM 2919 C CA . ASP A 1 379 ? -9.347 -18.551 8.113 1.00 85.50 379 ASP A CA 1
ATOM 2920 C C . ASP A 1 379 ? -9.095 -18.798 6.605 1.00 85.50 379 ASP A C 1
ATOM 2922 O O . ASP A 1 379 ? -9.647 -19.730 6.017 1.00 85.50 379 ASP A O 1
ATOM 2926 N N . GLY A 1 380 ? -8.361 -17.914 5.917 1.00 83.75 380 GLY A N 1
ATOM 2927 C CA . GLY A 1 380 ? -8.189 -17.934 4.456 1.00 83.75 380 GLY A CA 1
ATOM 2928 C C . GLY A 1 380 ? -9.444 -17.519 3.669 1.00 83.75 380 GLY A C 1
ATOM 2929 O O . GLY A 1 380 ? -9.505 -17.660 2.436 1.00 83.75 380 GLY A O 1
ATOM 2930 N N . THR A 1 381 ? -10.455 -17.010 4.379 1.00 90.31 381 THR A N 1
ATOM 2931 C CA . THR A 1 381 ? -11.709 -16.492 3.821 1.00 90.31 381 THR A CA 1
ATOM 2932 C C . THR A 1 381 ? -11.563 -15.037 3.382 1.00 90.31 381 THR A C 1
ATOM 2934 O O . THR A 1 381 ? -10.743 -14.280 3.904 1.00 90.31 381 THR A O 1
ATOM 2937 N N . LEU A 1 382 ? -12.371 -14.639 2.398 1.00 91.62 382 LEU A N 1
ATOM 2938 C CA . LEU A 1 382 ? -12.419 -13.262 1.924 1.00 91.62 382 LEU A CA 1
ATOM 2939 C C . LEU A 1 382 ? -13.145 -12.389 2.955 1.00 91.62 382 LEU A C 1
ATOM 2941 O O . LEU A 1 382 ? -14.320 -12.617 3.231 1.00 91.62 382 LEU A O 1
ATOM 2945 N N . ALA A 1 383 ? -12.450 -11.392 3.498 1.00 90.31 383 ALA A N 1
ATOM 2946 C CA . ALA A 1 383 ? -13.018 -10.424 4.433 1.00 90.31 383 ALA A CA 1
ATOM 2947 C C . ALA A 1 383 ? -13.714 -9.285 3.687 1.00 90.31 383 ALA A C 1
ATOM 2949 O O . ALA A 1 383 ? -14.851 -8.923 3.971 1.00 90.31 383 ALA A O 1
ATOM 2950 N N . HIS A 1 384 ? -13.000 -8.718 2.717 1.00 92.00 384 HIS A N 1
ATOM 2951 C CA . HIS A 1 384 ? -13.436 -7.560 1.960 1.00 92.00 384 HIS A CA 1
ATOM 2952 C C . HIS A 1 384 ? -12.773 -7.565 0.583 1.00 92.00 384 HIS A C 1
ATOM 2954 O O . HIS A 1 384 ? -11.611 -7.947 0.438 1.00 92.00 384 HIS A O 1
ATOM 2960 N N . MET A 1 385 ? -13.497 -7.103 -0.431 1.00 92.31 385 MET A N 1
ATOM 2961 C CA . MET A 1 385 ? -12.962 -6.889 -1.769 1.00 92.31 385 MET A CA 1
ATOM 2962 C C . MET A 1 385 ? -13.496 -5.570 -2.308 1.00 92.31 385 MET A C 1
ATOM 2964 O O . MET A 1 385 ? -14.700 -5.333 -2.287 1.00 92.31 385 MET A O 1
ATOM 2968 N N . SER A 1 386 ? -12.601 -4.722 -2.809 1.00 90.81 386 SER A N 1
ATOM 2969 C CA . SER A 1 386 ? -12.977 -3.468 -3.459 1.00 90.81 386 SER A CA 1
ATOM 2970 C C . SER A 1 386 ? -12.214 -3.295 -4.763 1.00 90.81 386 SER A C 1
ATOM 2972 O O . SER A 1 386 ? -11.006 -3.517 -4.825 1.00 90.81 386 SER A O 1
ATOM 2974 N N . SER A 1 387 ? -12.927 -2.891 -5.810 1.00 89.50 387 SER A N 1
ATOM 2975 C CA . SER A 1 387 ? -12.340 -2.499 -7.089 1.00 89.50 387 SER A CA 1
ATOM 2976 C C . SER A 1 387 ? -12.486 -0.990 -7.265 1.00 89.50 387 SER A C 1
ATOM 2978 O O . SER A 1 387 ? -13.489 -0.402 -6.862 1.00 89.50 387 SER A O 1
ATOM 2980 N N . GLN A 1 388 ? -11.460 -0.357 -7.819 1.00 86.50 388 GLN A N 1
ATOM 2981 C CA . GLN A 1 388 ? -11.409 1.070 -8.107 1.00 86.50 388 GLN A CA 1
ATOM 2982 C C . GLN A 1 388 ? -10.933 1.291 -9.540 1.00 86.50 388 GLN A C 1
ATOM 2984 O O . GLN A 1 388 ? -10.019 0.610 -10.001 1.00 86.50 388 GLN A O 1
ATOM 2989 N N . GLY A 1 389 ? -11.483 2.300 -10.211 1.00 83.38 389 GLY A N 1
ATOM 2990 C CA . GLY A 1 389 ? -11.100 2.662 -11.574 1.00 83.38 389 GLY A CA 1
ATOM 2991 C C . GLY A 1 389 ? -11.993 2.014 -12.627 1.00 83.38 389 GLY A C 1
ATOM 2992 O O . GLY A 1 389 ? -13.191 1.837 -12.412 1.00 83.38 389 GLY A O 1
ATOM 2993 N N . ARG A 1 390 ? -11.419 1.728 -13.798 1.00 76.88 390 ARG A N 1
ATOM 2994 C CA . ARG A 1 390 ? -12.149 1.143 -14.932 1.00 76.88 390 ARG A CA 1
ATOM 2995 C C . ARG A 1 390 ? -12.454 -0.343 -14.684 1.00 76.88 390 ARG A C 1
ATOM 2997 O O . ARG A 1 390 ? -11.840 -0.970 -13.825 1.00 76.88 390 ARG A O 1
ATOM 3004 N N . ASN A 1 391 ? -13.392 -0.910 -15.442 1.00 74.62 391 ASN A N 1
ATOM 3005 C CA . ASN A 1 391 ? -13.696 -2.342 -15.379 1.00 74.62 391 ASN A CA 1
ATOM 3006 C C . ASN A 1 391 ? -12.422 -3.187 -15.555 1.00 74.62 391 ASN A C 1
ATOM 3008 O O . ASN A 1 391 ? -11.573 -2.871 -16.386 1.00 74.62 391 ASN A O 1
ATOM 3012 N N . MET A 1 392 ? -12.305 -4.251 -14.752 1.00 70.06 392 MET A N 1
ATOM 3013 C CA . MET A 1 392 ? -11.131 -5.135 -14.717 1.00 70.06 392 MET A CA 1
ATOM 3014 C C . MET A 1 392 ? -10.929 -5.921 -16.019 1.00 70.06 392 MET A C 1
ATOM 3016 O O . MET A 1 392 ? -9.810 -6.294 -16.343 1.00 70.06 392 MET A O 1
ATOM 3020 N N . ALA A 1 393 ? -11.999 -6.197 -16.753 1.00 70.31 393 ALA A N 1
ATOM 3021 C CA . ALA A 1 393 ? -11.945 -6.765 -18.090 1.00 70.31 393 ALA A CA 1
ATOM 3022 C C . ALA A 1 393 ? -13.235 -6.403 -18.829 1.00 70.31 393 ALA A C 1
ATOM 3024 O O . ALA A 1 393 ? -14.250 -6.092 -18.196 1.00 70.31 393 ALA A O 1
ATOM 3025 N N . ASP A 1 394 ? -13.186 -6.448 -20.158 1.00 74.06 394 ASP A N 1
ATOM 3026 C CA . ASP A 1 394 ? -14.374 -6.276 -20.997 1.00 74.06 394 ASP A CA 1
ATOM 3027 C C . ASP A 1 394 ? -15.249 -7.544 -20.987 1.00 74.06 394 ASP A C 1
ATOM 3029 O O . ASP A 1 394 ? -16.474 -7.450 -21.071 1.00 74.06 394 ASP A O 1
ATOM 3033 N N . ASN A 1 395 ? -14.635 -8.720 -20.798 1.00 80.25 395 ASN A N 1
ATOM 3034 C CA . ASN A 1 395 ? -15.326 -10.000 -20.642 1.00 80.25 395 ASN A CA 1
ATOM 3035 C C . ASN A 1 395 ? -15.463 -10.395 -19.167 1.00 80.25 395 ASN A C 1
ATOM 3037 O O . ASN A 1 395 ? -14.539 -10.233 -18.366 1.00 80.25 395 ASN A O 1
ATOM 3041 N N . LEU A 1 396 ? -16.607 -10.991 -18.820 1.00 80.81 396 LEU A N 1
ATOM 3042 C CA . LEU A 1 396 ? -16.879 -11.444 -17.456 1.00 80.81 396 LEU A CA 1
ATOM 3043 C C . LEU A 1 396 ? -15.967 -12.609 -17.039 1.00 80.81 396 LEU A C 1
ATOM 3045 O O . LEU A 1 396 ? -15.454 -12.595 -15.922 1.00 80.81 396 LEU A O 1
ATOM 3049 N N . ASP A 1 397 ? -15.724 -13.567 -17.933 1.00 84.31 397 ASP A N 1
ATOM 3050 C CA . ASP A 1 397 ? -14.909 -14.756 -17.641 1.00 84.31 397 ASP A CA 1
ATOM 3051 C C . ASP A 1 397 ? -13.455 -14.372 -17.330 1.00 84.31 397 ASP A C 1
ATOM 3053 O O . ASP A 1 397 ? -12.912 -14.768 -16.299 1.00 84.31 397 ASP A O 1
ATOM 3057 N N . ASP A 1 398 ? -12.874 -13.474 -18.131 1.00 83.81 398 ASP A N 1
ATOM 3058 C CA . ASP A 1 398 ? -11.525 -12.945 -17.902 1.00 83.81 398 ASP A CA 1
ATOM 3059 C C . ASP A 1 398 ? -11.431 -12.207 -16.553 1.00 83.81 398 ASP A C 1
ATOM 3061 O O . ASP A 1 398 ? -10.447 -12.332 -15.819 1.00 83.81 398 ASP A O 1
ATOM 3065 N N . SER A 1 399 ? -12.476 -11.458 -16.174 1.00 83.75 399 SER A N 1
ATOM 3066 C CA . SER A 1 399 ? -12.518 -10.776 -14.874 1.00 83.75 399 SER A CA 1
ATOM 3067 C C . SER A 1 399 ? -12.558 -11.762 -13.698 1.00 83.75 399 SER A C 1
ATOM 3069 O O . SER A 1 399 ? -11.958 -11.518 -12.644 1.00 83.75 399 SER A O 1
ATOM 3071 N N . LEU A 1 400 ? -13.229 -12.899 -13.878 1.00 87.06 400 LEU A N 1
ATOM 3072 C CA . LEU A 1 400 ? -13.353 -13.934 -12.862 1.00 87.06 400 LEU A CA 1
ATOM 3073 C C . LEU A 1 400 ? -12.028 -14.687 -12.691 1.00 87.06 400 LEU A C 1
ATOM 3075 O O . LEU A 1 400 ? -11.570 -14.875 -11.564 1.00 87.06 400 LEU A O 1
ATOM 3079 N N . ASP A 1 401 ? -11.343 -14.997 -13.787 1.00 90.12 401 ASP A N 1
ATOM 3080 C CA . ASP A 1 401 ? -10.012 -15.607 -13.753 1.00 90.12 401 ASP A CA 1
ATOM 3081 C C . ASP A 1 401 ? -8.975 -14.693 -13.081 1.00 90.12 401 ASP A C 1
ATOM 3083 O O . ASP A 1 401 ? -8.168 -15.141 -12.254 1.00 90.12 401 ASP A O 1
ATOM 3087 N N . LEU A 1 402 ? -9.012 -13.388 -13.376 1.00 89.00 402 LEU A N 1
ATOM 3088 C CA . LEU A 1 402 ? -8.129 -12.402 -12.747 1.00 89.00 402 LEU A CA 1
ATOM 3089 C C . LEU A 1 402 ? -8.391 -12.271 -11.244 1.00 89.00 402 LEU A C 1
ATOM 3091 O O . LEU A 1 402 ? -7.444 -12.232 -10.455 1.00 89.00 402 LEU A O 1
ATOM 3095 N N . THR A 1 403 ? -9.659 -12.226 -10.829 1.00 89.88 403 THR A N 1
ATOM 3096 C CA . THR A 1 403 ? -10.016 -12.135 -9.404 1.00 89.88 403 THR A CA 1
ATOM 3097 C C . THR A 1 403 ? -9.650 -13.407 -8.643 1.00 89.88 403 THR A C 1
ATOM 3099 O O . THR A 1 403 ? -9.096 -13.318 -7.548 1.00 89.88 403 THR A O 1
ATOM 3102 N N . GLN A 1 404 ? -9.849 -14.592 -9.226 1.00 92.12 404 GLN A N 1
ATOM 3103 C CA . GLN A 1 404 ? -9.394 -15.851 -8.630 1.00 92.12 404 GLN A CA 1
ATOM 3104 C C . GLN A 1 404 ? -7.872 -15.888 -8.460 1.00 92.12 404 GLN A C 1
ATOM 3106 O O . GLN A 1 404 ? -7.372 -16.277 -7.399 1.00 92.12 404 GLN A O 1
ATOM 3111 N N . ARG A 1 405 ? -7.125 -15.434 -9.474 1.00 91.88 405 ARG A N 1
ATOM 3112 C CA . ARG A 1 405 ? -5.662 -15.334 -9.403 1.00 91.88 405 ARG A CA 1
ATOM 3113 C C . ARG A 1 405 ? -5.220 -14.355 -8.313 1.00 91.88 405 ARG A C 1
ATOM 3115 O O . ARG A 1 405 ? -4.321 -14.682 -7.541 1.00 91.88 405 ARG A O 1
ATOM 3122 N N . ALA A 1 406 ? -5.892 -13.209 -8.195 1.00 92.31 406 ALA A N 1
ATOM 3123 C CA . ALA A 1 406 ? -5.646 -12.232 -7.136 1.00 92.31 406 ALA A CA 1
ATOM 3124 C C . ALA A 1 406 ? -5.890 -12.825 -5.737 1.00 92.31 406 ALA A C 1
ATOM 3126 O O . ALA A 1 406 ? -5.053 -12.678 -4.850 1.00 92.31 406 ALA A O 1
ATOM 3127 N N . ILE A 1 407 ? -6.988 -13.563 -5.540 1.00 93.69 407 ILE A N 1
ATOM 3128 C CA . ILE A 1 407 ? -7.295 -14.221 -4.259 1.00 93.69 407 ILE A CA 1
ATOM 3129 C C . ILE A 1 407 ? -6.226 -15.259 -3.902 1.00 93.69 407 ILE A C 1
ATOM 3131 O O . ILE A 1 407 ? -5.816 -15.341 -2.745 1.00 93.69 407 ILE A O 1
ATOM 3135 N N . LYS A 1 408 ? -5.745 -16.037 -4.881 1.00 94.00 408 LYS A N 1
ATOM 3136 C CA . LYS A 1 408 ? -4.672 -17.013 -4.653 1.00 94.00 408 LYS A CA 1
ATOM 3137 C C . LYS A 1 408 ? -3.395 -16.332 -4.151 1.00 94.00 408 LYS A C 1
ATOM 3139 O O . LYS A 1 408 ? -2.865 -16.734 -3.120 1.00 94.00 408 LYS A O 1
ATOM 3144 N N . ILE A 1 409 ? -2.954 -15.275 -4.833 1.00 93.56 409 ILE A N 1
ATOM 3145 C CA . ILE A 1 409 ? -1.754 -14.518 -4.450 1.00 93.56 409 ILE A CA 1
ATOM 3146 C C . ILE A 1 409 ? -1.940 -13.855 -3.075 1.00 93.56 409 ILE A C 1
ATOM 3148 O O . ILE A 1 409 ? -1.031 -13.869 -2.249 1.00 93.56 409 ILE A O 1
ATOM 3152 N N . ALA A 1 410 ? -3.129 -13.314 -2.791 1.00 93.69 410 ALA A N 1
ATOM 3153 C CA . ALA A 1 410 ? -3.432 -12.699 -1.499 1.00 93.69 410 ALA A CA 1
ATOM 3154 C C . ALA A 1 410 ? -3.356 -13.704 -0.333 1.00 93.69 410 ALA A C 1
ATOM 3156 O O . ALA A 1 410 ? -2.903 -13.347 0.752 1.00 93.69 410 ALA A O 1
ATOM 3157 N N . ARG A 1 411 ? -3.740 -14.970 -0.551 1.00 93.81 411 ARG A N 1
ATOM 3158 C CA . ARG A 1 411 ? -3.586 -16.040 0.453 1.00 93.81 411 ARG A CA 1
ATOM 3159 C C . ARG A 1 411 ? -2.122 -16.378 0.718 1.00 93.81 411 ARG A C 1
ATOM 3161 O O . ARG A 1 411 ? -1.714 -16.425 1.870 1.00 93.81 411 ARG A O 1
ATOM 3168 N N . GLU A 1 412 ? -1.317 -16.532 -0.331 1.00 92.25 412 GLU A N 1
ATOM 3169 C CA . GLU A 1 412 ? 0.130 -16.764 -0.185 1.00 92.25 412 GLU A CA 1
ATOM 3170 C C . GLU A 1 412 ? 0.804 -15.596 0.556 1.00 92.25 412 GLU A C 1
ATOM 3172 O O . GLU A 1 412 ? 1.693 -15.781 1.391 1.00 92.25 412 GLU A O 1
ATOM 3177 N N . ARG A 1 413 ? 0.334 -14.370 0.295 1.00 91.88 413 ARG A N 1
ATOM 3178 C CA . ARG A 1 413 ? 0.811 -13.166 0.970 1.00 91.88 413 ARG A CA 1
ATOM 3179 C C . ARG A 1 413 ? 0.402 -13.100 2.441 1.00 91.88 413 ARG A C 1
ATOM 3181 O O . ARG A 1 413 ? 1.213 -12.659 3.261 1.00 91.88 413 ARG A O 1
ATOM 3188 N N . TYR A 1 414 ? -0.814 -13.537 2.766 1.00 92.44 414 TYR A N 1
ATOM 3189 C CA . TYR A 1 414 ? -1.308 -13.626 4.138 1.00 92.44 414 TYR A CA 1
ATOM 3190 C C . TYR A 1 414 ? -0.339 -14.445 4.998 1.00 92.44 414 TYR A C 1
ATOM 3192 O O . TYR A 1 414 ? 0.152 -13.942 6.005 1.00 92.44 414 TYR A O 1
ATOM 3200 N N . ASP A 1 415 ? 0.039 -15.643 4.546 1.00 90.69 415 ASP A N 1
ATOM 3201 C CA . ASP A 1 415 ? 0.927 -16.542 5.296 1.00 90.69 415 ASP A CA 1
ATOM 3202 C C . ASP A 1 415 ? 2.321 -15.946 5.550 1.00 90.69 415 ASP A C 1
ATOM 3204 O O . ASP A 1 415 ? 2.950 -16.214 6.578 1.00 90.69 415 ASP A O 1
ATOM 3208 N N . ALA A 1 416 ? 2.827 -15.133 4.617 1.00 89.88 416 ALA A N 1
ATOM 3209 C CA . ALA A 1 416 ? 4.122 -14.473 4.751 1.00 89.88 416 ALA A CA 1
ATOM 3210 C C . ALA A 1 416 ? 4.095 -13.335 5.784 1.00 89.88 416 ALA A C 1
ATOM 3212 O O . ALA A 1 416 ? 5.029 -13.203 6.572 1.00 89.88 416 ALA A O 1
ATOM 3213 N N . ILE A 1 417 ? 3.036 -12.519 5.784 1.00 88.88 417 ILE A N 1
ATOM 3214 C CA . ILE A 1 417 ? 2.903 -11.374 6.697 1.00 88.88 417 ILE A CA 1
ATOM 3215 C C . ILE A 1 417 ? 2.413 -11.814 8.079 1.00 88.88 417 ILE A C 1
ATOM 3217 O O . ILE A 1 417 ? 2.868 -11.260 9.075 1.00 88.88 417 ILE A O 1
ATOM 3221 N N . ALA A 1 418 ? 1.536 -12.816 8.173 1.00 86.44 418 ALA A N 1
ATOM 3222 C CA . ALA A 1 418 ? 1.024 -13.308 9.450 1.00 86.44 418 ALA A CA 1
ATOM 3223 C C . ALA A 1 418 ? 2.167 -13.724 10.392 1.00 86.44 418 ALA A C 1
ATOM 3225 O O . ALA A 1 418 ? 2.142 -13.382 11.568 1.00 86.44 418 ALA A O 1
ATOM 3226 N N . LYS A 1 419 ? 3.230 -14.338 9.853 1.00 85.31 419 LYS A N 1
ATOM 3227 C CA . LYS A 1 419 ? 4.460 -14.697 10.590 1.00 85.31 419 LYS A CA 1
ATOM 3228 C C . LYS A 1 419 ? 5.267 -13.511 11.129 1.00 85.31 419 LYS A C 1
ATOM 3230 O O . LYS A 1 419 ? 6.173 -13.729 11.918 1.00 85.31 419 LYS A O 1
ATOM 3235 N N . LEU A 1 420 ? 5.019 -12.299 10.637 1.00 83.25 420 LEU A N 1
ATOM 3236 C CA . LEU A 1 420 ? 5.679 -11.071 11.094 1.00 83.25 420 LEU A CA 1
ATOM 3237 C C . LEU A 1 420 ? 4.834 -10.303 12.117 1.00 83.25 420 LEU A C 1
ATOM 3239 O O . LEU A 1 420 ? 5.353 -9.406 12.773 1.00 83.25 420 LEU A O 1
ATOM 3243 N N . ILE A 1 421 ? 3.529 -10.591 12.192 1.00 76.94 421 ILE A N 1
ATOM 3244 C CA . ILE A 1 421 ? 2.588 -9.958 13.130 1.00 76.94 421 ILE A CA 1
ATOM 3245 C C . ILE A 1 421 ? 2.406 -10.822 14.390 1.00 76.94 421 ILE A C 1
ATOM 3247 O O . ILE A 1 421 ? 1.981 -10.293 15.417 1.00 76.94 421 ILE A O 1
ATOM 3251 N N . ILE A 1 422 ? 2.623 -12.141 14.287 1.00 60.47 422 ILE A N 1
ATOM 3252 C CA . ILE A 1 422 ? 2.647 -13.131 15.384 1.00 60.47 422 ILE A CA 1
ATOM 3253 C C . ILE A 1 422 ? 4.074 -13.236 15.906 1.00 60.47 422 ILE A C 1
ATOM 3255 O O . ILE A 1 422 ? 4.213 -13.286 17.147 1.00 60.47 422 ILE A O 1
#

Sequence (422 aa):
MSDVAELSSVDYFAYSVATWSTVTAVGLLGFPRLITTLLLPYEKHSTGELLPKTELNGFERFLTIQSSIALLAAAFLLLQLTGSLSSTPIRQPSPYRLPSVTFATTALVFSSVLAFYADSETIGLVGKVHCIPAAALSVWGISIMIFEIDAATYRRLRPREYLNRFLENDLRMDGRRLDEFRSTSINQENEGSIDTANGSAVVRLGNTTMIAGVKLKTALPDPNREAGYVVPNIDLNPISNSKYKPGPPSEEAQVLSSRINDVLLSSGVLNQKDLTIEQGKAVWVVYIDVVCINFDGNAFDAALIAIVAALRNTRLPVTRYDFDNDRVLANPEESTSVPLTKTIIPTSFGLFDGKLVTDLNDFEQSLAHSRLTVVINEDGTLAHMSSQGRNMADNLDDSLDLTQRAIKIARERYDAIAKLII

InterPro domains:
  IPR001247 Exoribonuclease, phosphorolytic domain 1 [PF01138] (192-317)
  IPR015847 Exoribonuclease, phosphorolytic domain 2 [PF03725] (344-391)
  IPR020568 Ribosomal protein uS5 domain 2-type superfamily [SSF54211] (153-366)
  IPR027408 PNPase/RNase PH domain superfamily [G3DSA:3.30.230.70] (149-422)
  IPR036345 Exoribonuclease, PH domain 2 superfamily [SSF55666] (339-420)
  IPR050590 Exosome complex component Rrp42 subfamily [PTHR11097] (161-419)

Organism: Wallemia mellicola (strain ATCC MYA-4683 / CBS 633.66) (NCBI:txid671144)

Radius of gyration: 36.05 Å; chains: 1; bounding box: 90×40×110 Å

Foldseek 3Di:
DDPPPPPDPLRVVLLVLLVVLLVVLCCLVPCVQVCQVVFPQWDQDPVRDTHGDRDDDPVRNVVSNVLSVVSNVVSVVSVVVSVCVVDDDCPDPPPCPVVCLVVLLVVLVVQLVCLVPDDCVPCHPVSPVSSPSSVVSSVSSVVCVVPVQRLVRCCVVPVQVSQVVQVVVQAGNVRDGQLDFADKAKDQPDQEPDPVALFKIWIDRHQWIKIKGKHKDKDQADPVGQFEAEQEFEADDCQADVVDDPDPGDPVRVVLRVVLRVLCVQLCQADRRLQAQDGRQMGMYIYMYMYINHAFDPVSQRRNLRRLLRLQSGWDFDWHQDPVVSDIDGDPVDTDRRPGPWRKGKWKWFDDPLRIGTGDTPSRVVVGQKMKMWMAIPVLDTRDIDIDHDDSDPDPVSSVVVVVVRSVSRSVVCVVSVVNSD